Protein 6WVD (pdb70)

GO terms:
  GO:0006091 generation of precursor metabolites and energy (P, TAS)
  GO:0008218 bioluminescence (P, TAS)

Foldseek 3Di:
DAPLLVLQQAKFKEWEWEWEAAANDTWIKIKIWIAHLCQQKTWMKIFTPVFDDQWDPVVCVVVRACLSAHEDPVFPLARQQSNLPQLGKKKWKWKDWPPAKIKTKIWTWHDDDRYTYIYMYIYIPGGDCCDCISVVQFDQWQWQDVVVVLLVVLVVLLVVLLVLLVVLLVVVVVLLVVLVCLQVCDVVPVDPQQARPHDDPLSVLLNQLNQLSVLSVVCNPPVNLVSLVVSLVVLVVRQQVSLVVVVVSLVVQVVCCVPVVDADGAHRNHGPSVVVVVVSVVSNVSSVVSNVSSVVSSVSSVVNVVSSLVRQKWKWKWAFDVVQLWIKTWGWRWTAGNVGGTIIMTMTMIMHRDDDDHGRGRHIWIKTKGKGWDDDPVDPGDMIIIMMGIYIDGDPD

Nearest PDB structures (foldseek):
  6wvd-assembly1_A  TM=1.003E+00  e=1.390E-81  Aequorea victoria
  3gj1-assembly3_C  TM=9.977E-01  e=1.123E-40  Aequorea victoria
  4kag-assembly1_A  TM=9.921E-01  e=2.553E-40  Aequorea victoria
  4w6f-assembly1_B  TM=9.939E-01  e=3.715E-38  synthetic construct
  6wvb-assembly1_A  TM=5.870E-01  e=6.676E-48  Pseudotevenvirus RB43

InterPro domains:
  IPR000786 Green fluorescent protein, GFP [PR01229] (3-27)
  IPR000786 Green fluorescent protein, GFP [PR01229] (28-48)
  IPR000786 Green fluorescent protein, GFP [PR01229] (49-69)
  IPR000786 Green fluorescent protein, GFP [PR01229] (70-85)
  IPR000786 Green fluorescent protein, GFP [PR01229] (86-108)
  IPR000786 Green fluorescent protein, GFP [PR01229] (109-129)
  IPR000786 Green fluorescent protein, GFP [PR01229] (130-149)
  IPR000786 Green fluorescent protein, GFP [PR01229] (150-171)
  IPR000786 Green fluorescent protein, GFP [PR01229] (173-192)
  IPR000786 Green fluorescent protein, GFP [PR01229] (193-211)
  IPR000786 Green fluorescent protein, GFP [PR01229] (214-237)
  IPR009017 Green fluorescent protein [G3DSA:2.40.155.10] (1-145)
  IPR009017 Green fluorescent protein [G3DSA:2.40.155.10] (146-238)
  IPR009017 Green fluorescent protein [SSF54511] (2-228)
  IPR011584 Green fluorescent protein-related [PF01353] (14-227)

Secondary structure (DSSP, 8-state):
--TTGGGGSSEEEEEEEEEEEETTEEEEEEEEEEEETTTTEEEEEEEETTSS-SS-GGGGTTT--GGG-B--GGGGGG-HHHHTTTT-EEEEEEEEETTS-EEEEEEEEEEETTEEEEEEEEEEES--TTSTTTTT-B-SS-----HHHHHHHHHHHHHHHHHHHHHHHHHHHHHHHHHHHHHHHHHTTSS-TTTBPPPPTTHHHHGGGHHHHHHHHHHTTTT-HHHHHHHHHHIIIIIIHHHHHHHHHTHHHHHHHHHH---S-EETTEEHHHHHHHHHHHHHHHHHHHHHHHHHHHHHHHHHHHHHHHHTEEEEEEEEEGGGTEEEEEEEEEEEETTTEEEEEEEEEEEEESSSS----PPSEEEEEEEEEE--TT--SSEEEEEEEEEE-----

Solvent-accessible surface area: 19796 Å² total

Organism: Aequorea victoria (NCBI:txid6100)

B-factor: mean 44.63, std 13.83, range [20.13, 96.44]

Structure (mmCIF, N/CA/C/O backbone):
data_6WVD
#
_entry.id   6WVD
#
_cell.length_a   90.774
_cell.length_b   42.718
_cell.length_c   111.782
_cell.angle_alpha   90.000
_cell.angle_beta   103.790
_cell.angle_gamma   90.000
#
_symmetry.space_group_name_H-M   'C 1 2 1'
#
loop_
_entity.id
_entity.type
_entity.pdbx_description
1 polymer 'Green fluorescent protein, Protein jagunal homolog 1 chimera'
2 non-polymer '(2R)-2,3-dihydroxypropyl (9Z)-octadec-9-enoate'
3 water water
#
loop_
_atom_site.group_PDB
_atom_site.id
_atom_site.type_symbol
_atom_site.label_atom_id
_atom_site.label_alt_id
_atom_site.label_comp_id
_atom_site.label_asym_id
_atom_site.label_entity_id
_atom_site.label_seq_id
_atom_site.pdbx_PDB_ins_code
_atom_site.Cartn_x
_atom_site.Cartn_y
_atom_site.Cartn_z
_atom_site.occupancy
_atom_site.B_iso_or_equiv
_atom_site.auth_seq_id
_atom_site.auth_comp_id
_atom_site.auth_asym_id
_atom_site.auth_atom_id
_atom_site.pdbx_PDB_model_num
ATOM 1 N N . MET A 1 1 ? -13.043 -19.452 20.706 1.00 74.39 1 MET A N 1
ATOM 2 C CA . MET A 1 1 ? -12.990 -19.530 22.162 1.00 66.32 1 MET A CA 1
ATOM 3 C C . MET A 1 1 ? -14.285 -19.015 22.786 1.00 62.91 1 MET A C 1
ATOM 4 O O . MET A 1 1 ? -15.308 -18.907 22.111 1.00 62.72 1 MET A O 1
ATOM 6 N N . SER A 1 2 ? -14.231 -18.696 24.077 1.00 65.65 2 SER A N 1
ATOM 7 C CA . SER A 1 2 ? -15.430 -18.299 24.801 1.00 63.13 2 SER A CA 1
ATOM 8 C C . SER A 1 2 ? -15.973 -16.975 24.278 1.00 63.07 2 SER A C 1
ATOM 9 O O . SER A 1 2 ? -15.244 -16.151 23.718 1.00 58.15 2 SER A O 1
ATOM 12 N N . LYS A 1 3 ? -17.273 -16.777 24.461 1.00 54.01 3 LYS A N 1
ATOM 13 C CA . LYS A 1 3 ? -17.843 -15.452 24.295 1.00 59.51 3 LYS A CA 1
ATOM 14 C C . LYS A 1 3 ? -17.603 -14.671 25.578 1.00 62.62 3 LYS A C 1
ATOM 15 O O . LYS A 1 3 ? -17.840 -15.177 26.680 1.00 68.48 3 LYS A O 1
ATOM 21 N N . GLY A 1 4 ? -17.131 -13.443 25.431 1.00 55.14 4 GLY A N 1
ATOM 22 C CA . GLY A 1 4 ? -16.543 -12.722 26.537 1.00 49.36 4 GLY A CA 1
ATOM 23 C C . GLY A 1 4 ? -15.114 -12.395 26.177 1.00 45.02 4 GLY A C 1
ATOM 24 O O . GLY A 1 4 ? -14.617 -11.305 26.472 1.00 52.00 4 GLY A O 1
ATOM 25 N N . GLU A 1 5 ? -14.449 -13.350 25.523 1.00 44.62 5 GLU A N 1
ATOM 26 C CA . GLU A 1 5 ? -13.138 -13.083 24.941 1.00 54.31 5 GLU A CA 1
ATOM 27 C C . GLU A 1 5 ? -13.233 -12.080 23.794 1.00 43.42 5 GLU A C 1
ATOM 28 O O . GLU A 1 5 ? -12.251 -11.409 23.473 1.00 42.16 5 GLU A O 1
ATOM 34 N N . GLU A 1 6 ? -14.410 -11.963 23.176 1.00 48.72 6 GLU A N 1
ATOM 35 C CA . GLU A 1 6 ? -14.604 -11.023 22.073 1.00 53.50 6 GLU A CA 1
ATOM 36 C C . GLU A 1 6 ? -14.568 -9.580 22.559 1.00 49.19 6 GLU A C 1
ATOM 37 O O . GLU A 1 6 ? -14.334 -8.649 21.771 1.00 49.42 6 GLU A O 1
ATOM 43 N N . LEU A 1 7 ? -14.844 -9.372 23.852 1.00 47.19 7 LEU A N 1
ATOM 44 C CA . LEU A 1 7 ? -14.712 -8.069 24.483 1.00 48.89 7 LEU A CA 1
ATOM 45 C C . LEU A 1 7 ? -13.263 -7.630 24.621 1.00 46.94 7 LEU A C 1
ATOM 46 O O . LEU A 1 7 ? -13.028 -6.489 25.018 1.00 51.16 7 LEU A O 1
ATOM 51 N N . PHE A 1 8 ? -12.289 -8.484 24.300 1.00 49.32 8 PHE A N 1
ATOM 52 C CA . PHE A 1 8 ? -10.888 -8.148 24.524 1.00 44.61 8 PHE A CA 1
ATOM 53 C C . PHE A 1 8 ? -10.059 -8.153 23.244 1.00 48.58 8 PHE A C 1
ATOM 54 O O . PHE A 1 8 ? -8.825 -8.138 23.319 1.00 49.40 8 PHE A O 1
ATOM 62 N N . THR A 1 9 ? -10.698 -8.161 22.072 1.00 49.01 9 THR A N 1
ATOM 63 C CA . THR A 1 9 ? -9.946 -8.176 20.823 1.00 52.98 9 THR A CA 1
ATOM 64 C C . THR A 1 9 ? -9.300 -6.832 20.507 1.00 55.10 9 THR A C 1
ATOM 65 O O . THR A 1 9 ? -8.398 -6.777 19.664 1.00 47.87 9 THR A O 1
ATOM 69 N N . GLY A 1 10 ? -9.741 -5.752 21.152 1.00 46.95 10 GLY A N 1
ATOM 70 C CA . GLY A 1 10 ? -9.169 -4.441 20.957 1.00 48.74 10 GLY A CA 1
ATOM 71 C C . GLY A 1 10 ? -8.627 -3.863 22.254 1.00 51.40 10 GLY A C 1
ATOM 72 O O . GLY A 1 10 ? -8.593 -4.521 23.298 1.00 46.37 10 GLY A O 1
ATOM 73 N N . VAL A 1 11 ? -8.197 -2.608 22.164 1.00 53.56 11 VAL A N 1
ATOM 74 C CA . VAL A 1 11 ? -7.708 -1.887 23.334 1.00 51.95 11 VAL A CA 1
ATOM 75 C C . VAL A 1 11 ? -8.909 -1.451 24.163 1.00 48.88 11 VAL A C 1
ATOM 76 O O . VAL A 1 11 ? -9.809 -0.770 23.660 1.00 58.10 11 VAL A O 1
ATOM 80 N N . VAL A 1 12 ? -8.927 -1.846 25.427 1.00 45.91 12 VAL A N 1
ATOM 81 C CA . VAL A 1 12 ? -10.063 -1.632 26.323 1.00 45.32 12 VAL A CA 1
ATOM 82 C C . VAL A 1 12 ? -9.636 -0.664 27.416 1.00 48.85 12 VAL A C 1
ATOM 83 O O . VAL A 1 12 ? -8.591 -0.877 28.043 1.00 40.47 12 VAL A O 1
ATOM 87 N N . PRO A 1 13 ? -10.397 0.397 27.680 1.00 44.65 13 PRO A N 1
ATOM 88 C CA . PRO A 1 13 ? -10.071 1.277 28.807 1.00 46.76 13 PRO A CA 1
ATOM 89 C C . PRO A 1 13 ? -10.259 0.563 30.136 1.00 41.19 13 PRO A C 1
ATOM 90 O O . PRO A 1 13 ? -11.063 -0.364 30.264 1.00 41.60 13 PRO A O 1
ATOM 94 N N . ILE A 1 14 ? -9.500 1.010 31.136 1.00 39.85 14 ILE A N 1
ATOM 95 C CA . ILE A 1 14 ? -9.481 0.388 32.454 1.00 40.30 14 ILE A CA 1
ATOM 96 C C . ILE A 1 14 ? -9.682 1.461 33.514 1.00 40.26 14 ILE A C 1
ATOM 97 O O . ILE A 1 14 ? -9.153 2.571 33.395 1.00 39.26 14 ILE A O 1
ATOM 102 N N . LEU A 1 15 ? -10.449 1.127 34.550 1.00 37.54 15 LEU A N 1
ATOM 103 C CA . LEU A 1 15 ? -10.585 1.957 35.738 1.00 41.69 15 LEU A CA 1
ATOM 104 C C . LEU A 1 15 ? -10.329 1.088 36.959 1.00 43.59 15 LEU A C 1
ATOM 105 O O . LEU A 1 15 ? -10.899 -0.000 37.079 1.00 40.82 15 LEU A O 1
ATOM 110 N N . VAL A 1 16 ? -9.462 1.555 37.854 1.00 38.34 16 VAL A N 1
ATOM 111 C CA . VAL A 1 16 ? -9.138 0.844 39.085 1.00 32.27 16 VAL A CA 1
ATOM 112 C C . VAL A 1 16 ? -9.416 1.770 40.260 1.00 38.11 16 VAL A C 1
ATOM 113 O O . VAL A 1 16 ? -8.993 2.933 40.255 1.00 38.94 16 VAL A O 1
ATOM 117 N N . GLU A 1 17 ? -10.134 1.259 41.260 1.00 32.97 17 GLU A N 1
ATOM 118 C CA . GLU A 1 17 ? -10.462 2.015 42.463 1.00 37.63 17 GLU A CA 1
ATOM 119 C C . GLU A 1 17 ? -10.210 1.151 43.690 1.00 38.88 17 GLU A C 1
ATOM 120 O O . GLU A 1 17 ? -10.748 0.044 43.794 1.00 36.00 17 GLU A O 1
ATOM 126 N N . LEU A 1 18 ? -9.400 1.661 44.617 1.00 39.38 18 LEU A N 1
ATOM 127 C CA . LEU A 1 18 ? -9.040 0.946 45.835 1.00 36.00 18 LEU A CA 1
ATOM 128 C C . LEU A 1 18 ? -9.349 1.808 47.049 1.00 43.31 18 LEU A C 1
ATOM 129 O O . LEU A 1 18 ? -8.998 2.992 47.081 1.00 41.52 18 LEU A O 1
ATOM 134 N N . ASP A 1 19 ? -9.985 1.207 48.052 1.00 38.78 19 ASP A N 1
ATOM 135 C CA . ASP A 1 19 ? -10.089 1.785 49.385 1.00 43.25 19 ASP A CA 1
ATOM 136 C C . ASP A 1 19 ? -9.374 0.861 50.361 1.00 46.46 19 ASP A C 1
ATOM 137 O O . ASP A 1 19 ? -9.633 -0.348 50.375 1.00 45.23 19 ASP A O 1
ATOM 142 N N . GLY A 1 20 ? -8.476 1.421 51.164 1.00 41.47 20 GLY A N 1
ATOM 143 C CA . GLY A 1 20 ? -7.590 0.618 51.983 1.00 40.74 20 GLY A CA 1
ATOM 144 C C . GLY A 1 20 ? -7.521 1.082 53.423 1.00 42.61 20 GLY A C 1
ATOM 145 O O . GLY A 1 20 ? -7.709 2.258 53.735 1.00 36.62 20 GLY A O 1
ATOM 146 N N . ASP A 1 21 ? -7.226 0.124 54.303 1.00 40.42 21 ASP A N 1
ATOM 147 C CA . ASP A 1 21 ? -7.071 0.363 55.736 1.00 43.83 21 ASP A CA 1
ATOM 148 C C . ASP A 1 21 ? -5.963 -0.557 56.228 1.00 40.78 21 ASP A C 1
ATOM 149 O O . ASP A 1 21 ? -6.168 -1.769 56.351 1.00 47.03 21 ASP A O 1
ATOM 154 N N . VAL A 1 22 ? -4.797 0.010 56.515 1.00 38.55 22 VAL A N 1
ATOM 155 C CA . VAL A 1 22 ? -3.643 -0.750 56.979 1.00 35.82 22 VAL A CA 1
ATOM 156 C C . VAL A 1 22 ? -3.270 -0.218 58.355 1.00 40.91 22 VAL A C 1
ATOM 157 O O . VAL A 1 22 ? -2.805 0.922 58.481 1.00 46.40 22 VAL A O 1
ATOM 161 N N . ASN A 1 23 ? -3.488 -1.037 59.388 1.00 35.71 23 ASN A N 1
ATOM 162 C CA . ASN A 1 23 ? -3.181 -0.681 60.775 1.00 38.60 23 ASN A CA 1
ATOM 163 C C . ASN A 1 23 ? -3.859 0.618 61.198 1.00 44.20 23 ASN A C 1
ATOM 164 O O . ASN A 1 23 ? -3.342 1.354 62.042 1.00 49.75 23 ASN A O 1
ATOM 169 N N . GLY A 1 24 ? -5.022 0.913 60.622 1.00 46.91 24 GLY A N 1
ATOM 170 C CA . GLY A 1 24 ? -5.740 2.134 60.897 1.00 47.22 24 GLY A CA 1
ATOM 171 C C . GLY A 1 24 ? -5.478 3.256 59.913 1.00 45.89 24 GLY A C 1
ATOM 172 O O . GLY A 1 24 ? -6.271 4.202 59.850 1.00 49.43 24 GLY A O 1
ATOM 173 N N . HIS A 1 25 ? -4.389 3.183 59.154 1.00 40.10 25 HIS A N 1
ATOM 174 C CA . HIS A 1 25 ? -4.100 4.198 58.146 1.00 43.43 25 HIS A CA 1
ATOM 175 C C . HIS A 1 25 ? -5.030 3.994 56.957 1.00 39.14 25 HIS A C 1
ATOM 176 O O . HIS A 1 25 ? -4.954 2.973 56.266 1.00 40.23 25 HIS A O 1
ATOM 183 N N . LYS A 1 26 ? -5.910 4.961 56.715 1.00 39.72 26 LYS A N 1
ATOM 184 C CA . LYS A 1 26 ? -6.867 4.895 55.619 1.00 44.52 26 LYS A CA 1
ATOM 185 C C . LYS A 1 26 ? -6.333 5.645 54.408 1.00 44.38 26 LYS A C 1
ATOM 186 O O . LYS A 1 26 ? -5.685 6.686 54.543 1.00 47.17 26 LYS A O 1
ATOM 192 N N . PHE A 1 27 ? -6.621 5.114 53.223 1.00 43.43 27 PHE A N 1
ATOM 193 C CA . PHE A 1 27 ? -6.097 5.680 51.989 1.00 42.08 27 PHE A CA 1
ATOM 194 C C . PHE A 1 27 ? -6.949 5.200 50.826 1.00 35.87 27 PHE A C 1
ATOM 195 O O . PHE A 1 27 ? -7.670 4.205 50.931 1.00 33.37 27 PHE A O 1
ATOM 203 N N . SER A 1 28 ? -6.843 5.920 49.710 1.00 34.94 28 SER A N 1
ATOM 204 C CA . SER A 1 28 ? -7.552 5.588 48.485 1.00 35.95 28 SER A CA 1
ATOM 205 C C . SER A 1 28 ? -6.608 5.732 47.298 1.00 35.98 28 SER A C 1
ATOM 206 O O . SER A 1 28 ? -5.782 6.649 47.260 1.00 34.06 28 SER A O 1
ATOM 209 N N . VAL A 1 29 ? -6.742 4.826 46.329 1.00 32.37 29 VAL A N 1
ATOM 210 C CA . VAL A 1 29 ? -5.942 4.828 45.108 1.00 33.72 29 VAL A CA 1
ATOM 211 C C . VAL A 1 29 ? -6.878 4.682 43.915 1.00 44.34 29 VAL A C 1
ATOM 212 O O . VAL A 1 29 ? -7.698 3.758 43.870 1.00 54.22 29 VAL A O 1
ATOM 216 N N . ARG A 1 30 ? -6.769 5.604 42.955 1.00 36.90 30 ARG A N 1
ATOM 217 C CA . ARG A 1 30 ? -7.538 5.560 41.715 1.00 47.12 30 ARG A CA 1
ATOM 218 C C . ARG A 1 30 ? -6.572 5.385 40.548 1.00 39.61 30 ARG A C 1
ATOM 219 O O . ARG A 1 30 ? -5.545 6.066 40.484 1.00 35.42 30 ARG A O 1
ATOM 227 N N . GLY A 1 31 ? -6.891 4.472 39.637 1.00 40.37 31 GLY A N 1
ATOM 228 C CA . GLY A 1 31 ? -6.055 4.237 38.476 1.00 39.54 31 GLY A CA 1
ATOM 229 C C . GLY A 1 31 ? -6.857 4.240 37.192 1.00 35.97 31 GLY A C 1
ATOM 230 O O . GLY A 1 31 ? -8.036 3.893 37.169 1.00 36.92 31 GLY A O 1
ATOM 231 N N . GLU A 1 32 ? -6.192 4.638 36.109 1.00 37.15 32 GLU A N 1
ATOM 232 C CA . GLU A 1 32 ? -6.792 4.621 34.783 1.00 46.08 32 GLU A CA 1
ATOM 233 C C . GLU A 1 32 ? -5.731 4.242 33.760 1.00 45.60 32 GLU A C 1
ATOM 234 O O . GLU A 1 32 ? -4.550 4.551 33.930 1.00 44.87 32 GLU A O 1
ATOM 240 N N . GLY A 1 33 ? -6.158 3.569 32.700 1.00 48.04 33 GLY A N 1
ATOM 241 C CA . GLY A 1 33 ? -5.222 3.170 31.669 1.00 49.94 33 GLY A CA 1
ATOM 242 C C . GLY A 1 33 ? -5.907 2.406 30.564 1.00 52.99 33 GLY A C 1
ATOM 243 O O . GLY A 1 33 ? -7.119 2.518 30.371 1.00 48.04 33 GLY A O 1
ATOM 244 N N . GLU A 1 34 ? -5.116 1.611 29.845 1.00 52.43 34 GLU A N 1
ATOM 245 C CA . GLU A 1 34 ? -5.607 0.890 28.683 1.00 48.79 34 GLU A CA 1
ATOM 246 C C . GLU A 1 34 ? -5.178 -0.566 28.775 1.00 43.13 34 GLU A C 1
ATOM 247 O O . GLU A 1 34 ? -4.178 -0.896 29.418 1.00 35.84 34 GLU A O 1
ATOM 253 N N . GLY A 1 35 ? -5.944 -1.429 28.125 1.00 46.76 35 GLY A N 1
ATOM 254 C CA . GLY A 1 35 ? -5.714 -2.866 28.173 1.00 45.26 35 GLY A CA 1
ATOM 255 C C . GLY A 1 35 ? -5.721 -3.469 26.782 1.00 46.19 35 GLY A C 1
ATOM 256 O O . GLY A 1 35 ? -6.607 -3.178 25.977 1.00 47.91 35 GLY A O 1
ATOM 257 N N . ASP A 1 36 ? -4.724 -4.311 26.508 1.00 41.90 36 ASP A N 1
ATOM 258 C CA . ASP A 1 36 ? -4.520 -4.894 25.178 1.00 44.07 36 ASP A CA 1
ATOM 259 C C . ASP A 1 36 ? -4.250 -6.389 25.349 1.00 41.01 36 ASP A C 1
ATOM 260 O O . ASP A 1 36 ? -3.094 -6.817 25.421 1.00 39.80 36 ASP A O 1
ATOM 265 N N . ALA A 1 37 ? -5.327 -7.178 25.396 1.00 40.19 37 ALA A N 1
ATOM 266 C CA . ALA A 1 37 ? -5.199 -8.612 25.650 1.00 47.19 37 ALA A CA 1
ATOM 267 C C . ALA A 1 37 ? -4.515 -9.344 24.500 1.00 42.20 37 ALA A C 1
ATOM 268 O O . ALA A 1 37 ? -3.907 -10.399 24.717 1.00 45.27 37 ALA A O 1
ATOM 270 N N . THR A 1 38 ? -4.612 -8.813 23.278 1.00 41.77 38 THR A N 1
ATOM 271 C CA . THR A 1 38 ? -3.969 -9.456 22.135 1.00 43.14 38 THR A CA 1
ATOM 272 C C . THR A 1 38 ? -2.458 -9.526 22.322 1.00 42.54 38 THR A C 1
ATOM 273 O O . THR A 1 38 ? -1.824 -10.525 21.961 1.00 42.69 38 THR A O 1
ATOM 277 N N . ASN A 1 39 ? -1.866 -8.477 22.887 1.00 38.98 39 ASN A N 1
ATOM 278 C CA . ASN A 1 39 ? -0.451 -8.459 23.221 1.00 39.50 39 ASN A CA 1
ATOM 279 C C . ASN A 1 39 ? -0.193 -8.759 24.692 1.00 44.01 39 ASN A C 1
ATOM 280 O O . ASN A 1 39 ? 0.970 -8.822 25.102 1.00 51.13 39 ASN A O 1
ATOM 285 N N . GLY A 1 40 ? -1.242 -8.947 25.488 1.00 33.73 40 GLY A N 1
ATOM 286 C CA . GLY A 1 40 ? -1.072 -9.186 26.913 1.00 38.69 40 GLY A CA 1
ATOM 287 C C . GLY A 1 40 ? -0.382 -8.051 27.638 1.00 43.89 40 GLY A C 1
ATOM 288 O O . GLY A 1 40 ? 0.365 -8.291 28.595 1.00 40.92 40 GLY A O 1
ATOM 289 N N . LYS A 1 41 ? -0.618 -6.815 27.206 1.00 37.99 41 LYS A N 1
ATOM 290 C CA . LYS A 1 41 ? 0.091 -5.652 27.717 1.00 42.30 41 LYS A CA 1
ATOM 291 C C . LYS A 1 41 ? -0.878 -4.705 28.412 1.00 42.65 41 LYS A C 1
ATOM 292 O O . LYS A 1 41 ? -2.003 -4.498 27.946 1.00 43.03 41 LYS A O 1
ATOM 298 N N . LEU A 1 42 ? -0.427 -4.130 29.527 1.00 37.88 42 LEU A N 1
ATOM 299 C CA . LEU A 1 42 ? -1.209 -3.190 30.317 1.00 40.06 42 LEU A CA 1
ATOM 300 C C . LEU A 1 42 ? -0.385 -1.943 30.594 1.00 40.59 42 LEU A C 1
ATOM 301 O O . LEU A 1 42 ? 0.806 -2.037 30.905 1.00 44.80 42 LEU A O 1
ATOM 306 N N . THR A 1 43 ? -1.020 -0.777 30.485 1.00 40.98 43 THR A N 1
ATOM 307 C CA . THR A 1 43 ? -0.411 0.486 30.888 1.00 44.90 43 THR A CA 1
ATOM 308 C C . THR A 1 43 ? -1.408 1.240 31.752 1.00 46.75 43 THR A C 1
ATOM 309 O O . THR A 1 43 ? -2.522 1.530 31.304 1.00 44.60 43 THR A O 1
ATOM 313 N N . LEU A 1 44 ? -1.008 1.558 32.983 1.00 46.41 44 LEU A N 1
ATOM 314 C CA . LEU A 1 44 ? -1.877 2.244 33.927 1.00 45.35 44 LEU A CA 1
ATOM 315 C C . LEU A 1 44 ? -1.076 3.261 34.727 1.00 44.88 44 LEU A C 1
ATOM 316 O O . LEU A 1 44 ? 0.135 3.118 34.913 1.00 37.99 44 LEU A O 1
ATOM 321 N N . LYS A 1 45 ? -1.771 4.295 35.193 1.00 37.98 45 LYS A N 1
ATOM 322 C CA . LYS A 1 45 ? -1.223 5.272 36.120 1.00 36.89 45 LYS A CA 1
ATOM 323 C C . LYS A 1 45 ? -2.116 5.314 37.350 1.00 34.91 45 LYS A C 1
ATOM 324 O O . LYS A 1 45 ? -3.335 5.473 37.230 1.00 40.84 45 LYS A O 1
ATOM 330 N N . PHE A 1 46 ? -1.516 5.162 38.526 1.00 35.06 46 PHE A N 1
ATOM 331 C CA . PHE A 1 46 ? -2.249 5.131 39.782 1.00 36.35 46 PHE A CA 1
ATOM 332 C C . PHE A 1 46 ? -1.921 6.369 40.606 1.00 42.10 46 PHE A C 1
ATOM 333 O O . PHE A 1 46 ? -0.786 6.853 40.589 1.00 37.15 46 PHE A O 1
ATOM 341 N N . ILE A 1 47 ? -2.922 6.879 41.321 1.00 38.50 47 ILE A N 1
ATOM 342 C CA . ILE A 1 47 ? -2.791 8.082 42.134 1.00 42.62 47 ILE A CA 1
ATOM 343 C C . ILE A 1 47 ? -3.367 7.798 43.512 1.00 37.60 47 ILE A C 1
ATOM 344 O O . ILE A 1 47 ? -4.485 7.283 43.625 1.00 42.35 47 ILE A O 1
ATOM 349 N N . CYS A 1 48 ? -2.615 8.138 44.555 1.00 38.21 48 CYS A N 1
ATOM 350 C CA . CYS A 1 48 ? -3.165 8.143 45.906 1.00 42.19 48 CYS A CA 1
ATOM 351 C C . CYS A 1 48 ? -3.935 9.443 46.095 1.00 44.35 48 CYS A C 1
ATOM 352 O O . CYS A 1 48 ? -3.336 10.515 46.229 1.00 49.36 48 CYS A O 1
ATOM 355 N N . THR A 1 49 ? -5.264 9.348 46.098 1.00 42.86 49 THR A N 1
ATOM 356 C CA . THR A 1 49 ? -6.129 10.518 46.134 1.00 47.51 49 THR A CA 1
ATOM 357 C C . THR A 1 49 ? -6.331 11.078 47.535 1.00 52.02 49 THR A C 1
ATOM 358 O O . THR A 1 49 ? -6.916 12.159 47.672 1.00 53.45 49 THR A O 1
ATOM 362 N N . THR A 1 50 ? -5.872 10.379 48.572 1.00 45.01 50 THR A N 1
ATOM 363 C CA . THR A 1 50 ? -6.000 10.844 49.945 1.00 50.49 50 THR A CA 1
ATOM 364 C C . THR A 1 50 ? -4.718 11.481 50.466 1.00 52.54 50 THR A C 1
ATOM 365 O O . THR A 1 50 ? -4.624 11.776 51.662 1.00 53.70 50 THR A O 1
ATOM 369 N N . GLY A 1 51 ? -3.733 11.699 49.599 1.00 49.07 51 GLY A N 1
ATOM 370 C CA . GLY A 1 51 ? -2.459 12.243 50.019 1.00 41.20 51 GLY A CA 1
ATOM 371 C C . GLY A 1 51 ? -1.322 11.251 49.874 1.00 43.10 51 GLY A C 1
ATOM 372 O O . GLY A 1 51 ? -1.018 10.794 48.766 1.00 43.80 51 GLY A O 1
ATOM 373 N N . LYS A 1 52 ? -0.693 10.901 50.991 1.00 47.49 52 LYS A N 1
ATOM 374 C CA . LYS A 1 52 ? 0.469 10.023 50.996 1.00 44.05 52 LYS A CA 1
ATOM 375 C C . LYS A 1 52 ? 0.050 8.570 51.182 1.00 39.44 52 LYS A C 1
ATOM 376 O O . LYS A 1 52 ? -0.771 8.254 52.049 1.00 42.25 52 LYS A O 1
ATOM 382 N N . LEU A 1 53 ? 0.618 7.692 50.364 1.00 35.20 53 LEU A N 1
ATOM 383 C CA . LEU A 1 53 ? 0.368 6.263 50.513 1.00 36.57 53 LEU A CA 1
ATOM 384 C C . LEU A 1 53 ? 1.100 5.756 51.749 1.00 38.27 53 LEU A C 1
ATOM 385 O O . LEU A 1 53 ? 2.317 5.953 51.858 1.00 36.68 53 LEU A O 1
ATOM 390 N N . PRO A 1 54 ? 0.416 5.118 52.701 1.00 37.62 54 PRO A N 1
ATOM 391 C CA . PRO A 1 54 ? 1.090 4.654 53.922 1.00 34.79 54 PRO A CA 1
ATOM 392 C C . PRO A 1 54 ? 1.833 3.336 53.769 1.00 35.34 54 PRO A C 1
ATOM 393 O O . PRO A 1 54 ? 2.413 2.858 54.750 1.00 34.92 54 PRO A O 1
ATOM 397 N N . VAL A 1 55 ? 1.823 2.735 52.583 1.00 31.60 55 VAL A N 1
ATOM 398 C CA . VAL A 1 55 ? 2.583 1.517 52.310 1.00 30.07 55 VAL A CA 1
ATOM 399 C C . VAL A 1 55 ? 3.340 1.720 51.005 1.00 33.59 55 VAL A C 1
ATOM 400 O O . VAL A 1 55 ? 3.015 2.625 50.220 1.00 37.22 55 VAL A O 1
ATOM 404 N N . PRO A 1 56 ? 4.367 0.907 50.745 1.00 32.54 56 PRO A N 1
ATOM 405 C CA . PRO A 1 56 ? 5.080 1.021 49.466 1.00 24.12 56 PRO A CA 1
ATOM 406 C C . PRO A 1 56 ? 4.202 0.600 48.298 1.00 31.89 56 PRO A C 1
ATOM 407 O O . PRO A 1 56 ? 3.437 -0.364 48.387 1.00 30.03 56 PRO A O 1
ATOM 411 N N . TRP A 1 57 ? 4.329 1.335 47.195 1.00 28.36 57 TRP A N 1
ATOM 412 C CA . TRP A 1 57 ? 3.622 0.983 45.965 1.00 32.41 57 TRP A CA 1
ATOM 413 C C . TRP A 1 57 ? 3.826 -0.463 45.519 1.00 35.82 57 TRP A C 1
ATOM 414 O O . TRP A 1 57 ? 2.837 -1.088 45.100 1.00 29.32 57 TRP A O 1
ATOM 425 N N . PRO A 1 58 ? 5.033 -1.050 45.564 1.00 33.12 58 PRO A N 1
ATOM 426 C CA . PRO A 1 58 ? 5.171 -2.447 45.113 1.00 28.17 58 PRO A CA 1
ATOM 427 C C . PRO A 1 58 ? 4.277 -3.432 45.849 1.00 23.46 58 PRO A C 1
ATOM 428 O O . PRO A 1 58 ? 3.895 -4.452 45.263 1.00 27.21 58 PRO A O 1
ATOM 432 N N . THR A 1 59 ? 3.925 -3.167 47.111 1.00 26.93 59 THR A N 1
ATOM 433 C CA . THR A 1 59 ? 3.056 -4.086 47.843 1.00 27.94 59 THR A CA 1
ATOM 434 C C . THR A 1 59 ? 1.629 -4.102 47.304 1.00 24.01 59 THR A C 1
ATOM 435 O O . THR A 1 59 ? 0.884 -5.041 47.603 1.00 23.08 59 THR A O 1
ATOM 439 N N . LEU A 1 60 ? 1.236 -3.096 46.524 1.00 20.73 60 LEU A N 1
ATOM 440 C CA . LEU A 1 60 ? -0.121 -2.968 46.006 1.00 23.20 60 LEU A CA 1
ATOM 441 C C . LEU A 1 60 ? -0.255 -3.392 44.548 1.00 27.21 60 LEU A C 1
ATOM 442 O O . LEU A 1 60 ? -1.374 -3.401 44.024 1.00 23.97 60 LEU A O 1
ATOM 447 N N . VAL A 1 61 ? 0.852 -3.738 43.883 1.00 22.76 61 VAL A N 1
ATOM 448 C CA . VAL A 1 61 ? 0.812 -4.035 42.451 1.00 21.92 61 VAL A CA 1
ATOM 449 C C . VAL A 1 61 ? -0.128 -5.204 42.162 1.00 23.63 61 VAL A C 1
ATOM 450 O O . VAL A 1 61 ? -0.991 -5.123 41.280 1.00 29.61 61 VAL A O 1
ATOM 454 N N . THR A 1 62 ? 0.029 -6.313 42.894 1.00 22.75 62 THR A N 1
ATOM 455 C CA . THR A 1 62 ? -0.784 -7.493 42.603 1.00 23.97 62 THR A CA 1
ATOM 456 C C . THR A 1 62 ? -2.261 -7.248 42.882 1.00 30.31 62 THR A C 1
ATOM 457 O O . THR A 1 62 ? -3.120 -7.865 42.244 1.00 34.58 62 THR A O 1
ATOM 461 N N . THR A 1 63 ? -2.575 -6.361 43.827 1.00 25.22 63 THR A N 1
ATOM 462 C CA . THR A 1 63 ? -3.968 -6.082 44.159 1.00 28.17 63 THR A CA 1
ATOM 463 C C . THR A 1 63 ? -4.623 -5.180 43.117 1.00 28.33 63 THR A C 1
ATOM 464 O O . THR A 1 63 ? -5.751 -5.445 42.681 1.00 25.08 63 THR A O 1
ATOM 468 N N . LEU A 1 64 ? -3.930 -4.123 42.706 1.00 21.87 64 LEU A N 1
ATOM 469 C CA . LEU A 1 64 ? -4.440 -3.192 41.708 1.00 28.37 64 LEU A CA 1
ATOM 470 C C . LEU A 1 64 ? -4.579 -3.863 40.345 1.00 34.01 64 LEU A C 1
ATOM 471 O O . LEU A 1 64 ? -4.958 -3.224 39.362 1.00 30.21 64 LEU A O 1
ATOM 498 N N . VAL A 1 66 ? -6.330 -7.402 37.282 1.00 28.64 68 VAL A N 1
ATOM 499 C CA . VAL A 1 66 ? -7.120 -7.482 36.059 1.00 34.78 68 VAL A CA 1
ATOM 500 C C . VAL A 1 66 ? -6.522 -8.526 35.116 1.00 33.66 68 VAL A C 1
ATOM 501 O O . VAL A 1 66 ? -6.121 -8.220 33.991 1.00 33.46 68 VAL A O 1
ATOM 505 N N . GLN A 1 67 ? -6.478 -9.772 35.583 1.00 29.91 69 GLN A N 1
ATOM 506 C CA . GLN A 1 67 ? -5.844 -10.847 34.831 1.00 31.27 69 GLN A CA 1
ATOM 507 C C . GLN A 1 67 ? -6.637 -11.261 33.599 1.00 33.81 69 GLN A C 1
ATOM 508 O O . GLN A 1 67 ? -6.182 -12.146 32.864 1.00 25.79 69 GLN A O 1
ATOM 514 N N . CYS A 1 68 ? -7.790 -10.636 33.346 1.00 28.07 70 CYS A N 1
ATOM 515 C CA . CYS A 1 68 ? -8.501 -10.828 32.089 1.00 32.78 70 CYS A CA 1
ATOM 516 C C . CYS A 1 68 ? -7.732 -10.286 30.892 1.00 39.61 70 CYS A C 1
ATOM 517 O O . CYS A 1 68 ? -8.103 -10.588 29.754 1.00 45.85 70 CYS A O 1
ATOM 520 N N . PHE A 1 69 ? -6.678 -9.502 31.114 1.00 39.26 71 PHE A N 1
ATOM 521 C CA . PHE A 1 69 ? -5.869 -8.959 30.033 1.00 28.36 71 PHE A CA 1
ATOM 522 C C . PHE A 1 69 ? -4.625 -9.795 29.758 1.00 31.91 71 PHE A C 1
ATOM 523 O O . PHE A 1 69 ? -3.773 -9.380 28.968 1.00 35.69 71 PHE A O 1
ATOM 531 N N . SER A 1 70 ? -4.506 -10.961 30.387 1.00 28.52 72 SER A N 1
ATOM 532 C CA . SER A 1 70 ? -3.440 -11.889 30.042 1.00 30.28 72 SER A CA 1
ATOM 533 C C . SER A 1 70 ? -3.617 -12.377 28.611 1.00 27.96 72 SER A C 1
ATOM 534 O O . SER A 1 70 ? -4.738 -12.590 28.146 1.00 33.66 72 SER A O 1
ATOM 537 N N . ARG A 1 71 ? -2.503 -12.550 27.905 1.00 28.67 73 ARG A N 1
ATOM 538 C CA . ARG A 1 71 ? -2.546 -13.168 26.586 1.00 30.28 73 ARG A CA 1
ATOM 539 C C . ARG A 1 71 ? -2.537 -14.680 26.765 1.00 33.25 73 ARG A C 1
ATOM 540 O O . ARG A 1 71 ? -1.560 -15.249 27.263 1.00 33.74 73 ARG A O 1
ATOM 548 N N . TYR A 1 72 ? -3.618 -15.325 26.379 1.00 35.77 74 TYR A N 1
ATOM 549 C CA . TYR A 1 72 ? -3.616 -16.778 26.428 1.00 34.32 74 TYR A CA 1
ATOM 550 C C . TYR A 1 72 ? -3.229 -17.331 25.072 1.00 32.58 74 TYR A C 1
ATOM 551 O O . TYR A 1 72 ? -3.792 -16.902 24.054 1.00 35.22 74 TYR A O 1
ATOM 560 N N . PRO A 1 73 ? -2.270 -18.252 25.017 1.00 32.87 75 PRO A N 1
ATOM 561 C CA . PRO A 1 73 ? -1.910 -18.872 23.740 1.00 36.20 75 PRO A CA 1
ATOM 562 C C . PRO A 1 73 ? -3.116 -19.510 23.068 1.00 35.94 75 PRO A C 1
ATOM 563 O O . PRO A 1 73 ? -4.097 -19.889 23.712 1.00 51.48 75 PRO A O 1
ATOM 567 N N . ASP A 1 74 ? -3.023 -19.621 21.741 1.00 37.96 76 ASP A N 1
ATOM 568 C CA . ASP A 1 74 ? -4.140 -20.112 20.939 1.00 43.42 76 ASP A CA 1
ATOM 569 C C . ASP A 1 74 ? -4.651 -21.458 21.440 1.00 39.23 76 ASP A C 1
ATOM 570 O O . ASP A 1 74 ? -5.864 -21.674 21.528 1.00 41.78 76 ASP A O 1
ATOM 575 N N . HIS A 1 75 ? -3.746 -22.372 21.788 1.00 41.21 77 HIS A N 1
ATOM 576 C CA . HIS A 1 75 ? -4.166 -23.685 22.264 1.00 39.56 77 HIS A CA 1
ATOM 577 C C . HIS A 1 75 ? -4.582 -23.687 23.730 1.00 37.75 77 HIS A C 1
ATOM 578 O O . HIS A 1 75 ? -5.045 -24.721 24.221 1.00 38.20 77 HIS A O 1
ATOM 585 N N . MET A 1 76 ? -4.430 -22.569 24.438 1.00 35.99 78 MET A N 1
ATOM 586 C CA . MET A 1 76 ? -4.798 -22.474 25.845 1.00 34.42 78 MET A CA 1
ATOM 587 C C . MET A 1 76 ? -6.039 -21.621 26.075 1.00 33.84 78 MET A C 1
ATOM 588 O O . MET A 1 76 ? -6.406 -21.379 27.229 1.00 36.51 78 MET A O 1
ATOM 593 N N . LYS A 1 77 ? -6.688 -21.149 25.007 1.00 35.58 79 LYS A N 1
ATOM 594 C CA . LYS A 1 77 ? -7.853 -20.283 25.172 1.00 35.44 79 LYS A CA 1
ATOM 595 C C . LYS A 1 77 ? -8.982 -20.988 25.914 1.00 35.72 79 LYS A C 1
ATOM 596 O O . LYS A 1 77 ? -9.799 -20.329 26.566 1.00 36.62 79 LYS A O 1
ATOM 602 N N . ARG A 1 78 ? -9.038 -22.319 25.839 1.00 36.05 80 ARG A N 1
ATOM 603 C CA . ARG A 1 78 ? -10.022 -23.090 26.590 1.00 36.71 80 ARG A CA 1
ATOM 604 C C . ARG A 1 78 ? -9.800 -23.029 28.096 1.00 38.51 80 ARG A C 1
ATOM 605 O O . ARG A 1 78 ? -10.643 -23.533 28.847 1.00 37.22 80 ARG A O 1
ATOM 613 N N . HIS A 1 79 ? -8.696 -22.439 28.553 1.00 35.52 81 HIS A N 1
ATOM 614 C CA . HIS A 1 79 ? -8.376 -22.354 29.971 1.00 35.80 81 HIS A CA 1
ATOM 615 C C . HIS A 1 79 ? -8.478 -20.934 30.513 1.00 35.08 81 HIS A C 1
ATOM 616 O O . HIS A 1 79 ? -8.048 -20.682 31.643 1.00 35.53 81 HIS A O 1
ATOM 623 N N . ASP A 1 80 ? -9.040 -20.003 29.742 1.00 35.16 82 ASP A N 1
ATOM 624 C CA . ASP A 1 80 ? -9.085 -18.590 30.122 1.00 31.48 82 ASP A CA 1
ATOM 625 C C . ASP A 1 80 ? -10.361 -18.338 30.916 1.00 37.21 82 ASP A C 1
ATOM 626 O O . ASP A 1 80 ? -11.391 -17.934 30.373 1.00 31.85 82 ASP A O 1
ATOM 631 N N . PHE A 1 81 ? -10.287 -18.566 32.230 1.00 30.79 83 PHE A N 1
ATOM 632 C CA . PHE A 1 81 ? -11.442 -18.317 33.087 1.00 30.73 83 PHE A CA 1
ATOM 633 C C . PHE A 1 81 ? -11.808 -16.837 33.116 1.00 32.69 83 PHE A C 1
ATOM 634 O O . PHE A 1 81 ? -12.994 -16.488 33.093 1.00 33.42 83 PHE A O 1
ATOM 642 N N . PHE A 1 82 ? -10.802 -15.955 33.155 1.00 32.22 84 PHE A N 1
ATOM 643 C CA . PHE A 1 82 ? -11.041 -14.539 33.433 1.00 28.72 84 PHE A CA 1
ATOM 644 C C . PHE A 1 82 ? -11.899 -13.890 32.356 1.00 34.25 84 PHE A C 1
ATOM 645 O O . PHE A 1 82 ? -12.884 -13.208 32.659 1.00 33.42 84 PHE A O 1
ATOM 653 N N . LYS A 1 83 ? -11.521 -14.062 31.088 1.00 35.23 85 LYS A N 1
ATOM 654 C CA . LYS A 1 83 ? -12.339 -13.508 30.015 1.00 39.11 85 LYS A CA 1
ATOM 655 C C . LYS A 1 83 ? -13.696 -14.192 29.939 1.00 40.12 85 LYS A C 1
ATOM 656 O O . LYS A 1 83 ? -14.694 -13.544 29.606 1.00 43.73 85 LYS A O 1
ATOM 662 N N . SER A 1 84 ? -13.757 -15.489 30.260 1.00 39.59 86 SER A N 1
ATOM 663 C CA . SER A 1 84 ? -15.004 -16.236 30.115 1.00 36.03 86 SER A CA 1
ATOM 664 C C . SER A 1 84 ? -16.096 -15.708 31.038 1.00 37.05 86 SER A C 1
ATOM 665 O O . SER A 1 84 ? -17.283 -15.793 30.703 1.00 44.65 86 SER A O 1
ATOM 668 N N . ALA A 1 85 ? -15.721 -15.154 32.192 1.00 35.75 87 ALA A N 1
ATOM 669 C CA . ALA A 1 85 ? -16.696 -14.617 33.133 1.00 38.83 87 ALA A CA 1
ATOM 670 C C . ALA A 1 85 ? -17.246 -13.260 32.715 1.00 44.74 87 ALA A C 1
ATOM 671 O O . ALA A 1 85 ? -18.211 -12.786 33.325 1.00 39.52 87 ALA A O 1
ATOM 673 N N . MET A 1 86 ? -16.663 -12.624 31.704 1.00 39.78 88 MET A N 1
ATOM 674 C CA . MET A 1 86 ? -17.140 -11.327 31.256 1.00 39.77 88 MET A CA 1
ATOM 675 C C . MET A 1 86 ? -18.387 -11.491 30.386 1.00 44.07 88 MET A C 1
ATOM 676 O O . MET A 1 86 ? -18.575 -12.533 29.752 1.00 48.04 88 MET A O 1
ATOM 681 N N . PRO A 1 87 ? -19.258 -10.467 30.325 1.00 48.48 89 PRO A N 1
ATOM 682 C CA . PRO A 1 87 ? -19.123 -9.126 30.915 1.00 47.81 89 PRO A CA 1
ATOM 683 C C . PRO A 1 87 ? -19.507 -8.977 32.398 1.00 49.71 89 PRO A C 1
ATOM 684 O O . PRO A 1 87 ? -19.094 -7.986 33.008 1.00 49.93 89 PRO A O 1
ATOM 688 N N . GLU A 1 88 ? -20.275 -9.922 32.963 1.00 50.43 90 GLU A N 1
ATOM 689 C CA . GLU A 1 88 ? -20.713 -9.790 34.354 1.00 55.98 90 GLU A CA 1
ATOM 690 C C . GLU A 1 88 ? -19.543 -9.798 35.327 1.00 52.61 90 GLU A C 1
ATOM 691 O O . GLU A 1 88 ? -19.638 -9.217 36.416 1.00 53.56 90 GLU A O 1
ATOM 697 N N . GLY A 1 89 ? -18.454 -10.466 34.972 1.00 43.05 91 GLY A N 1
ATOM 698 C CA . GLY A 1 89 ? -17.232 -10.362 35.734 1.00 40.94 91 GLY A CA 1
ATOM 699 C C . GLY A 1 89 ? -17.061 -11.427 36.796 1.00 40.01 91 GLY A C 1
ATOM 700 O O . GLY A 1 89 ? -17.740 -12.457 36.831 1.00 41.59 91 GLY A O 1
ATOM 701 N N . TYR A 1 90 ? -16.108 -11.159 37.686 1.00 34.58 92 TYR A N 1
ATOM 702 C CA . TYR A 1 90 ? -15.785 -12.089 38.756 1.00 39.03 92 TYR A CA 1
ATOM 703 C C . TYR A 1 90 ? -15.377 -11.322 40.004 1.00 42.74 92 TYR A C 1
ATOM 704 O O . TYR A 1 90 ? -15.024 -10.140 39.951 1.00 32.69 92 TYR A O 1
ATOM 713 N N . VAL A 1 91 ? -15.434 -12.020 41.135 1.00 33.62 93 VAL A N 1
ATOM 714 C CA . VAL A 1 91 ? -14.929 -11.520 42.406 1.00 35.68 93 VAL A CA 1
ATOM 715 C C . VAL A 1 91 ? -13.563 -12.143 42.650 1.00 35.04 93 VAL A C 1
ATOM 716 O O . VAL A 1 91 ? -13.403 -13.365 42.549 1.00 35.25 93 VAL A O 1
ATOM 720 N N . GLN A 1 92 ? -12.578 -11.310 42.968 1.00 31.61 94 GLN A N 1
ATOM 721 C CA . GLN A 1 92 ? -11.228 -11.771 43.268 1.00 32.10 94 GLN A CA 1
ATOM 722 C C . GLN A 1 92 ? -10.914 -11.451 44.723 1.00 35.99 94 GLN A C 1
ATOM 723 O O . GLN A 1 92 ? -10.942 -10.282 45.124 1.00 42.40 94 GLN A O 1
ATOM 729 N N . GLU A 1 93 ? -10.626 -12.485 45.508 1.00 29.12 95 GLU A N 1
ATOM 730 C CA . GLU A 1 93 ? -10.281 -12.337 46.914 1.00 28.46 95 GLU A CA 1
ATOM 731 C C . GLU A 1 93 ? -8.885 -12.893 47.150 1.00 28.35 95 GLU A C 1
ATOM 732 O O . GLU A 1 93 ? -8.494 -13.894 46.540 1.00 33.72 95 GLU A O 1
ATOM 738 N N . ARG A 1 94 ? -8.138 -12.247 48.044 1.00 26.60 96 ARG A N 1
ATOM 739 C CA . ARG A 1 94 ? -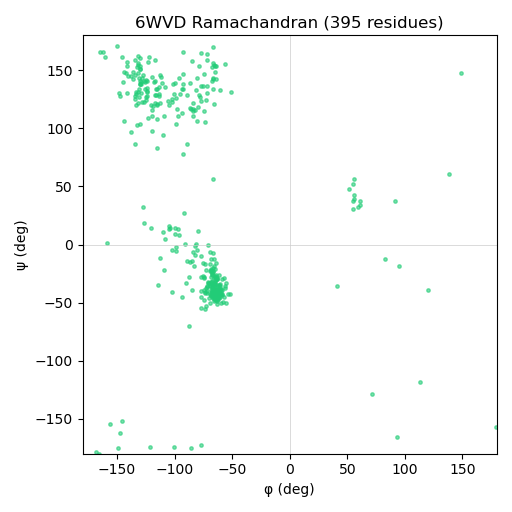6.756 -12.624 48.291 1.00 31.58 96 ARG A CA 1
ATOM 740 C C . ARG A 1 94 ? -6.424 -12.500 49.769 1.00 32.42 96 ARG A C 1
ATOM 741 O O . ARG A 1 94 ? -6.963 -11.647 50.478 1.00 34.27 96 ARG A O 1
ATOM 749 N N . THR A 1 95 ? -5.531 -13.375 50.222 1.00 40.08 97 THR A N 1
ATOM 750 C CA . THR A 1 95 ? -4.801 -13.203 51.471 1.00 37.06 97 THR A CA 1
ATOM 751 C C . THR A 1 95 ? -3.325 -13.099 51.114 1.00 39.11 97 THR A C 1
ATOM 752 O O . THR A 1 95 ? -2.774 -14.010 50.487 1.00 40.74 97 THR A O 1
ATOM 756 N N . ILE A 1 96 ? -2.696 -11.989 51.490 1.00 37.48 98 ILE A N 1
ATOM 757 C CA . ILE A 1 96 ? -1.292 -11.732 51.185 1.00 33.29 98 ILE A CA 1
ATOM 758 C C . ILE A 1 96 ? -0.531 -11.680 52.503 1.00 35.19 98 ILE A C 1
ATOM 759 O O . ILE A 1 96 ? -0.652 -10.712 53.263 1.00 32.38 98 ILE A O 1
ATOM 764 N N . SER A 1 97 ? 0.269 -12.712 52.767 1.00 32.55 99 SER A N 1
ATOM 765 C CA . SER A 1 97 ? 1.017 -12.834 54.014 1.00 33.79 99 SER A CA 1
ATOM 766 C C . SER A 1 97 ? 2.438 -12.320 53.800 1.00 34.11 99 SER A C 1
ATOM 767 O O . SER A 1 97 ? 3.232 -12.946 53.089 1.00 31.61 99 SER A O 1
ATOM 770 N N . PHE A 1 98 ? 2.758 -11.185 54.416 1.00 32.73 100 PHE A N 1
ATOM 771 C CA . PHE A 1 98 ? 4.115 -10.654 54.410 1.00 31.81 100 PHE A CA 1
ATOM 772 C C . PHE A 1 98 ? 4.889 -11.300 55.553 1.00 34.22 100 PHE A C 1
ATOM 773 O O . PHE A 1 98 ? 4.537 -11.122 56.724 1.00 41.05 100 PHE A O 1
ATOM 781 N N . LYS A 1 99 ? 5.931 -12.055 55.210 1.00 37.74 101 LYS A N 1
ATOM 782 C CA . LYS A 1 99 ? 6.647 -12.843 56.206 1.00 35.38 101 LYS A CA 1
ATOM 783 C C . LYS A 1 99 ? 7.248 -11.947 57.282 1.00 40.94 101 LYS A C 1
ATOM 784 O O . LYS A 1 99 ? 7.864 -10.918 56.981 1.00 35.12 101 LYS A O 1
ATOM 790 N N . ASP A 1 100 ? 7.049 -12.345 58.543 1.00 40.27 102 ASP A N 1
ATOM 791 C CA . ASP A 1 100 ? 7.504 -11.591 59.714 1.00 46.03 102 ASP A CA 1
ATOM 792 C C . ASP A 1 100 ? 6.904 -10.188 59.753 1.00 48.00 102 ASP A C 1
ATOM 793 O O . ASP A 1 100 ? 7.534 -9.246 60.241 1.00 52.75 102 ASP A O 1
ATOM 798 N N . ASP A 1 101 ? 5.681 -10.046 59.247 1.00 39.21 103 ASP A N 1
ATOM 799 C CA . ASP A 1 101 ? 5.009 -8.749 59.239 1.00 37.03 103 ASP A CA 1
ATOM 800 C C . ASP A 1 101 ? 3.499 -8.992 59.176 1.00 40.79 103 ASP A C 1
ATOM 801 O O . ASP A 1 101 ? 3.022 -10.049 59.601 1.00 43.04 103 ASP A O 1
ATOM 806 N N . GLY A 1 102 ? 2.757 -8.022 58.641 1.00 33.52 104 GLY A N 1
ATOM 807 C CA . GLY A 1 102 ? 1.312 -8.094 58.591 1.00 33.73 104 GLY A CA 1
ATOM 808 C C . GLY A 1 102 ? 0.800 -8.839 57.372 1.00 35.40 104 GLY A C 1
ATOM 809 O O . GLY A 1 102 ? 1.557 -9.401 56.578 1.00 31.98 104 GLY A O 1
ATOM 810 N N . THR A 1 103 ? -0.527 -8.838 57.230 1.00 32.65 105 THR A N 1
ATOM 811 C CA . THR A 1 103 ? -1.197 -9.497 56.117 1.00 33.33 105 THR A CA 1
ATOM 812 C C . THR A 1 103 ? -2.208 -8.557 55.472 1.00 33.39 105 THR A C 1
ATOM 813 O O . THR A 1 103 ? -2.878 -7.780 56.162 1.00 31.69 105 THR A O 1
ATOM 817 N N . TYR A 1 104 ? -2.317 -8.638 54.147 1.00 30.27 106 TYR A N 1
ATOM 818 C CA . TYR A 1 104 ? -3.377 -7.962 53.409 1.00 28.67 106 TYR A CA 1
ATOM 819 C C . TYR A 1 104 ? -4.557 -8.904 53.219 1.00 36.83 106 TYR A C 1
ATOM 820 O O . TYR A 1 104 ? -4.379 -10.085 52.907 1.00 27.35 106 TYR A O 1
ATOM 829 N N . LYS A 1 105 ? -5.763 -8.368 53.394 1.00 31.55 107 LYS A N 1
ATOM 830 C CA . LYS A 1 105 ? -6.998 -9.053 53.037 1.00 36.50 107 LYS A CA 1
ATOM 831 C C . LYS A 1 105 ? -7.719 -8.188 52.015 1.00 34.52 107 LYS A C 1
ATOM 832 O O . LYS A 1 105 ? -8.039 -7.029 52.301 1.00 28.62 107 LYS A O 1
ATOM 838 N N . THR A 1 106 ? -7.952 -8.735 50.823 1.00 33.57 108 THR A N 1
ATOM 839 C CA . THR A 1 106 ? -8.528 -7.968 49.728 1.00 31.57 108 THR A CA 1
ATOM 840 C C . THR A 1 106 ? -9.731 -8.687 49.137 1.00 36.69 108 THR A C 1
ATOM 841 O O . THR A 1 106 ? -9.751 -9.918 49.038 1.00 35.60 108 THR A O 1
ATOM 845 N N . ARG A 1 107 ? -10.736 -7.905 48.750 1.00 31.31 109 ARG A N 1
ATOM 846 C CA . ARG A 1 107 ? -11.855 -8.388 47.955 1.00 30.59 109 ARG A CA 1
ATOM 847 C C . ARG A 1 107 ? -12.092 -7.395 46.830 1.00 31.46 109 ARG A C 1
ATOM 848 O O . ARG A 1 107 ? -12.183 -6.188 47.075 1.00 36.66 109 ARG A O 1
ATOM 856 N N . ALA A 1 108 ? -12.185 -7.900 45.602 1.00 34.34 110 ALA A N 1
ATOM 857 C CA . ALA A 1 108 ? -12.302 -7.041 44.435 1.00 29.53 110 ALA A CA 1
ATOM 858 C C . ALA A 1 108 ? -13.359 -7.588 43.491 1.00 33.59 110 ALA A C 1
ATOM 859 O O . ALA A 1 108 ? -13.566 -8.800 43.395 1.00 34.54 110 ALA A O 1
ATOM 861 N N . GLU A 1 109 ? -14.023 -6.671 42.793 1.00 32.42 111 GLU A N 1
ATOM 862 C CA . GLU A 1 109 ? -14.971 -7.000 41.739 1.00 38.36 111 GLU A CA 1
ATOM 863 C C . GLU A 1 109 ? -14.418 -6.476 40.423 1.00 32.65 111 GLU A C 1
ATOM 864 O O . GLU A 1 109 ? -14.157 -5.275 40.288 1.00 36.68 111 GLU A O 1
ATOM 870 N N . VAL A 1 110 ? -14.225 -7.375 39.465 1.00 32.03 112 VAL A N 1
ATOM 871 C CA . VAL A 1 110 ? -13.736 -7.029 38.137 1.00 35.08 112 VAL A CA 1
ATOM 872 C C . VAL A 1 110 ? -14.874 -7.281 37.162 1.00 38.33 112 VAL A C 1
ATOM 873 O O . VAL A 1 110 ? -15.391 -8.400 37.083 1.00 36.56 112 VAL A O 1
ATOM 877 N N . LYS A 1 111 ? -15.273 -6.244 36.432 1.00 40.31 113 LYS A N 1
ATOM 878 C CA . LYS A 1 111 ? -16.438 -6.338 35.564 1.00 38.23 113 LYS A CA 1
ATOM 879 C C . LYS A 1 111 ? -16.400 -5.196 34.559 1.00 44.65 113 LYS A C 1
ATOM 880 O O . LYS A 1 111 ? -15.650 -4.228 34.711 1.00 44.52 113 LYS A O 1
ATOM 886 N N . PHE A 1 112 ? -17.233 -5.323 33.531 1.00 45.89 114 PHE A N 1
ATOM 887 C CA . PHE A 1 112 ? -17.407 -4.275 32.536 1.00 50.99 114 PHE A CA 1
ATOM 888 C C . PHE A 1 112 ? -18.506 -3.323 32.987 1.00 50.07 114 PHE A C 1
ATOM 889 O O . PHE A 1 112 ? -19.603 -3.758 33.351 1.00 51.67 114 PHE A O 1
ATOM 897 N N . GLU A 1 113 ? -18.203 -2.028 32.974 1.00 46.69 115 GLU A N 1
ATOM 898 C CA . GLU A 1 113 ? -19.182 -0.972 33.217 1.00 55.00 115 GLU A CA 1
ATOM 899 C C . GLU A 1 113 ? -19.210 -0.112 31.959 1.00 52.27 115 GLU A C 1
ATOM 900 O O . GLU A 1 113 ? -18.358 0.763 31.778 1.00 57.29 115 GLU A O 1
ATOM 906 N N . GLY A 1 114 ? -20.180 -0.368 31.091 1.00 57.80 116 GLY A N 1
ATOM 907 C CA . GLY A 1 114 ? -20.146 0.244 29.775 1.00 61.01 116 GLY A CA 1
ATOM 908 C C . GLY A 1 114 ? -19.042 -0.392 28.955 1.00 62.43 116 GLY A C 1
ATOM 909 O O . GLY A 1 114 ? -18.946 -1.620 28.850 1.00 56.79 116 GLY A O 1
ATOM 910 N N . ASP A 1 115 ? -18.183 0.444 28.377 1.00 64.75 117 ASP A N 1
ATOM 911 C CA . ASP A 1 115 ? -17.046 -0.021 27.596 1.00 63.95 117 ASP A CA 1
ATOM 912 C C . ASP A 1 115 ? -15.756 -0.066 28.405 1.00 61.64 117 ASP A C 1
ATOM 913 O O . ASP A 1 115 ? -14.677 -0.212 27.823 1.00 70.33 117 ASP A O 1
ATOM 918 N N . THR A 1 116 ? -15.839 0.047 29.728 1.00 53.99 118 THR A N 1
ATOM 919 C CA . THR A 1 116 ? -14.666 0.134 30.586 1.00 51.71 118 THR A CA 1
ATOM 920 C C . THR A 1 116 ? -14.609 -1.070 31.513 1.00 48.61 118 THR A C 1
ATOM 921 O O . THR A 1 116 ? -15.595 -1.391 32.186 1.00 46.29 118 THR A O 1
ATOM 925 N N . LEU A 1 117 ? -13.456 -1.734 31.539 1.00 43.60 119 LEU A N 1
ATOM 926 C CA . LEU A 1 117 ? -13.194 -2.791 32.506 1.00 41.56 119 LEU A CA 1
ATOM 927 C C . LEU A 1 117 ? -12.750 -2.148 33.813 1.00 44.62 119 LEU A C 1
ATOM 928 O O . LEU A 1 117 ? -11.698 -1.502 33.866 1.00 44.23 119 LEU A O 1
ATOM 933 N N . VAL A 1 118 ? -13.548 -2.310 34.864 1.00 43.92 120 VAL A N 1
ATOM 934 C CA . VAL A 1 118 ? -13.296 -1.654 36.140 1.00 44.77 120 VAL A CA 1
ATOM 935 C C . VAL A 1 118 ? -12.932 -2.699 37.186 1.00 43.55 120 VAL A C 1
ATOM 936 O O . VAL A 1 118 ? -13.430 -3.831 37.158 1.00 48.31 120 VAL A O 1
ATOM 940 N N . ASN A 1 119 ? -12.041 -2.316 38.099 1.00 45.90 121 ASN A N 1
ATOM 941 C CA . ASN A 1 119 ? -11.580 -3.170 39.193 1.00 40.80 121 ASN A CA 1
ATOM 942 C C . ASN A 1 119 ? -11.714 -2.358 40.478 1.00 37.40 121 ASN A C 1
ATOM 943 O O . ASN A 1 119 ? -10.906 -1.461 40.739 1.00 38.53 121 ASN A O 1
ATOM 948 N N . ARG A 1 120 ? -12.737 -2.661 41.271 1.00 32.54 122 ARG A N 1
ATOM 949 C CA . ARG A 1 120 ? -12.996 -1.974 42.530 1.00 39.22 122 ARG A CA 1
ATOM 950 C C . ARG A 1 120 ? -12.601 -2.896 43.677 1.00 36.47 122 ARG A C 1
ATOM 951 O O . ARG A 1 120 ? -13.109 -4.017 43.780 1.00 36.85 122 ARG A O 1
ATOM 959 N N . ILE A 1 121 ? -11.707 -2.418 44.538 1.00 36.06 123 ILE A N 1
ATOM 960 C CA . ILE A 1 121 ? -11.073 -3.233 45.565 1.00 42.04 123 ILE A CA 1
ATOM 961 C C . ILE A 1 121 ? -11.299 -2.599 46.927 1.00 40.74 123 ILE A C 1
ATOM 962 O O . ILE A 1 121 ? -11.236 -1.373 47.071 1.00 44.71 123 ILE A O 1
ATOM 967 N N . GLU A 1 122 ? -11.529 -3.435 47.931 1.00 39.52 124 GLU A N 1
ATOM 968 C CA . GLU A 1 122 ? -11.342 -3.051 49.322 1.00 43.67 124 GLU A CA 1
ATOM 969 C C . GLU A 1 122 ? -10.185 -3.856 49.885 1.00 35.07 124 GLU A C 1
ATOM 970 O O . GLU A 1 122 ? -10.109 -5.072 49.673 1.00 29.32 124 GLU A O 1
ATOM 976 N N . LEU A 1 123 ? -9.312 -3.187 50.620 1.00 37.66 125 LEU A N 1
ATOM 977 C CA . LEU A 1 123 ? -8.113 -3.796 51.164 1.00 37.15 125 LEU A CA 1
ATOM 978 C C . LEU A 1 123 ? -8.043 -3.486 52.646 1.00 37.46 125 LEU A C 1
ATOM 979 O O . LEU A 1 123 ? -8.353 -2.369 53.070 1.00 42.43 125 LEU A O 1
ATOM 984 N N . LYS A 1 124 ? -7.632 -4.474 53.427 1.00 35.02 126 LYS A N 1
ATOM 985 C CA . LYS A 1 124 ? -7.408 -4.283 54.849 1.00 35.90 126 LYS A CA 1
ATOM 986 C C . LYS A 1 124 ? -6.080 -4.912 55.231 1.00 36.19 126 LYS A C 1
ATOM 987 O O . LYS A 1 124 ? -5.827 -6.077 54.904 1.00 34.88 126 LYS A O 1
ATOM 993 N N . GLY A 1 125 ? -5.255 -4.157 55.950 1.00 39.25 127 GLY A N 1
ATOM 994 C CA . GLY A 1 125 ? -4.008 -4.682 56.470 1.00 34.27 127 GLY A CA 1
ATOM 995 C C . GLY A 1 125 ? -3.994 -4.705 57.985 1.00 36.82 127 GLY A C 1
ATOM 996 O O . GLY A 1 125 ? -4.376 -3.720 58.621 1.00 42.58 127 GLY A O 1
ATOM 997 N N . ILE A 1 126 ? -3.563 -5.820 58.577 1.00 35.74 128 ILE A N 1
ATOM 998 C CA . ILE A 1 126 ? -3.580 -5.996 60.024 1.00 38.10 128 ILE A CA 1
ATOM 999 C C . ILE A 1 126 ? -2.220 -6.477 60.504 1.00 33.56 128 ILE A C 1
ATOM 1000 O O . ILE A 1 126 ? -1.482 -7.150 59.777 1.00 38.78 128 ILE A O 1
ATOM 1005 N N . ASP A 1 127 ? -1.895 -6.122 61.748 1.00 34.86 129 ASP A N 1
ATOM 1006 C CA . ASP A 1 127 ? -0.749 -6.681 62.466 1.00 46.95 129 ASP A CA 1
ATOM 1007 C C . ASP A 1 127 ? 0.572 -6.384 61.758 1.00 46.28 129 ASP A C 1
ATOM 1008 O O . ASP A 1 127 ? 1.484 -7.212 61.737 1.00 49.42 129 ASP A O 1
ATOM 1013 N N . PHE A 1 128 ? 0.685 -5.191 61.182 1.00 45.23 130 PHE A N 1
ATOM 1014 C CA . PHE A 1 128 ? 1.927 -4.767 60.553 1.00 41.97 130 PHE A CA 1
ATOM 1015 C C . PHE A 1 128 ? 2.842 -4.122 61.585 1.00 46.04 130 PHE A C 1
ATOM 1016 O O . PHE A 1 128 ? 2.389 -3.369 62.452 1.00 47.22 130 PHE A O 1
ATOM 1024 N N . LYS A 1 129 ? 4.133 -4.434 61.496 1.00 45.98 131 LYS A N 1
ATOM 1025 C CA . LYS A 1 129 ? 5.114 -3.849 62.399 1.00 45.86 131 LYS A CA 1
ATOM 1026 C C . LYS A 1 129 ? 5.445 -2.434 61.944 1.00 45.12 131 LYS A C 1
ATOM 1027 O O . LYS A 1 129 ? 5.766 -2.209 60.773 1.00 47.25 131 LYS A O 1
ATOM 1033 N N . GLU A 1 130 ? 5.361 -1.478 62.875 1.00 51.86 132 GLU A N 1
ATOM 1034 C CA . GLU A 1 130 ? 5.513 -0.073 62.509 1.00 58.40 132 GLU A CA 1
ATOM 1035 C C . GLU A 1 130 ? 6.902 0.223 61.962 1.00 55.38 132 GLU A C 1
ATOM 1036 O O . GLU A 1 130 ? 7.062 1.126 61.133 1.00 54.37 132 GLU A O 1
ATOM 1042 N N . ASP A 1 131 ? 7.915 -0.523 62.407 1.00 53.62 133 ASP A N 1
ATOM 1043 C CA . ASP A 1 131 ? 9.281 -0.370 61.922 1.00 54.26 133 ASP A CA 1
ATOM 1044 C C . ASP A 1 131 ? 9.687 -1.497 60.979 1.00 48.83 133 ASP A C 1
ATOM 1045 O O . ASP A 1 131 ? 10.880 -1.690 60.726 1.00 44.55 133 ASP A O 1
ATOM 1050 N N . GLY A 1 132 ? 8.719 -2.251 60.465 1.00 47.81 134 GLY A N 1
ATOM 1051 C CA . GLY A 1 132 ? 8.988 -3.302 59.510 1.00 40.87 134 GLY A CA 1
ATOM 1052 C C . GLY A 1 132 ? 9.247 -2.752 58.121 1.00 42.87 134 GLY A C 1
ATOM 1053 O O . GLY A 1 132 ? 9.353 -1.545 57.899 1.00 52.44 134 GLY A O 1
ATOM 1054 N N . ASN A 1 133 ? 9.344 -3.674 57.160 1.00 38.81 135 ASN A N 1
ATOM 1055 C CA . ASN A 1 133 ? 9.701 -3.291 55.798 1.00 36.48 135 ASN A CA 1
ATOM 1056 C C . ASN A 1 133 ? 8.575 -2.567 55.075 1.00 34.72 135 ASN A C 1
ATOM 1057 O O . ASN A 1 133 ? 8.843 -1.848 54.106 1.00 28.39 135 ASN A O 1
ATOM 1062 N N . ILE A 1 134 ? 7.330 -2.737 55.519 1.00 29.40 136 ILE A N 1
ATOM 1063 C CA . ILE A 1 134 ? 6.174 -2.173 54.831 1.00 30.45 136 ILE A CA 1
ATOM 1064 C C . ILE A 1 134 ? 5.912 -0.760 55.331 1.00 36.28 136 ILE A C 1
ATOM 1065 O O . ILE A 1 134 ? 6.114 0.216 54.600 1.00 37.59 136 ILE A O 1
ATOM 1070 N N . LEU A 1 135 ? 5.448 -0.639 56.578 1.00 36.79 137 LEU A N 1
ATOM 1071 C CA . LEU A 1 135 ? 5.185 0.680 57.142 1.00 41.64 137 LEU A CA 1
ATOM 1072 C C . LEU A 1 135 ? 6.461 1.494 57.323 1.00 35.78 137 LEU A C 1
ATOM 1073 O O . LEU A 1 135 ? 6.386 2.721 57.443 1.00 37.46 137 LEU A O 1
ATOM 1078 N N . GLY A 1 136 ? 7.624 0.845 57.338 1.00 39.42 138 GLY A N 1
ATOM 1079 C CA . GLY A 1 136 ? 8.890 1.548 57.341 1.00 41.25 138 GLY A CA 1
ATOM 1080 C C . GLY A 1 136 ? 9.396 1.972 55.982 1.00 43.01 138 GLY A C 1
ATOM 1081 O O . GLY A 1 136 ? 10.403 2.682 55.902 1.00 43.45 138 GLY A O 1
ATOM 1082 N N . HIS A 1 137 ? 8.721 1.548 54.909 1.00 41.62 139 HIS A N 1
ATOM 1083 C CA . HIS A 1 137 ? 9.070 1.932 53.538 1.00 39.05 139 HIS A CA 1
ATOM 1084 C C . HIS A 1 137 ? 10.529 1.602 53.220 1.00 37.51 139 HIS A C 1
ATOM 1085 O O . HIS A 1 137 ? 11.301 2.450 52.768 1.00 35.54 139 HIS A O 1
ATOM 1092 N N . LYS A 1 138 ? 10.906 0.350 53.465 1.00 35.46 140 LYS A N 1
ATOM 1093 C CA . LYS A 1 138 ? 12.249 -0.128 53.170 1.00 37.96 140 LYS A CA 1
ATOM 1094 C C . LYS A 1 138 ? 12.317 -0.901 51.861 1.00 36.64 140 LYS A C 1
ATOM 1095 O O . LYS A 1 138 ? 13.318 -1.577 51.605 1.00 38.12 140 LYS A O 1
ATOM 1101 N N . LEU A 1 139 ? 11.284 -0.816 51.030 1.00 34.74 141 LEU A N 1
ATOM 1102 C CA . LEU A 1 139 ? 11.199 -1.612 49.815 1.00 35.59 141 LEU A CA 1
ATOM 1103 C C . LEU A 1 139 ? 11.619 -0.796 48.601 1.00 39.64 141 LEU A C 1
ATOM 1104 O O . LEU A 1 139 ? 11.280 0.386 48.484 1.00 38.95 141 LEU A O 1
ATOM 1109 N N . GLU A 1 140 ? 12.365 -1.439 47.703 1.00 36.27 142 GLU A N 1
ATOM 1110 C CA . GLU A 1 140 ? 12.746 -0.816 46.445 1.00 41.52 142 GLU A CA 1
ATOM 1111 C C . GLU A 1 140 ? 11.514 -0.558 45.584 1.00 41.62 142 GLU A C 1
ATOM 1112 O O . GLU A 1 140 ? 10.494 -1.248 45.683 1.00 31.52 142 GLU A O 1
ATOM 1118 N N . TYR A 1 141 ? 11.625 0.447 44.714 1.00 38.20 143 TYR A N 1
ATOM 1119 C CA . TYR A 1 141 ? 10.534 0.818 43.815 1.00 37.58 143 TYR A CA 1
ATOM 1120 C C . TYR A 1 141 ? 10.714 0.077 42.492 1.00 39.90 143 TYR A C 1
ATOM 1121 O O . TYR A 1 141 ? 11.166 0.627 41.486 1.00 45.23 143 TYR A O 1
ATOM 1130 N N . ASN A 1 142 ? 10.353 -1.202 42.506 1.00 31.23 144 ASN A N 1
ATOM 1131 C CA . ASN A 1 142 ? 10.378 -2.039 41.310 1.00 34.39 144 ASN A CA 1
ATOM 1132 C C . ASN A 1 142 ? 9.639 -3.334 41.628 1.00 38.67 144 ASN A C 1
ATOM 1133 O O . ASN A 1 142 ? 9.120 -3.522 42.734 1.00 34.29 144 ASN A O 1
ATOM 1138 N N . MET A 1 143 ? 9.591 -4.229 40.640 1.00 36.81 145 MET A N 1
ATOM 1139 C CA . MET A 1 143 ? 9.045 -5.569 40.818 1.00 40.57 145 MET A CA 1
ATOM 1140 C C . MET A 1 143 ? 10.044 -6.621 40.349 1.00 39.23 145 MET A C 1
ATOM 1141 O O . MET A 1 143 ? 9.652 -7.681 39.852 1.00 38.08 145 MET A O 1
ATOM 1146 N N . ALA A 1 144 ? 11.337 -6.339 40.498 1.00 42.31 146 ALA A N 1
ATOM 1147 C CA . ALA A 1 144 ? 12.368 -7.257 40.036 1.00 45.46 146 ALA A CA 1
ATOM 1148 C C . ALA A 1 144 ? 12.430 -8.485 40.934 1.00 57.88 146 ALA A C 1
ATOM 1149 O O . ALA A 1 144 ? 12.488 -8.370 42.162 1.00 61.83 146 ALA A O 1
ATOM 1151 N N . SER A 1 145 ? 12.416 -9.667 40.314 1.00 64.94 147 SER A N 1
ATOM 1152 C CA . SER A 1 145 ? 12.480 -10.937 41.028 1.00 67.96 147 SER A CA 1
ATOM 1153 C C . SER A 1 145 ? 13.908 -11.444 41.199 1.00 70.12 147 SER A C 1
ATOM 1154 O O . SER A 1 145 ? 14.121 -12.659 41.305 1.00 73.91 147 SER A O 1
ATOM 1157 N N . ARG A 1 146 ? 14.890 -10.547 41.231 1.00 69.56 148 ARG A N 1
ATOM 1158 C CA . ARG A 1 146 ? 16.286 -10.932 41.408 1.00 73.82 148 ARG A CA 1
ATOM 1159 C C . ARG A 1 146 ? 16.731 -10.722 42.855 1.00 76.16 148 ARG A C 1
ATOM 1160 O O . ARG A 1 146 ? 16.662 -9.609 43.381 1.00 74.54 148 ARG A O 1
ATOM 1162 N N . GLN A 1 160 ? 25.346 -12.800 41.285 1.00 71.19 162 GLN A N 1
ATOM 1163 C CA . GLN A 1 160 ? 25.775 -13.465 40.060 1.00 76.01 162 GLN A CA 1
ATOM 1164 C C . GLN A 1 160 ? 25.043 -12.905 38.846 1.00 76.90 162 GLN A C 1
ATOM 1165 O O . GLN A 1 160 ? 25.616 -12.789 37.763 1.00 83.46 162 GLN A O 1
ATOM 1167 N N . HIS A 1 161 ? 23.768 -12.559 39.032 1.00 71.21 163 HIS A N 1
ATOM 1168 C CA . HIS A 1 161 ? 22.992 -12.018 37.922 1.00 76.79 163 HIS A CA 1
ATOM 1169 C C . HIS A 1 161 ? 23.429 -10.599 37.577 1.00 76.94 163 HIS A C 1
ATOM 1170 O O . HIS A 1 161 ? 23.506 -10.240 36.396 1.00 74.62 163 HIS A O 1
ATOM 1177 N N . ARG A 1 162 ? 23.713 -9.777 38.593 1.00 72.80 164 ARG A N 1
ATOM 1178 C CA . ARG A 1 162 ? 24.167 -8.411 38.339 1.00 76.69 164 ARG A CA 1
ATOM 1179 C C . ARG A 1 162 ? 25.465 -8.401 37.544 1.00 71.50 164 ARG A C 1
ATOM 1180 O O . ARG A 1 162 ? 25.680 -7.527 36.695 1.00 65.84 164 ARG A O 1
ATOM 1188 N N . GLU A 1 163 ? 26.344 -9.368 37.809 1.00 66.54 165 GLU A N 1
ATOM 1189 C CA . GLU A 1 163 ? 27.579 -9.482 37.044 1.00 65.90 165 GLU A CA 1
ATOM 1190 C C . GLU A 1 163 ? 27.299 -9.868 35.598 1.00 63.92 165 GLU A C 1
ATOM 1191 O O . GLU A 1 163 ? 28.003 -9.428 34.682 1.00 61.40 165 GLU A O 1
ATOM 1197 N N . ARG A 1 164 ? 26.277 -10.697 35.375 1.00 61.08 166 ARG A N 1
ATOM 1198 C CA . ARG A 1 164 ? 25.938 -11.104 34.016 1.00 60.21 166 ARG A CA 1
ATOM 1199 C C . ARG A 1 164 ? 25.372 -9.939 33.216 1.00 52.45 166 ARG A C 1
ATOM 1200 O O . ARG A 1 164 ? 25.634 -9.826 32.014 1.00 50.68 166 ARG A O 1
ATOM 1208 N N . VAL A 1 165 ? 24.602 -9.061 33.862 1.00 49.81 167 VAL A N 1
ATOM 1209 C CA . VAL A 1 165 ? 24.069 -7.890 33.167 1.00 51.37 167 VAL A CA 1
ATOM 1210 C C . VAL A 1 165 ? 25.205 -6.985 32.706 1.00 48.75 167 VAL A C 1
ATOM 1211 O O . VAL A 1 165 ? 25.228 -6.520 31.559 1.00 47.32 167 VAL A O 1
ATOM 1215 N N . ALA A 1 166 ? 26.167 -6.723 33.595 1.00 45.10 168 ALA A N 1
ATOM 1216 C CA . ALA A 1 166 ? 27.335 -5.939 33.208 1.00 43.76 168 ALA A CA 1
ATOM 1217 C C . ALA A 1 166 ? 28.158 -6.665 32.152 1.00 39.21 168 ALA A C 1
ATOM 1218 O O . ALA A 1 166 ? 28.682 -6.040 31.224 1.00 35.86 168 ALA A O 1
ATOM 1220 N N . MET A 1 167 ? 28.286 -7.987 32.280 1.00 37.36 169 MET A N 1
ATOM 1221 C CA . MET A 1 167 ? 28.990 -8.754 31.258 1.00 39.53 169 MET A CA 1
ATOM 1222 C C . MET A 1 167 ? 28.314 -8.609 29.901 1.00 40.01 169 MET A C 1
ATOM 1223 O O . MET A 1 167 ? 28.991 -8.434 28.879 1.00 36.42 169 MET A O 1
ATOM 1228 N N . HIS A 1 168 ? 26.978 -8.657 29.872 1.00 32.07 170 HIS A N 1
ATOM 1229 C CA . HIS A 1 168 ? 26.257 -8.591 28.603 1.00 32.53 170 HIS A CA 1
ATOM 1230 C C . HIS A 1 168 ? 26.404 -7.226 27.943 1.00 29.74 170 HIS A C 1
ATOM 1231 O O . HIS A 1 168 ? 26.577 -7.138 26.722 1.00 28.29 170 HIS A O 1
ATOM 1238 N N . TYR A 1 169 ? 26.312 -6.151 28.730 1.00 30.80 171 TYR A N 1
ATOM 1239 C CA . TYR A 1 169 ? 26.419 -4.808 28.169 1.00 37.36 171 TYR A CA 1
ATOM 1240 C C . TYR A 1 169 ? 27.805 -4.563 27.589 1.00 36.57 171 TYR A C 1
ATOM 1241 O O . TYR A 1 169 ? 27.941 -4.003 26.495 1.00 35.18 171 TYR A O 1
ATOM 1250 N N . GLN A 1 170 ? 28.846 -4.971 28.315 1.00 37.91 172 GLN A N 1
ATOM 1251 C CA . GLN A 1 170 ? 30.206 -4.811 27.818 1.00 33.08 172 GLN A CA 1
ATOM 1252 C C . GLN A 1 170 ? 30.423 -5.624 26.546 1.00 33.05 172 GLN A C 1
ATOM 1253 O O . GLN A 1 170 ? 31.080 -5.159 25.607 1.00 27.37 172 GLN A O 1
ATOM 1259 N N . MET A 1 171 ? 29.860 -6.834 26.490 1.00 28.89 173 MET A N 1
ATOM 1260 C CA . MET A 1 171 ? 29.968 -7.647 25.282 1.00 29.01 173 MET A CA 1
ATOM 1261 C C . MET A 1 171 ? 29.268 -6.981 24.104 1.00 31.80 173 MET A C 1
ATOM 1262 O O . MET A 1 171 ? 29.800 -6.962 22.987 1.00 33.65 173 MET A O 1
ATOM 1267 N N . SER A 1 172 ? 28.074 -6.429 24.336 1.00 31.11 174 SER A N 1
ATOM 1268 C CA . SER A 1 172 ? 27.349 -5.728 23.280 1.00 30.48 174 SER A CA 1
ATOM 1269 C C . SER A 1 172 ? 28.121 -4.502 22.806 1.00 36.98 174 SER A C 1
ATOM 1270 O O . SER A 1 172 ? 28.256 -4.265 21.600 1.00 38.09 174 SER A O 1
ATOM 1273 N N . VAL A 1 173 ? 28.639 -3.710 23.749 1.00 33.47 175 VAL A N 1
ATOM 1274 C CA . VAL A 1 173 ? 29.432 -2.534 23.397 1.00 33.69 175 VAL A CA 1
ATOM 1275 C C . VAL A 1 173 ? 30.673 -2.940 22.611 1.00 35.38 175 VAL A C 1
ATOM 1276 O O . VAL A 1 173 ? 31.035 -2.298 21.618 1.00 27.18 175 VAL A O 1
ATOM 1280 N N . THR A 1 174 ? 31.338 -4.017 23.035 1.00 36.47 176 THR A N 1
ATOM 1281 C CA . THR A 1 174 ? 32.547 -4.462 22.349 1.00 38.34 176 THR A CA 1
ATOM 1282 C C . THR A 1 174 ? 32.245 -4.876 20.915 1.00 36.05 176 THR A C 1
ATOM 1283 O O . THR A 1 174 ? 32.941 -4.468 19.977 1.00 33.28 176 THR A O 1
ATOM 1287 N N . LEU A 1 175 ? 31.205 -5.691 20.724 1.00 34.58 177 LEU A N 1
ATOM 1288 C CA . LEU A 1 175 ? 30.922 -6.215 19.392 1.00 26.45 177 LEU A CA 1
ATOM 1289 C C . LEU A 1 175 ? 30.412 -5.130 18.453 1.00 31.31 177 LEU A C 1
ATOM 1290 O O . LEU A 1 175 ? 30.703 -5.170 17.252 1.00 37.21 177 LEU A O 1
ATOM 1295 N N . LYS A 1 176 ? 29.673 -4.149 18.975 1.00 37.03 178 LYS A N 1
ATOM 1296 C CA . LYS A 1 176 ? 29.216 -3.045 18.136 1.00 34.81 178 LYS A CA 1
ATOM 1297 C C . LYS A 1 176 ? 30.391 -2.250 17.581 1.00 36.23 178 LYS A C 1
ATOM 1298 O O . LYS A 1 176 ? 30.396 -1.877 16.402 1.00 31.86 178 LYS A O 1
ATOM 1304 N N . TYR A 1 177 ? 31.396 -1.978 18.417 1.00 37.24 179 TYR A N 1
ATOM 1305 C CA . TYR A 1 177 ? 32.542 -1.192 17.969 1.00 40.64 179 TYR A CA 1
ATOM 1306 C C . TYR A 1 177 ? 33.327 -1.931 16.893 1.00 29.96 179 TYR A C 1
ATOM 1307 O O . TYR A 1 177 ? 33.698 -1.346 15.869 1.00 36.31 179 TYR A O 1
ATOM 1316 N N . GLU A 1 178 ? 33.587 -3.223 17.109 1.00 25.85 180 GLU A N 1
ATOM 1317 C CA . GLU A 1 178 ? 34.316 -4.013 16.122 1.00 27.15 180 GLU A CA 1
ATOM 1318 C C . GLU A 1 178 ? 33.561 -4.086 14.800 1.00 32.68 180 GLU A C 1
ATOM 1319 O O . GLU A 1 178 ? 34.164 -3.963 13.727 1.00 32.58 180 GLU A O 1
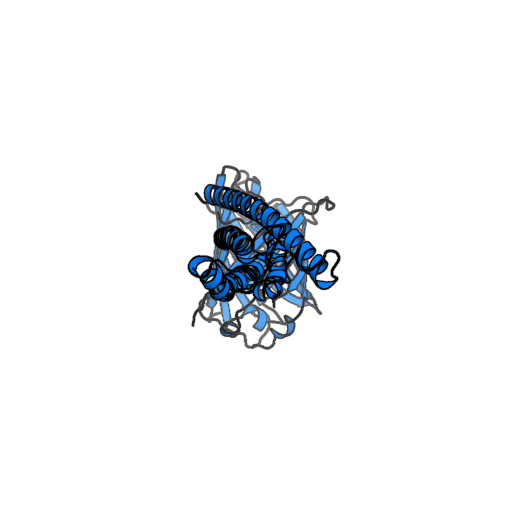ATOM 1325 N N . ILE A 1 179 ? 32.242 -4.294 14.856 1.00 32.99 181 ILE A N 1
ATOM 1326 C CA . ILE A 1 179 ? 31.446 -4.346 13.633 1.00 30.52 181 ILE A CA 1
ATOM 1327 C C . ILE A 1 179 ? 31.442 -2.988 12.943 1.00 33.06 181 ILE A C 1
ATOM 1328 O O . ILE A 1 179 ? 31.526 -2.903 11.711 1.00 31.87 181 ILE A O 1
ATOM 1333 N N . LYS A 1 180 ? 31.352 -1.907 13.724 1.00 33.96 182 LYS A N 1
ATOM 1334 C CA . LYS A 1 180 ? 31.378 -0.565 13.148 1.00 37.44 182 LYS A CA 1
ATOM 1335 C C . LYS A 1 180 ? 32.666 -0.321 12.371 1.00 37.39 182 LYS A C 1
ATOM 1336 O O . LYS A 1 180 ? 32.639 0.255 11.277 1.00 34.58 182 LYS A O 1
ATOM 1342 N N . LYS A 1 181 ? 33.805 -0.751 12.921 1.00 37.05 183 LYS A N 1
ATOM 1343 C CA . LYS A 1 181 ? 35.077 -0.551 12.234 1.00 32.93 183 LYS A CA 1
ATOM 1344 C C . LYS A 1 181 ? 35.136 -1.351 10.939 1.00 29.52 183 LYS A C 1
ATOM 1345 O O . LYS A 1 181 ? 35.645 -0.863 9.924 1.00 30.63 183 LYS A O 1
ATOM 1351 N N . LEU A 1 182 ? 34.615 -2.580 10.954 1.00 25.18 184 LEU A N 1
ATOM 1352 C CA . LEU A 1 182 ? 34.580 -3.380 9.735 1.00 29.22 184 LEU A CA 1
ATOM 1353 C C . LEU A 1 182 ? 33.629 -2.776 8.709 1.00 35.78 184 LEU A C 1
ATOM 1354 O O . LEU A 1 182 ? 33.918 -2.782 7.505 1.00 32.14 184 LEU A O 1
ATOM 1359 N N . ILE A 1 183 ? 32.490 -2.252 9.167 1.00 32.38 185 ILE A N 1
ATOM 1360 C CA . ILE A 1 183 ? 31.543 -1.615 8.256 1.00 36.19 185 ILE A CA 1
ATOM 1361 C C . ILE A 1 183 ? 32.187 -0.411 7.580 1.00 30.94 185 ILE A C 1
ATOM 1362 O O . ILE A 1 183 ? 31.998 -0.180 6.380 1.00 33.79 185 ILE A O 1
ATOM 1367 N N . TYR A 1 184 ? 32.975 0.363 8.332 1.00 32.23 186 TYR A N 1
ATOM 1368 C CA . TYR A 1 184 ? 33.652 1.519 7.750 1.00 34.69 186 TYR A CA 1
ATOM 1369 C C . TYR A 1 184 ? 34.621 1.099 6.653 1.00 35.52 186 TYR A C 1
ATOM 1370 O O . TYR A 1 184 ? 34.698 1.744 5.601 1.00 39.29 186 TYR A O 1
ATOM 1379 N N . VAL A 1 185 ? 35.373 0.021 6.882 1.00 34.21 187 VAL A N 1
ATOM 1380 C CA . VAL A 1 185 ? 36.230 -0.523 5.833 1.00 38.96 187 VAL A CA 1
ATOM 1381 C C . VAL A 1 185 ? 35.392 -0.959 4.638 1.00 37.52 187 VAL A C 1
ATOM 1382 O O . VAL A 1 185 ? 35.747 -0.697 3.481 1.00 32.44 187 VAL A O 1
ATOM 1386 N N . HIS A 1 186 ? 34.263 -1.621 4.899 1.00 34.57 188 HIS A N 1
ATOM 1387 C CA . HIS A 1 186 ? 33.425 -2.115 3.812 1.00 33.93 188 HIS A CA 1
ATOM 1388 C C . HIS A 1 186 ? 32.876 -0.972 2.967 1.00 32.53 188 HIS A C 1
ATOM 1389 O O . HIS A 1 186 ? 32.824 -1.071 1.735 1.00 31.46 188 HIS A O 1
ATOM 1396 N N . LEU A 1 187 ? 32.467 0.124 3.610 1.00 30.63 189 LEU A N 1
ATOM 1397 C CA . LEU A 1 187 ? 31.893 1.242 2.867 1.00 35.33 189 LEU A CA 1
ATOM 1398 C C . LEU A 1 187 ? 32.936 1.942 2.004 1.00 38.49 189 LEU A C 1
ATOM 1399 O O . LEU A 1 187 ? 32.617 2.460 0.929 1.00 42.41 189 LEU A O 1
ATOM 1404 N N . VAL A 1 188 ? 34.189 1.970 2.458 1.00 41.77 190 VAL A N 1
ATOM 1405 C CA . VAL A 1 188 ? 35.268 2.504 1.631 1.00 40.18 190 VAL A CA 1
ATOM 1406 C C . VAL A 1 188 ? 35.472 1.621 0.406 1.00 33.47 190 VAL A C 1
ATOM 1407 O O . VAL A 1 188 ? 35.631 2.110 -0.717 1.00 31.42 190 VAL A O 1
ATOM 1411 N N . ILE A 1 189 ? 35.469 0.302 0.610 1.00 34.28 191 ILE A N 1
ATOM 1412 C CA . ILE A 1 189 ? 35.569 -0.628 -0.511 1.00 36.59 191 ILE A CA 1
ATOM 1413 C C . ILE A 1 189 ? 34.386 -0.450 -1.453 1.00 39.80 191 ILE A C 1
ATOM 1414 O O . ILE A 1 189 ? 34.547 -0.409 -2.680 1.00 32.50 191 ILE A O 1
ATOM 1419 N N . TRP A 1 190 ? 33.181 -0.332 -0.891 1.00 36.89 192 TRP A N 1
ATOM 1420 C CA . TRP A 1 190 ? 31.982 -0.170 -1.706 1.00 33.42 192 TRP A CA 1
ATOM 1421 C C . TRP A 1 190 ? 32.043 1.107 -2.533 1.00 39.08 192 TRP A C 1
ATOM 1422 O O . TRP A 1 190 ? 31.690 1.104 -3.719 1.00 32.89 192 TRP A O 1
ATOM 1433 N N . LEU A 1 191 ? 32.499 2.208 -1.928 1.00 39.78 193 LEU A N 1
ATOM 1434 C CA . LEU A 1 191 ? 32.598 3.467 -2.661 1.00 39.42 193 LEU A CA 1
ATOM 1435 C C . LEU A 1 191 ? 33.619 3.374 -3.787 1.00 35.15 193 LEU A C 1
ATOM 1436 O O . LEU A 1 191 ? 33.402 3.923 -4.874 1.00 38.93 193 LEU A O 1
ATOM 1441 N N . LEU A 1 192 ? 34.736 2.686 -3.544 1.00 34.09 194 LEU A N 1
ATOM 1442 C CA . LEU A 1 192 ? 35.751 2.532 -4.581 1.00 34.47 194 LEU A CA 1
ATOM 1443 C C . LEU A 1 192 ? 35.229 1.692 -5.738 1.00 34.71 194 LEU A C 1
ATOM 1444 O O . LEU A 1 192 ? 35.477 2.012 -6.906 1.00 37.26 194 LEU A O 1
ATOM 1449 N N . LEU A 1 193 ? 34.500 0.617 -5.432 1.00 32.47 195 LEU A N 1
ATOM 1450 C CA . LEU A 1 193 ? 33.941 -0.212 -6.492 1.00 34.80 195 LEU A CA 1
ATOM 1451 C C . LEU A 1 193 ? 32.807 0.498 -7.219 1.00 35.20 195 LEU A C 1
ATOM 1452 O O . LEU A 1 193 ? 32.632 0.304 -8.427 1.00 39.96 195 LEU A O 1
ATOM 1457 N N . VAL A 1 194 ? 32.037 1.327 -6.513 1.00 33.52 196 VAL A N 1
ATOM 1458 C CA . VAL A 1 194 ? 31.031 2.147 -7.181 1.00 39.46 196 VAL A CA 1
ATOM 1459 C C . VAL A 1 194 ? 31.703 3.112 -8.150 1.00 36.45 196 VAL A C 1
ATOM 1460 O O . VAL A 1 194 ? 31.310 3.223 -9.316 1.00 37.49 196 VAL A O 1
ATOM 1464 N N . ALA A 1 195 ? 32.734 3.818 -7.680 1.00 40.73 197 ALA A N 1
ATOM 1465 C CA . ALA A 1 195 ? 33.448 4.748 -8.549 1.00 46.74 197 ALA A CA 1
ATOM 1466 C C . ALA A 1 195 ? 34.091 4.019 -9.721 1.00 44.78 197 ALA A C 1
ATOM 1467 O O . ALA A 1 195 ? 34.047 4.499 -10.859 1.00 46.24 197 ALA A O 1
ATOM 1469 N N . LYS A 1 196 ? 34.679 2.849 -9.464 1.00 46.31 198 LYS A N 1
ATOM 1470 C CA . LYS A 1 196 ? 35.305 2.078 -10.534 1.00 45.01 198 LYS A CA 1
ATOM 1471 C C . LYS A 1 196 ? 34.279 1.623 -11.564 1.00 39.79 198 LYS A C 1
ATOM 1472 O O . LYS A 1 196 ? 34.537 1.669 -12.773 1.00 48.25 198 LYS A O 1
ATOM 1478 N N . MET A 1 197 ? 33.105 1.190 -11.106 1.00 39.83 199 MET A N 1
ATOM 1479 C CA . MET A 1 197 ? 32.086 0.699 -12.027 1.00 42.55 199 MET A CA 1
ATOM 1480 C C . MET A 1 197 ? 31.521 1.824 -12.884 1.00 47.05 199 MET A C 1
ATOM 1481 O O . MET A 1 197 ? 31.343 1.658 -14.097 1.00 48.54 199 MET A O 1
ATOM 1486 N N . SER A 1 198 ? 31.233 2.976 -12.276 1.00 38.73 200 SER A N 1
ATOM 1487 C CA . SER A 1 198 ? 30.651 4.081 -13.031 1.00 50.92 200 SER A CA 1
ATOM 1488 C C . SER A 1 198 ? 31.677 4.773 -13.921 1.00 51.09 200 SER A C 1
ATOM 1489 O O . SER A 1 198 ? 31.310 5.317 -14.968 1.00 51.77 200 SER A O 1
ATOM 1492 N N . VAL A 1 199 ? 32.955 4.764 -13.531 1.00 55.08 201 VAL A N 1
ATOM 1493 C CA . VAL A 1 199 ? 33.996 5.316 -14.395 1.00 51.52 201 VAL A CA 1
ATOM 1494 C C . VAL A 1 199 ? 34.064 4.534 -15.700 1.00 53.05 201 VAL A C 1
ATOM 1495 O O . VAL A 1 199 ? 34.100 5.113 -16.792 1.00 54.94 201 VAL A O 1
ATOM 1499 N N . GLY A 1 200 ? 34.061 3.204 -15.606 1.00 53.48 202 GLY A N 1
ATOM 1500 C CA . GLY A 1 200 ? 34.155 2.390 -16.806 1.00 51.55 202 GLY A CA 1
ATOM 1501 C C . GLY A 1 200 ? 32.873 2.380 -17.617 1.00 51.63 202 GLY A C 1
ATOM 1502 O O . GLY A 1 200 ? 32.909 2.449 -18.848 1.00 56.80 202 GLY A O 1
ATOM 1503 N N . HIS A 1 201 ? 31.723 2.302 -16.941 1.00 46.04 203 HIS A N 1
ATOM 1504 C CA . HIS A 1 201 ? 30.451 2.211 -17.654 1.00 49.29 203 HIS A CA 1
ATOM 1505 C C . HIS A 1 201 ? 30.185 3.456 -18.490 1.00 50.48 203 HIS A C 1
ATOM 1506 O O . HIS A 1 201 ? 29.702 3.358 -19.625 1.00 53.04 203 HIS A O 1
ATOM 1513 N N . LEU A 1 202 ? 30.476 4.634 -17.946 1.00 50.92 204 LEU A N 1
ATOM 1514 C CA . LEU A 1 202 ? 30.339 5.877 -18.692 1.00 54.50 204 LEU A CA 1
ATOM 1515 C C . LEU A 1 202 ? 31.624 6.256 -19.413 1.00 55.25 204 LEU A C 1
ATOM 1516 O O . LEU A 1 202 ? 31.661 7.293 -20.085 1.00 58.42 204 LEU A O 1
ATOM 1521 N N . ARG A 1 203 ? 32.671 5.440 -19.282 1.00 52.72 205 ARG A N 1
ATOM 1522 C CA . ARG A 1 203 ? 33.969 5.698 -19.902 1.00 53.41 205 ARG A CA 1
ATOM 1523 C C . ARG A 1 203 ? 34.523 7.067 -19.507 1.00 54.83 205 ARG A C 1
ATOM 1524 O O . ARG A 1 203 ? 35.048 7.802 -20.345 1.00 57.52 205 ARG A O 1
ATOM 1532 N N . LEU A 1 204 ? 34.406 7.417 -18.219 1.00 53.31 206 LEU A N 1
ATOM 1533 C CA . LEU A 1 204 ? 35.085 8.614 -17.721 1.00 60.82 206 LEU A CA 1
ATOM 1534 C C . LEU A 1 204 ? 36.577 8.532 -18.002 1.00 56.07 206 LEU A C 1
ATOM 1535 O O . LEU A 1 204 ? 37.223 9.539 -18.313 1.00 57.00 206 LEU A O 1
ATOM 1540 N N . LEU A 1 205 ? 37.136 7.336 -17.880 1.00 60.43 207 LEU A N 1
ATOM 1541 C CA . LEU A 1 205 ? 38.442 6.997 -18.409 1.00 61.91 207 LEU A CA 1
ATOM 1542 C C . LEU A 1 205 ? 38.277 5.812 -19.352 1.00 58.28 207 LEU A C 1
ATOM 1543 O O . LEU A 1 205 ? 37.266 5.103 -19.317 1.00 55.20 207 LEU A O 1
ATOM 1548 N N . SER A 1 206 ? 39.271 5.607 -20.212 1.00 57.80 208 SER A N 1
ATOM 1549 C CA . SER A 1 206 ? 39.169 4.555 -21.211 1.00 61.72 208 SER A CA 1
ATOM 1550 C C . SER A 1 206 ? 39.175 3.177 -20.546 1.00 61.78 208 SER A C 1
ATOM 1551 O O . SER A 1 206 ? 39.442 3.028 -19.350 1.00 55.56 208 SER A O 1
ATOM 1554 N N . HIS A 1 207 ? 38.872 2.155 -21.349 1.00 63.68 209 HIS A N 1
ATOM 1555 C CA . HIS A 1 207 ? 38.746 0.799 -20.825 1.00 58.67 209 HIS A CA 1
ATOM 1556 C C . HIS A 1 207 ? 40.098 0.152 -20.554 1.00 58.04 209 HIS A C 1
ATOM 1557 O O . HIS A 1 207 ? 40.199 -0.712 -19.676 1.00 57.98 209 HIS A O 1
ATOM 1564 N N . ASP A 1 208 ? 41.141 0.545 -21.289 1.00 58.34 210 ASP A N 1
ATOM 1565 C CA . ASP A 1 208 ? 42.478 0.041 -20.990 1.00 60.79 210 ASP A CA 1
ATOM 1566 C C . ASP A 1 208 ? 42.952 0.497 -19.618 1.00 54.55 210 ASP A C 1
ATOM 1567 O O . ASP A 1 208 ? 43.764 -0.186 -18.983 1.00 62.34 210 ASP A O 1
ATOM 1572 N N . GLN A 1 209 ? 42.464 1.648 -19.149 1.00 48.83 211 GLN A N 1
ATOM 1573 C CA . GLN A 1 209 ? 42.809 2.122 -17.814 1.00 52.57 211 GLN A CA 1
ATOM 1574 C C . GLN A 1 209 ? 42.024 1.370 -16.747 1.00 54.00 211 GLN A C 1
ATOM 1575 O O . GLN A 1 209 ? 42.607 0.806 -15.813 1.00 55.44 211 GLN A O 1
ATOM 1581 N N . VAL A 1 210 ? 40.700 1.363 -16.870 1.00 59.22 212 VAL A N 1
ATOM 1582 C CA . VAL A 1 210 ? 39.800 0.734 -15.910 1.00 55.74 212 VAL A CA 1
ATOM 1583 C C . VAL A 1 210 ? 38.956 -0.276 -16.674 1.00 47.56 212 VAL A C 1
ATOM 1584 O O . VAL A 1 210 ? 38.083 0.105 -17.465 1.00 47.73 212 VAL A O 1
ATOM 1588 N N . ALA A 1 211 ? 39.218 -1.559 -16.449 1.00 46.30 213 ALA A N 1
ATOM 1589 C CA . ALA A 1 211 ? 38.467 -2.601 -17.126 1.00 47.15 213 ALA A CA 1
ATOM 1590 C C . ALA A 1 211 ? 37.012 -2.593 -16.670 1.00 49.59 213 ALA A C 1
ATOM 1591 O O . ALA A 1 211 ? 36.672 -2.119 -15.581 1.00 49.32 213 ALA A O 1
ATOM 1593 N N . MET A 1 212 ? 36.144 -3.117 -17.530 1.00 48.47 214 MET A N 1
ATOM 1594 C CA . MET A 1 212 ? 34.763 -3.313 -17.136 1.00 49.43 214 MET A CA 1
ATOM 1595 C C . MET A 1 212 ? 34.698 -4.340 -16.006 1.00 44.60 214 MET A C 1
ATOM 1596 O O . MET A 1 212 ? 35.534 -5.245 -15.931 1.00 46.31 214 MET A O 1
ATOM 1601 N N . PRO A 1 213 ? 33.728 -4.208 -15.103 1.00 43.71 215 PRO A N 1
ATOM 1602 C CA . PRO A 1 213 ? 33.701 -5.082 -13.927 1.00 43.06 215 PRO A CA 1
ATOM 1603 C C . PRO A 1 213 ? 33.484 -6.538 -14.306 1.00 42.91 215 PRO A C 1
ATOM 1604 O O . PRO A 1 213 ? 32.912 -6.855 -15.352 1.00 38.02 215 PRO A O 1
ATOM 1608 N N . TYR A 1 214 ? 33.974 -7.428 -13.446 1.00 35.38 216 TYR A N 1
ATOM 1609 C CA . TYR A 1 214 ? 33.555 -8.816 -13.513 1.00 36.22 216 TYR A CA 1
ATOM 1610 C C . TYR A 1 214 ? 32.116 -8.932 -13.020 1.00 35.95 216 TYR A C 1
ATOM 1611 O O . TYR A 1 214 ? 31.606 -8.064 -12.306 1.00 37.01 216 TYR A O 1
ATOM 1620 N N . GLN A 1 215 ? 31.453 -10.019 -13.419 1.00 35.59 217 GLN A N 1
ATOM 1621 C CA . GLN A 1 215 ? 30.021 -10.129 -13.168 1.00 40.35 217 GLN A CA 1
ATOM 1622 C C . GLN A 1 215 ? 29.701 -10.204 -11.679 1.00 38.88 217 GLN A C 1
ATOM 1623 O O . GLN A 1 215 ? 28.616 -9.784 -11.264 1.00 36.19 217 GLN A O 1
ATOM 1629 N N . TRP A 1 216 ? 30.625 -10.709 -10.858 1.00 38.38 218 TRP A N 1
ATOM 1630 C CA . TRP A 1 216 ? 30.354 -10.796 -9.428 1.00 31.08 218 TRP A CA 1
ATOM 1631 C C . TRP A 1 216 ? 30.248 -9.425 -8.773 1.00 29.47 218 TRP A C 1
ATOM 1632 O O . TRP A 1 216 ? 29.617 -9.305 -7.718 1.00 29.50 218 TRP A O 1
ATOM 1643 N N . GLU A 1 217 ? 30.834 -8.390 -9.376 1.00 31.98 219 GLU A N 1
ATOM 1644 C CA . GLU A 1 217 ? 30.818 -7.068 -8.764 1.00 30.22 219 GLU A CA 1
ATOM 1645 C C . GLU A 1 217 ? 29.425 -6.445 -8.744 1.00 36.49 219 GLU A C 1
ATOM 1646 O O . GLU A 1 217 ? 29.164 -5.580 -7.902 1.00 36.96 219 GLU A O 1
ATOM 1652 N N . TYR A 1 218 ? 28.521 -6.874 -9.636 1.00 39.35 220 TYR A N 1
ATOM 1653 C CA . TYR A 1 218 ? 27.194 -6.258 -9.680 1.00 40.20 220 TYR A CA 1
ATOM 1654 C C . TYR A 1 218 ? 26.327 -6.653 -8.490 1.00 36.83 220 TYR A C 1
ATOM 1655 O O . TYR A 1 218 ? 25.791 -5.751 -7.823 1.00 36.92 220 TYR A O 1
ATOM 1664 N N . PRO A 1 219 ? 26.129 -7.940 -8.167 1.00 35.75 221 PRO A N 1
ATOM 1665 C CA . PRO A 1 219 ? 25.365 -8.259 -6.950 1.00 31.56 221 PRO A CA 1
ATOM 1666 C C . PRO A 1 219 ? 26.089 -7.888 -5.669 1.00 34.96 221 PRO A C 1
ATOM 1667 O O . PRO A 1 219 ? 25.434 -7.730 -4.632 1.00 33.87 221 PRO A O 1
ATOM 1671 N N . TYR A 1 220 ? 27.415 -7.742 -5.702 1.00 36.48 222 TYR A N 1
ATOM 1672 C CA . TYR A 1 220 ? 28.129 -7.295 -4.513 1.00 33.95 222 TYR A CA 1
ATOM 1673 C C . TYR A 1 220 ? 27.787 -5.855 -4.147 1.00 36.53 222 TYR A C 1
ATOM 1674 O O . TYR A 1 220 ? 27.997 -5.456 -2.997 1.00 35.71 222 TYR A O 1
ATOM 1683 N N . LEU A 1 221 ? 27.265 -5.069 -5.094 1.00 30.49 223 LEU A N 1
ATOM 1684 C CA . LEU A 1 221 ? 26.761 -3.741 -4.757 1.00 42.54 223 LEU A CA 1
ATOM 1685 C C . LEU A 1 221 ? 25.661 -3.810 -3.705 1.00 38.79 223 LEU A C 1
ATOM 1686 O O . LEU A 1 221 ? 25.490 -2.869 -2.921 1.00 35.54 223 LEU A O 1
ATOM 1691 N N . LEU A 1 222 ? 24.904 -4.909 -3.679 1.00 37.90 224 LEU A N 1
ATOM 1692 C CA . LEU A 1 222 ? 23.842 -5.096 -2.696 1.00 39.53 224 LEU A CA 1
ATOM 1693 C C . LEU A 1 222 ? 24.381 -5.285 -1.285 1.00 31.98 224 LEU A C 1
ATOM 1694 O O . LEU A 1 222 ? 23.599 -5.229 -0.330 1.00 33.40 224 LEU A O 1
ATOM 1699 N N . SER A 1 223 ? 25.689 -5.509 -1.139 1.00 25.63 225 SER A N 1
ATOM 1700 C CA . SER A 1 223 ? 26.289 -5.723 0.173 1.00 30.76 225 SER A CA 1
ATOM 1701 C C . SER A 1 223 ? 26.176 -4.504 1.077 1.00 35.70 225 SER A C 1
ATOM 1702 O O . SER A 1 223 ? 26.382 -4.627 2.289 1.00 39.89 225 SER A O 1
ATOM 1705 N N . ILE A 1 224 ? 25.875 -3.327 0.522 1.00 31.24 226 ILE A N 1
ATOM 1706 C CA . ILE A 1 224 ? 25.688 -2.160 1.371 1.00 33.97 226 ILE A CA 1
ATOM 1707 C C . ILE A 1 224 ? 24.425 -2.291 2.212 1.00 35.16 226 ILE A C 1
ATOM 1708 O O . ILE A 1 224 ? 24.321 -1.661 3.270 1.00 35.33 226 ILE A O 1
ATOM 1713 N N . LEU A 1 225 ? 23.469 -3.126 1.783 1.00 41.68 227 LEU A N 1
ATOM 1714 C CA . LEU A 1 225 ? 22.226 -3.267 2.539 1.00 43.05 227 LEU A CA 1
ATOM 1715 C C . LEU A 1 225 ? 22.435 -3.976 3.873 1.00 38.55 227 LEU A C 1
ATOM 1716 O O . LEU A 1 225 ? 21.966 -3.457 4.900 1.00 34.00 227 LEU A O 1
ATOM 1721 N N . PRO A 1 226 ? 23.102 -5.137 3.947 1.00 35.05 228 PRO A N 1
ATOM 1722 C CA . PRO A 1 226 ? 23.363 -5.718 5.276 1.00 38.54 228 PRO A CA 1
ATOM 1723 C C . PRO A 1 226 ? 24.202 -4.821 6.171 1.00 36.72 228 PRO A C 1
ATOM 1724 O O . PRO A 1 226 ? 23.990 -4.812 7.390 1.00 41.48 228 PRO A O 1
ATOM 1728 N N . SER A 1 227 ? 25.142 -4.059 5.607 1.00 30.54 229 SER A N 1
ATOM 1729 C CA . SER A 1 227 ? 25.978 -3.187 6.429 1.00 31.53 229 SER A CA 1
ATOM 1730 C C . SER A 1 227 ? 25.156 -2.071 7.062 1.00 30.50 229 SER A C 1
ATOM 1731 O O . SER A 1 227 ? 25.293 -1.788 8.257 1.00 38.93 229 SER A O 1
ATOM 1734 N N . LEU A 1 228 ? 24.294 -1.424 6.274 1.00 37.29 230 LEU A N 1
ATOM 1735 C CA . LEU A 1 228 ? 23.462 -0.352 6.813 1.00 39.70 230 LEU A CA 1
ATOM 1736 C C . LEU A 1 228 ? 22.450 -0.889 7.816 1.00 40.43 230 LEU A C 1
ATOM 1737 O O . LEU A 1 228 ? 22.224 -0.276 8.866 1.00 39.49 230 LEU A O 1
ATOM 1742 N N . LEU A 1 229 ? 21.832 -2.034 7.512 1.00 42.56 231 LEU A N 1
ATOM 1743 C CA . LEU A 1 229 ? 20.906 -2.650 8.457 1.00 39.18 231 LEU A CA 1
ATOM 1744 C C . LEU A 1 229 ? 21.614 -3.067 9.738 1.00 43.66 231 LEU A C 1
ATOM 1745 O O . LEU A 1 229 ? 20.999 -3.087 10.811 1.00 45.05 231 LEU A O 1
ATOM 1750 N N . GLY A 1 230 ? 22.900 -3.412 9.648 1.00 44.54 232 GLY A N 1
ATOM 1751 C CA . GLY A 1 230 ? 23.675 -3.650 10.855 1.00 40.41 232 GLY A CA 1
ATOM 1752 C C . GLY A 1 230 ? 23.826 -2.394 11.691 1.00 39.89 232 GLY A C 1
ATOM 1753 O O . GLY A 1 230 ? 23.627 -2.416 12.910 1.00 36.95 232 GLY A O 1
ATOM 1754 N N . LEU A 1 231 ? 24.176 -1.277 11.045 1.00 41.77 233 LEU A N 1
ATOM 1755 C CA . LEU A 1 231 ? 24.291 -0.010 11.760 1.00 39.29 233 LEU A CA 1
ATOM 1756 C C . LEU A 1 231 ? 22.963 0.403 12.378 1.00 40.77 233 LEU A C 1
ATOM 1757 O O . LEU A 1 231 ? 22.942 0.988 13.467 1.00 41.31 233 LEU A O 1
ATOM 1762 N N . LEU A 1 232 ? 21.849 0.101 11.705 1.00 41.22 234 LEU A N 1
ATOM 1763 C CA . LEU A 1 232 ? 20.536 0.494 12.206 1.00 37.47 234 LEU A CA 1
ATOM 1764 C C . LEU A 1 232 ? 20.154 -0.265 13.472 1.00 40.42 234 LEU A C 1
ATOM 1765 O O . LEU A 1 232 ? 19.386 0.251 14.293 1.00 47.67 234 LEU A O 1
ATOM 1770 N N . SER A 1 233 ? 20.667 -1.485 13.645 1.00 42.59 235 SER A N 1
ATOM 1771 C CA . SER A 1 233 ? 20.309 -2.283 14.811 1.00 40.78 235 SER A CA 1
ATOM 1772 C C . SER A 1 233 ? 20.997 -1.805 16.082 1.00 39.14 235 SER A C 1
ATOM 1773 O O . SER A 1 233 ? 20.569 -2.179 17.175 1.00 43.75 235 SER A O 1
ATOM 1776 N N . PHE A 1 234 ? 22.047 -0.984 15.967 1.00 44.84 236 PHE A N 1
ATOM 1777 C CA . PHE A 1 234 ? 22.853 -0.666 17.147 1.00 46.01 236 PHE A CA 1
ATOM 1778 C C . PHE A 1 234 ? 22.168 0.309 18.099 1.00 52.58 236 PHE A C 1
ATOM 1779 O O . PHE A 1 234 ? 22.169 0.045 19.314 1.00 49.26 236 PHE A O 1
ATOM 1787 N N . PRO A 1 235 ? 21.595 1.437 17.650 1.00 55.95 237 PRO A N 1
ATOM 1788 C CA . PRO A 1 235 ? 21.084 2.425 18.620 1.00 56.30 237 PRO A CA 1
ATOM 1789 C C . PRO A 1 235 ? 20.084 1.873 19.621 1.00 55.85 237 PRO A C 1
ATOM 1790 O O . PRO A 1 235 ? 20.061 2.336 20.768 1.00 64.66 237 PRO A O 1
ATOM 1794 N N . ARG A 1 236 ? 19.258 0.899 19.236 1.00 52.86 238 ARG A N 1
ATOM 1795 C CA . ARG A 1 236 ? 18.257 0.353 20.146 1.00 47.77 238 ARG A CA 1
ATOM 1796 C C . ARG A 1 236 ? 18.350 -1.164 20.261 1.00 44.59 238 ARG A C 1
ATOM 1797 O O . ARG A 1 236 ? 17.391 -1.802 20.707 1.00 40.59 238 ARG A O 1
ATOM 1805 N N . ASN A 1 237 ? 19.485 -1.750 19.876 1.00 41.91 239 ASN A N 1
ATOM 1806 C CA . ASN A 1 237 ? 19.710 -3.192 19.981 1.00 44.85 239 ASN A CA 1
ATOM 1807 C C . ASN A 1 237 ? 18.567 -3.976 19.337 1.00 38.45 239 ASN A C 1
ATOM 1808 O O . ASN A 1 237 ? 18.025 -4.924 19.910 1.00 33.17 239 ASN A O 1
ATOM 1813 N N . ASN A 1 238 ? 18.200 -3.563 18.125 1.00 36.39 240 ASN A N 1
ATOM 1814 C CA . ASN A 1 238 ? 17.082 -4.169 17.409 1.00 35.11 240 ASN A CA 1
ATOM 1815 C C . ASN A 1 238 ? 17.490 -5.543 16.892 1.00 37.92 240 ASN A C 1
ATOM 1816 O O . ASN A 1 238 ? 18.226 -5.653 15.906 1.00 33.54 240 ASN A O 1
ATOM 1821 N N . ILE A 1 239 ? 16.997 -6.594 17.550 1.00 32.61 241 ILE A N 1
ATOM 1822 C CA . ILE A 1 239 ? 17.345 -7.953 17.151 1.00 41.88 241 ILE A CA 1
ATOM 1823 C C . ILE A 1 239 ? 16.814 -8.265 15.757 1.00 44.76 241 ILE A C 1
ATOM 1824 O O . ILE A 1 239 ? 17.443 -9.015 14.999 1.00 46.39 241 ILE A O 1
ATOM 1829 N N . SER A 1 240 ? 15.674 -7.680 15.380 1.00 46.97 242 SER A N 1
ATOM 1830 C CA . SER A 1 240 ? 15.109 -7.941 14.060 1.00 39.53 242 SER A CA 1
ATOM 1831 C C . SER A 1 240 ? 15.986 -7.365 12.955 1.00 36.35 242 SER A C 1
ATOM 1832 O O . SER A 1 240 ? 16.181 -8.004 11.914 1.00 38.40 242 SER A O 1
ATOM 1835 N N . TYR A 1 241 ? 16.518 -6.157 13.160 1.00 30.61 243 TYR A N 1
ATOM 1836 C CA . TYR A 1 241 ? 17.410 -5.566 12.170 1.00 31.44 243 TYR A CA 1
ATOM 1837 C C . TYR A 1 241 ? 18.669 -6.405 11.988 1.00 38.15 243 TYR A C 1
ATOM 1838 O O . TYR A 1 241 ? 19.161 -6.565 10.865 1.00 35.56 243 TYR A O 1
ATOM 1847 N N . LEU A 1 242 ? 19.210 -6.946 13.086 1.00 34.70 244 LEU A N 1
ATOM 1848 C CA . LEU A 1 242 ?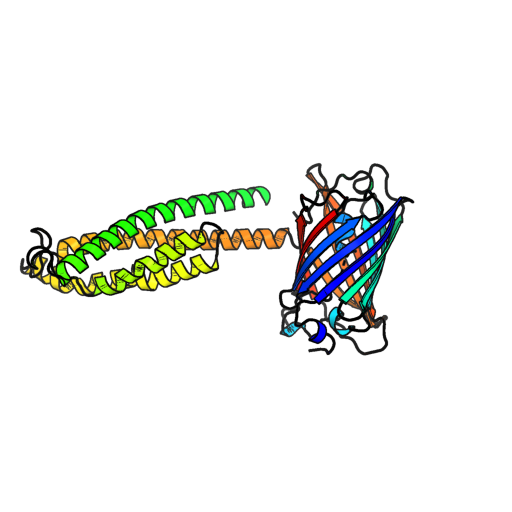 20.508 -7.612 13.015 1.00 39.58 244 LEU A CA 1
ATOM 1849 C C . LEU A 1 242 ? 20.402 -8.972 12.338 1.00 38.72 244 LEU A C 1
ATOM 1850 O O . LEU A 1 242 ? 21.288 -9.353 11.564 1.00 41.20 244 LEU A O 1
ATOM 1855 N N . VAL A 1 243 ? 19.330 -9.720 12.614 1.00 32.68 245 VAL A N 1
ATOM 1856 C CA . VAL A 1 243 ? 19.154 -11.003 11.941 1.00 32.99 245 VAL A CA 1
ATOM 1857 C C . VAL A 1 243 ? 18.906 -10.791 10.451 1.00 31.90 245 VAL A C 1
ATOM 1858 O O . VAL A 1 243 ? 19.355 -11.592 9.621 1.00 35.56 245 VAL A O 1
ATOM 1862 N N . LEU A 1 244 ? 18.213 -9.707 10.083 1.00 35.99 246 LEU A N 1
ATOM 1863 C CA . LEU A 1 244 ? 18.085 -9.350 8.674 1.00 35.36 246 LEU A CA 1
ATOM 1864 C C . LEU A 1 244 ? 19.439 -8.992 8.078 1.00 35.84 246 LEU A C 1
ATOM 1865 O O . LEU A 1 244 ? 19.715 -9.303 6.912 1.00 30.61 246 LEU A O 1
ATOM 1870 N N . SER A 1 245 ? 20.291 -8.331 8.865 1.00 39.13 247 SER A N 1
ATOM 1871 C CA . SER A 1 245 ? 21.636 -8.005 8.407 1.00 35.63 247 SER A CA 1
ATOM 1872 C C . SER A 1 245 ? 22.446 -9.266 8.134 1.00 36.60 247 SER A C 1
ATOM 1873 O O . SER A 1 245 ? 23.161 -9.348 7.130 1.00 35.54 247 SER A O 1
ATOM 1876 N N . MET A 1 246 ? 22.330 -10.268 9.008 1.00 40.05 248 MET A N 1
ATOM 1877 C CA . MET A 1 246 ? 23.136 -11.476 8.863 1.00 39.13 248 MET A CA 1
ATOM 1878 C C . MET A 1 246 ? 22.717 -12.291 7.645 1.00 38.56 248 MET A C 1
ATOM 1879 O O . MET A 1 246 ? 23.570 -12.805 6.913 1.00 34.26 248 MET A O 1
ATOM 1884 N N . ILE A 1 247 ? 21.411 -12.431 7.417 1.00 39.26 249 ILE A N 1
ATOM 1885 C CA . ILE A 1 247 ? 20.940 -13.230 6.290 1.00 32.40 249 ILE A CA 1
ATOM 1886 C C . ILE A 1 247 ? 21.336 -12.577 4.970 1.00 33.59 249 ILE A C 1
ATOM 1887 O O . ILE A 1 247 ? 21.871 -13.235 4.069 1.00 30.42 249 ILE A O 1
ATOM 1892 N N . SER A 1 248 ? 21.081 -11.273 4.837 1.00 32.67 250 SER A N 1
ATOM 1893 C CA . SER A 1 248 ? 21.472 -10.562 3.623 1.00 35.97 250 SER A CA 1
ATOM 1894 C C . SER A 1 248 ? 22.984 -10.530 3.456 1.00 35.94 250 SER A C 1
ATOM 1895 O O . SER A 1 248 ? 23.483 -10.467 2.327 1.00 37.93 250 SER A O 1
ATOM 1898 N N . MET A 1 249 ? 23.727 -10.574 4.563 1.00 32.93 251 MET A N 1
ATOM 1899 C CA . MET A 1 249 ? 25.184 -10.605 4.476 1.00 36.93 251 MET A CA 1
ATOM 1900 C C . MET A 1 249 ? 25.666 -11.869 3.777 1.00 40.33 251 MET A C 1
ATOM 1901 O O . MET A 1 249 ? 26.548 -11.813 2.911 1.00 36.47 251 MET A O 1
ATOM 1906 N N . GLY A 1 250 ? 25.103 -13.022 4.142 1.00 37.84 252 GLY A N 1
ATOM 1907 C CA . GLY A 1 250 ? 25.461 -14.253 3.462 1.00 37.11 252 GLY A CA 1
ATOM 1908 C C . GLY A 1 250 ? 25.053 -14.262 2.004 1.00 34.38 252 GLY A C 1
ATOM 1909 O O . GLY A 1 250 ? 25.749 -14.842 1.165 1.00 36.53 252 GLY A O 1
ATOM 1910 N N . LEU A 1 251 ? 23.937 -13.612 1.676 1.00 34.87 253 LEU A N 1
ATOM 1911 C CA . LEU A 1 251 ? 23.434 -13.604 0.309 1.00 38.58 253 LEU A CA 1
ATOM 1912 C C . LEU A 1 251 ? 24.081 -12.527 -0.556 1.00 35.12 253 LEU A C 1
ATOM 1913 O O . LEU A 1 251 ? 24.362 -12.773 -1.734 1.00 32.50 253 LEU A O 1
ATOM 1918 N N . PHE A 1 252 ? 24.321 -11.333 -0.004 1.00 31.30 254 PHE A N 1
ATOM 1919 C CA . PHE A 1 252 ? 24.747 -10.193 -0.806 1.00 35.95 254 PHE A CA 1
ATOM 1920 C C . PHE A 1 252 ? 26.197 -9.779 -0.596 1.00 39.27 254 PHE A C 1
ATOM 1921 O O . PHE A 1 252 ? 26.764 -9.123 -1.475 1.00 39.17 254 PHE A O 1
ATOM 1929 N N . SER A 1 253 ? 26.805 -10.125 0.536 1.00 41.91 255 SER A N 1
ATOM 1930 C CA . SER A 1 253 ? 28.200 -9.793 0.800 1.00 37.14 255 SER A CA 1
ATOM 1931 C C . SER A 1 253 ? 29.138 -10.974 0.609 1.00 38.07 255 SER A C 1
ATOM 1932 O O . SER A 1 253 ? 30.231 -10.807 0.059 1.00 45.64 255 SER A O 1
ATOM 1935 N N . ILE A 1 254 ? 28.740 -12.164 1.047 1.00 34.96 256 ILE A N 1
ATOM 1936 C CA . ILE A 1 254 ? 29.621 -13.323 0.973 1.00 38.48 256 ILE A CA 1
ATOM 1937 C C . ILE A 1 254 ? 29.394 -14.119 -0.306 1.00 37.41 256 ILE A C 1
ATOM 1938 O O . ILE A 1 254 ? 30.354 -14.504 -0.978 1.00 38.08 256 ILE A O 1
ATOM 1943 N N . ALA A 1 255 ? 28.135 -14.366 -0.671 1.00 34.72 257 ALA A N 1
ATOM 1944 C CA . ALA A 1 255 ? 27.858 -15.163 -1.864 1.00 38.39 257 ALA A CA 1
ATOM 1945 C C . ALA A 1 255 ? 28.441 -14.573 -3.146 1.00 40.76 257 ALA A C 1
ATOM 1946 O O . ALA A 1 255 ? 29.002 -15.348 -3.942 1.00 44.97 257 ALA A O 1
ATOM 1948 N N . PRO A 1 256 ? 28.351 -13.264 -3.424 1.00 37.24 258 PRO A N 1
ATOM 1949 C CA . PRO A 1 256 ? 29.016 -12.746 -4.632 1.00 38.98 258 PRO A CA 1
ATOM 1950 C C . PRO A 1 256 ? 30.520 -12.947 -4.627 1.00 35.06 258 PRO A C 1
ATOM 1951 O O . PRO A 1 256 ? 31.108 -13.182 -5.689 1.00 34.00 258 PRO A O 1
ATOM 1955 N N . LEU A 1 257 ? 31.160 -12.868 -3.459 1.00 34.31 259 LEU A N 1
ATOM 1956 C CA . LEU A 1 257 ? 32.607 -13.043 -3.398 1.00 32.47 259 LEU A CA 1
ATOM 1957 C C . LEU A 1 257 ? 32.997 -14.498 -3.621 1.00 38.53 259 LEU A C 1
ATOM 1958 O O . LEU A 1 257 ? 34.037 -14.781 -4.228 1.00 36.40 259 LEU A O 1
ATOM 1963 N N . ILE A 1 258 ? 32.179 -15.433 -3.135 1.00 36.11 260 ILE A N 1
ATOM 1964 C CA . ILE A 1 258 ? 32.433 -16.849 -3.388 1.00 31.74 260 ILE A CA 1
ATOM 1965 C C . ILE A 1 258 ? 32.305 -17.145 -4.876 1.00 35.33 260 ILE A C 1
ATOM 1966 O O . ILE A 1 258 ? 33.144 -17.837 -5.467 1.00 36.08 260 ILE A O 1
ATOM 1971 N N . TYR A 1 259 ? 31.254 -16.616 -5.505 1.00 36.47 261 TYR A N 1
ATOM 1972 C CA . TYR A 1 259 ? 31.060 -16.835 -6.935 1.00 35.71 261 TYR A CA 1
ATOM 1973 C C . TYR A 1 259 ? 32.144 -16.140 -7.748 1.00 37.35 261 TYR A C 1
ATOM 1974 O O . TYR A 1 259 ? 32.588 -16.659 -8.779 1.00 39.01 261 TYR A O 1
ATOM 1983 N N . GLY A 1 260 ? 32.578 -14.959 -7.303 1.00 33.86 262 GLY A N 1
ATOM 1984 C CA . GLY A 1 260 ? 33.662 -14.275 -7.981 1.00 34.49 262 GLY A CA 1
ATOM 1985 C C . GLY A 1 260 ? 34.987 -14.993 -7.859 1.00 40.74 262 GLY A C 1
ATOM 1986 O O . GLY A 1 260 ? 35.815 -14.924 -8.774 1.00 47.09 262 GLY A O 1
ATOM 1987 N N . SER A 1 261 ? 35.208 -15.693 -6.740 1.00 40.50 263 SER A N 1
ATOM 1988 C CA . SER A 1 261 ? 36.404 -16.520 -6.630 1.00 37.82 263 SER A CA 1
ATOM 1989 C C . SER A 1 261 ? 36.473 -17.527 -7.769 1.00 40.07 263 SER A C 1
ATOM 1990 O O . SER A 1 261 ? 37.559 -17.816 -8.279 1.00 36.68 263 SER A O 1
ATOM 1993 N N . MET A 1 262 ? 35.328 -18.046 -8.199 1.00 38.35 264 MET A N 1
ATOM 1994 C CA . MET A 1 262 ? 35.297 -19.031 -9.272 1.00 39.52 264 MET A CA 1
ATOM 1995 C C . MET A 1 262 ? 35.173 -18.389 -10.649 1.00 34.80 264 MET A C 1
ATOM 1996 O O . MET A 1 262 ? 35.716 -18.917 -11.626 1.00 36.23 264 MET A O 1
ATOM 2001 N N . GLU A 1 263 ? 34.467 -17.259 -10.750 1.00 31.11 265 GLU A N 1
ATOM 2002 C CA . GLU A 1 263 ? 34.297 -16.604 -12.044 1.00 38.58 265 GLU A CA 1
ATOM 2003 C C . GLU A 1 263 ? 35.624 -16.092 -12.589 1.00 34.54 265 GLU A C 1
ATOM 2004 O O . GLU A 1 263 ? 35.886 -16.188 -13.794 1.00 42.62 265 GLU A O 1
ATOM 2010 N N . MET A 1 264 ? 36.468 -15.536 -11.723 1.00 38.80 266 MET A N 1
ATOM 2011 C CA . MET A 1 264 ? 37.743 -14.970 -12.140 1.00 39.52 266 MET A CA 1
ATOM 2012 C C . MET A 1 264 ? 38.841 -16.013 -12.296 1.00 41.73 266 MET A C 1
ATOM 2013 O O . MET A 1 264 ? 39.962 -15.655 -12.675 1.00 42.42 266 MET A O 1
ATOM 2018 N N . PHE A 1 265 ? 38.554 -17.280 -12.015 1.00 40.36 267 PHE A N 1
ATOM 2019 C CA . PHE A 1 265 ? 39.569 -18.326 -12.037 1.00 38.43 267 PHE A CA 1
ATOM 2020 C C . PHE A 1 265 ? 40.114 -18.597 -13.440 1.00 46.35 267 PHE A C 1
ATOM 2021 O O . PHE A 1 265 ? 41.334 -18.740 -13.593 1.00 44.54 267 PHE A O 1
ATOM 2029 N N . PRO A 1 266 ? 39.276 -18.690 -14.485 1.00 44.85 268 PRO A N 1
ATOM 2030 C CA . PRO A 1 266 ? 39.847 -18.890 -15.829 1.00 41.92 268 PRO A CA 1
ATOM 2031 C C . PRO A 1 266 ? 40.776 -17.769 -16.261 1.00 41.72 268 PRO A C 1
ATOM 2032 O O . PRO A 1 266 ? 41.796 -18.036 -16.908 1.00 41.27 268 PRO A O 1
ATOM 2036 N N . ALA A 1 267 ? 40.453 -16.517 -15.922 1.00 38.53 269 ALA A N 1
ATOM 2037 C CA . ALA A 1 267 ? 41.357 -15.416 -16.239 1.00 39.20 269 ALA A CA 1
ATOM 2038 C C . ALA A 1 267 ? 42.647 -15.506 -15.433 1.00 35.70 269 ALA A C 1
ATOM 2039 O O . ALA A 1 267 ? 43.711 -15.107 -15.921 1.00 35.17 269 ALA A O 1
ATOM 2041 N N . ALA A 1 268 ? 42.573 -16.022 -14.205 1.00 33.93 270 ALA A N 1
ATOM 2042 C CA . ALA A 1 268 ? 43.787 -16.266 -13.433 1.00 35.34 270 ALA A CA 1
ATOM 2043 C C . ALA A 1 268 ? 44.615 -17.384 -14.054 1.00 43.01 270 ALA A C 1
ATOM 2044 O O . ALA A 1 268 ? 45.847 -17.296 -14.105 1.00 45.42 270 ALA A O 1
ATOM 2046 N N . GLN A 1 269 ? 43.951 -18.445 -14.524 1.00 44.20 271 GLN A N 1
ATOM 2047 C CA . GLN A 1 269 ? 44.641 -19.510 -15.248 1.00 43.55 271 GLN A CA 1
ATOM 2048 C C . GLN A 1 269 ? 45.406 -18.953 -16.439 1.00 45.26 271 GLN A C 1
ATOM 2049 O O . GLN A 1 269 ? 46.594 -19.245 -16.626 1.00 44.85 271 GLN A O 1
ATOM 2055 N N . GLN A 1 270 ? 44.729 -18.152 -17.267 1.00 37.38 272 GLN A N 1
ATOM 2056 C CA . GLN A 1 270 ? 45.364 -17.602 -18.458 1.00 43.30 272 GLN A CA 1
ATOM 2057 C C . GLN A 1 270 ? 46.511 -16.665 -18.104 1.00 47.04 272 GLN A C 1
ATOM 2058 O O . GLN A 1 270 ? 47.472 -16.543 -18.872 1.00 49.82 272 GLN A O 1
ATOM 2064 N N . LEU A 1 271 ? 46.435 -15.996 -16.952 1.00 44.09 273 LEU A N 1
ATOM 2065 C CA . LEU A 1 271 ? 47.505 -15.084 -16.567 1.00 41.74 273 LEU A CA 1
ATOM 2066 C C . 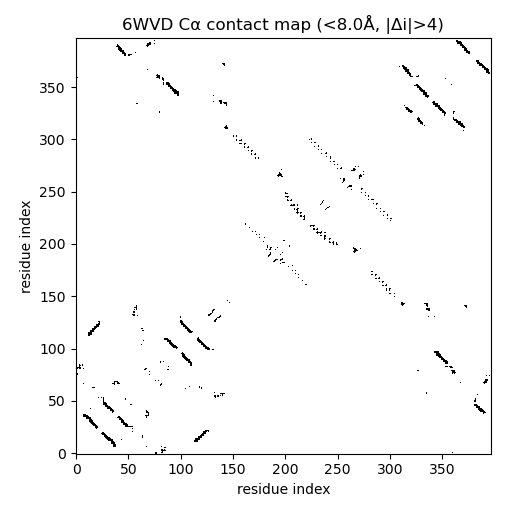LEU A 1 271 ? 48.722 -15.833 -16.037 1.00 40.87 273 LEU A C 1
ATOM 2067 O O . LEU A 1 271 ? 49.859 -15.464 -16.344 1.00 43.38 273 LEU A O 1
ATOM 2072 N N . TYR A 1 272 ? 48.512 -16.889 -15.253 1.00 41.11 274 TYR A N 1
ATOM 2073 C CA . TYR A 1 272 ? 49.622 -17.555 -14.584 1.00 41.55 274 TYR A CA 1
ATOM 2074 C C . TYR A 1 272 ? 50.249 -18.674 -15.404 1.00 44.33 274 TYR A C 1
ATOM 2075 O O . TYR A 1 272 ? 51.349 -19.122 -15.062 1.00 53.04 274 TYR A O 1
ATOM 2084 N N . ARG A 1 273 ? 49.603 -19.132 -16.472 1.00 41.89 275 ARG A N 1
ATOM 2085 C CA . ARG A 1 273 ? 50.208 -20.131 -17.345 1.00 47.73 275 ARG A CA 1
ATOM 2086 C C . ARG A 1 273 ? 50.491 -19.619 -18.747 1.00 47.83 275 ARG A C 1
ATOM 2087 O O . ARG A 1 273 ? 51.493 -20.013 -19.347 1.00 59.18 275 ARG A O 1
ATOM 2095 N N . HIS A 1 274 ? 49.650 -18.740 -19.285 1.00 53.30 276 HIS A N 1
ATOM 2096 C CA . HIS A 1 274 ? 49.908 -18.134 -20.582 1.00 47.92 276 HIS A CA 1
ATOM 2097 C C . HIS A 1 274 ? 50.523 -16.744 -20.476 1.00 48.96 276 HIS A C 1
ATOM 2098 O O . HIS A 1 274 ? 50.897 -16.173 -21.507 1.00 52.41 276 HIS A O 1
ATOM 2105 N N . GLY A 1 275 ? 50.644 -16.195 -19.269 1.00 52.02 277 GLY A N 1
ATOM 2106 C CA . GLY A 1 275 ? 51.193 -14.855 -19.096 1.00 51.57 277 GLY A CA 1
ATOM 2107 C C . GLY A 1 275 ? 50.450 -13.805 -19.888 1.00 51.22 277 GLY A C 1
ATOM 2108 O O . GLY A 1 275 ? 51.069 -12.887 -20.442 1.00 57.81 277 GLY A O 1
ATOM 2109 N N . LYS A 1 276 ? 49.129 -13.918 -19.948 1.00 48.81 278 LYS A N 1
ATOM 2110 C CA . LYS A 1 276 ? 48.319 -13.162 -20.888 1.00 50.83 278 LYS A CA 1
ATOM 2111 C C . LYS A 1 276 ? 47.116 -12.588 -20.159 1.00 49.63 278 LYS A C 1
ATOM 2112 O O . LYS A 1 276 ? 46.398 -13.317 -19.467 1.00 55.55 278 LYS A O 1
ATOM 2118 N N . ALA A 1 277 ? 46.913 -11.280 -20.298 1.00 52.55 279 ALA A N 1
ATOM 2119 C CA . ALA A 1 277 ? 45.849 -10.570 -19.604 1.00 49.36 279 ALA A CA 1
ATOM 2120 C C . ALA A 1 277 ? 45.013 -9.791 -20.607 1.00 43.50 279 ALA A C 1
ATOM 2121 O O . ALA A 1 277 ? 45.547 -9.203 -21.552 1.00 44.68 279 ALA A O 1
ATOM 2123 N N . TYR A 1 278 ? 43.698 -9.788 -20.389 1.00 43.25 280 TYR A N 1
ATOM 2124 C CA . TYR A 1 278 ? 42.760 -9.086 -21.252 1.00 51.52 280 TYR A CA 1
ATOM 2125 C C . TYR A 1 278 ? 42.090 -7.900 -20.576 1.00 53.29 280 TYR A C 1
ATOM 2126 O O . TYR A 1 278 ? 41.434 -7.108 -21.261 1.00 60.22 280 TYR A O 1
ATOM 2135 N N . ARG A 1 279 ? 42.226 -7.764 -19.262 1.00 47.60 281 ARG A N 1
ATOM 2136 C CA . ARG A 1 279 ? 41.635 -6.668 -18.511 1.00 47.17 281 ARG A CA 1
ATOM 2137 C C . ARG A 1 279 ? 42.706 -6.024 -17.649 1.00 36.99 281 ARG A C 1
ATOM 2138 O O . ARG A 1 279 ? 43.520 -6.719 -17.033 1.00 37.97 281 ARG A O 1
ATOM 2146 N N . PHE A 1 280 ? 42.702 -4.699 -17.598 1.00 42.55 282 PHE A N 1
ATOM 2147 C CA . PHE A 1 280 ? 43.769 -3.969 -16.937 1.00 37.83 282 PHE A CA 1
ATOM 2148 C C . PHE A 1 280 ? 43.193 -2.916 -16.005 1.00 35.97 282 PHE A C 1
ATOM 2149 O O . PHE A 1 280 ? 42.132 -2.337 -16.262 1.00 31.95 282 PHE A O 1
ATOM 2157 N N . LEU A 1 281 ? 43.919 -2.678 -14.914 1.00 34.41 283 LEU A N 1
ATOM 2158 C CA . LEU A 1 281 ? 43.492 -1.769 -13.853 1.00 39.77 283 LEU A CA 1
ATOM 2159 C C . LEU A 1 281 ? 44.704 -0.945 -13.432 1.00 42.47 283 LEU A C 1
ATOM 2160 O O . LEU A 1 281 ? 45.521 -1.408 -12.630 1.00 40.65 283 LEU A O 1
ATOM 2165 N N . PHE A 1 282 ? 44.816 0.265 -13.984 1.00 42.25 284 PHE A N 1
ATOM 2166 C CA . PHE A 1 282 ? 45.875 1.216 -13.645 1.00 46.74 284 PHE A CA 1
ATOM 2167 C C . PHE A 1 282 ? 47.263 0.600 -13.846 1.00 48.70 284 PHE A C 1
ATOM 2168 O O . PHE A 1 282 ? 48.097 0.552 -12.939 1.00 49.43 284 PHE A O 1
ATOM 2176 N N . GLY A 1 283 ? 47.498 0.129 -15.071 1.00 41.13 285 GLY A N 1
ATOM 2177 C CA . GLY A 1 283 ? 48.774 -0.443 -15.444 1.00 35.50 285 GLY A CA 1
ATOM 2178 C C . GLY A 1 283 ? 48.972 -1.896 -15.072 1.00 41.78 285 GLY A C 1
ATOM 2179 O O . GLY A 1 283 ? 49.925 -2.518 -15.560 1.00 50.05 285 GLY A O 1
ATOM 2180 N N . PHE A 1 284 ? 48.114 -2.463 -14.231 1.00 35.20 286 PHE A N 1
ATOM 2181 C CA . PHE A 1 284 ? 48.239 -3.848 -13.807 1.00 28.61 286 PHE A CA 1
ATOM 2182 C C . PHE A 1 284 ? 47.023 -4.642 -14.267 1.00 35.29 286 PHE A C 1
ATOM 2183 O O . PHE A 1 284 ? 45.961 -4.084 -14.557 1.00 36.70 286 PHE A O 1
ATOM 2191 N N . SER A 1 285 ? 47.191 -5.959 -14.338 1.00 33.51 287 SER A N 1
ATOM 2192 C CA . SER A 1 285 ? 46.108 -6.824 -14.783 1.00 37.39 287 SER A CA 1
ATOM 2193 C C . SER A 1 285 ? 44.963 -6.820 -13.773 1.00 31.75 287 SER A C 1
ATOM 2194 O O . SER A 1 285 ? 45.176 -6.939 -12.562 1.00 25.12 287 SER A O 1
ATOM 2197 N N . ALA A 1 286 ? 43.738 -6.684 -14.288 1.00 29.21 288 ALA A N 1
ATOM 2198 C CA . ALA A 1 286 ? 42.575 -6.511 -13.421 1.00 29.75 288 ALA A CA 1
ATOM 2199 C C . ALA A 1 286 ? 42.335 -7.736 -12.546 1.00 32.65 288 ALA A C 1
ATOM 2200 O O . ALA A 1 286 ? 41.941 -7.601 -11.381 1.00 35.83 288 ALA A O 1
ATOM 2202 N N . VAL A 1 287 ? 42.574 -8.937 -13.079 1.00 33.40 289 VAL A N 1
ATOM 2203 C CA . VAL A 1 287 ? 42.293 -10.146 -12.311 1.00 35.45 289 VAL A CA 1
ATOM 2204 C C . VAL A 1 287 ? 43.198 -10.241 -11.085 1.00 39.27 289 VAL A C 1
ATOM 2205 O O . VAL A 1 287 ? 42.773 -10.731 -10.031 1.00 34.62 289 VAL A O 1
ATOM 2209 N N . SER A 1 288 ? 44.441 -9.764 -11.181 1.00 40.32 290 SER A N 1
ATOM 2210 C CA . SER A 1 288 ? 45.317 -9.805 -10.014 1.00 39.98 290 SER A CA 1
ATOM 2211 C C . SER A 1 288 ? 44.883 -8.783 -8.969 1.00 32.88 290 SER A C 1
ATOM 2212 O O . SER A 1 288 ? 44.958 -9.049 -7.765 1.00 47.17 290 SER A O 1
ATOM 2215 N N . ILE A 1 289 ? 44.410 -7.618 -9.411 1.00 31.93 291 ILE A N 1
ATOM 2216 C CA . ILE A 1 289 ? 43.930 -6.603 -8.478 1.00 34.67 291 ILE A CA 1
ATOM 2217 C C . ILE A 1 289 ? 42.648 -7.066 -7.795 1.00 38.04 291 ILE A C 1
ATOM 2218 O O . ILE A 1 289 ? 42.483 -6.922 -6.577 1.00 34.43 291 ILE A O 1
ATOM 2223 N N . MET A 1 290 ? 41.719 -7.625 -8.570 1.00 35.64 292 MET A N 1
ATOM 2224 C CA . MET A 1 290 ? 40.396 -7.918 -8.031 1.00 35.84 292 MET A CA 1
ATOM 2225 C C . MET A 1 290 ? 40.409 -9.134 -7.115 1.00 32.75 292 MET A C 1
ATOM 2226 O O . MET A 1 290 ? 39.584 -9.218 -6.199 1.00 39.30 292 MET A O 1
ATOM 2231 N N . TYR A 1 291 ? 41.333 -10.074 -7.330 1.00 33.18 293 TYR A N 1
ATOM 2232 C CA . TYR A 1 291 ? 41.483 -11.173 -6.380 1.00 37.79 293 TYR A CA 1
ATOM 2233 C C . TYR A 1 291 ? 41.971 -10.665 -5.029 1.00 37.65 293 TYR A C 1
ATOM 2234 O O . TYR A 1 291 ? 41.539 -11.160 -3.983 1.00 35.40 293 TYR A O 1
ATOM 2243 N N . LEU A 1 292 ? 42.872 -9.678 -5.031 1.00 35.52 294 LEU A N 1
ATOM 2244 C CA . LEU A 1 292 ? 43.297 -9.064 -3.776 1.00 38.47 294 LEU A CA 1
ATOM 2245 C C . LEU A 1 292 ? 42.144 -8.321 -3.114 1.00 34.46 294 LEU A C 1
ATOM 2246 O O . LEU A 1 292 ? 42.010 -8.336 -1.884 1.00 28.93 294 LEU A O 1
ATOM 2251 N N . VAL A 1 293 ? 41.312 -7.654 -3.916 1.00 27.90 295 VAL A N 1
ATOM 2252 C CA . VAL A 1 293 ? 40.121 -7.003 -3.382 1.00 34.74 295 VAL A CA 1
ATOM 2253 C C . VAL A 1 293 ? 39.169 -8.044 -2.809 1.00 38.31 295 VAL A C 1
ATOM 2254 O O . VAL A 1 293 ? 38.655 -7.898 -1.693 1.00 30.33 295 VAL A O 1
ATOM 2258 N N . LEU A 1 294 ? 38.933 -9.120 -3.567 1.00 32.45 296 LEU A N 1
ATOM 2259 C CA . LEU A 1 294 ? 38.048 -10.185 -3.107 1.00 35.80 296 LEU A CA 1
ATOM 2260 C C . LEU A 1 294 ? 38.555 -10.810 -1.814 1.00 37.81 296 LEU A C 1
ATOM 2261 O O . LEU A 1 294 ? 37.765 -11.117 -0.913 1.00 47.37 296 LEU A O 1
ATOM 2266 N N . VAL A 1 295 ? 39.871 -11.006 -1.702 1.00 32.40 297 VAL A N 1
ATOM 2267 C CA . VAL A 1 295 ? 40.437 -11.606 -0.496 1.00 30.29 297 VAL A CA 1
ATOM 2268 C C . VAL A 1 295 ? 40.245 -10.685 0.704 1.00 32.31 297 VAL A C 1
ATOM 2269 O O . VAL A 1 295 ? 39.899 -11.138 1.802 1.00 31.34 297 VAL A O 1
ATOM 2273 N N . LEU A 1 296 ? 40.472 -9.381 0.517 1.00 28.01 298 LEU A N 1
ATOM 2274 C CA . LEU A 1 296 ? 40.265 -8.430 1.605 1.00 30.87 298 LEU A CA 1
ATOM 2275 C C . LEU A 1 296 ? 38.796 -8.355 1.997 1.00 34.26 298 LEU A C 1
ATOM 2276 O O . LEU A 1 296 ? 38.462 -8.338 3.189 1.00 34.10 298 LEU A O 1
ATOM 2281 N N . ALA A 1 297 ? 37.903 -8.315 1.006 1.00 28.72 299 ALA A N 1
ATOM 2282 C CA . ALA A 1 297 ? 36.477 -8.198 1.292 1.00 31.68 299 ALA A CA 1
ATOM 2283 C C . ALA A 1 297 ? 35.941 -9.454 1.968 1.00 30.21 299 ALA A C 1
ATOM 2284 O O . ALA A 1 297 ? 35.128 -9.364 2.896 1.00 29.25 299 ALA A O 1
ATOM 2286 N N . VAL A 1 298 ? 36.384 -10.632 1.518 1.00 22.37 300 VAL A N 1
ATOM 2287 C CA . VAL A 1 298 ? 35.979 -11.879 2.162 1.00 29.57 300 VAL A CA 1
ATOM 2288 C C . VAL A 1 298 ? 36.352 -11.858 3.638 1.00 35.27 300 VAL A C 1
ATOM 2289 O O . VAL A 1 298 ? 35.547 -12.223 4.504 1.00 36.80 300 VAL A O 1
ATOM 2293 N N . GLN A 1 299 ? 37.571 -11.420 3.949 1.00 31.91 301 GLN A N 1
ATOM 2294 C CA . GLN A 1 299 ? 38.003 -11.357 5.341 1.00 30.61 301 GLN A CA 1
ATOM 2295 C C . GLN A 1 299 ? 37.167 -10.360 6.134 1.00 27.41 301 GLN A C 1
ATOM 2296 O O . GLN A 1 299 ? 36.759 -10.641 7.267 1.00 27.97 301 GLN A O 1
ATOM 2302 N N . VAL A 1 300 ? 36.891 -9.192 5.551 1.00 27.47 302 VAL A N 1
ATOM 2303 C CA . VAL A 1 300 ? 36.108 -8.176 6.251 1.00 30.32 302 VAL A CA 1
ATOM 2304 C C . VAL A 1 300 ? 34.706 -8.697 6.550 1.00 32.21 302 VAL A C 1
ATOM 2305 O O . VAL A 1 300 ? 34.190 -8.548 7.665 1.00 29.31 302 VAL A O 1
ATOM 2309 N N . HIS A 1 301 ? 34.074 -9.330 5.561 1.00 25.51 303 HIS A N 1
ATOM 2310 C CA . HIS A 1 301 ? 32.712 -9.813 5.745 1.00 26.51 303 HIS A CA 1
ATOM 2311 C C . HIS A 1 301 ? 32.655 -11.072 6.604 1.00 30.16 303 HIS A C 1
ATOM 2312 O O . HIS A 1 301 ? 31.638 -11.319 7.261 1.00 28.41 303 HIS A O 1
ATOM 2319 N N . ALA A 1 302 ? 33.726 -11.870 6.623 1.00 32.57 304 ALA A N 1
ATOM 2320 C CA . ALA A 1 302 ? 33.751 -13.053 7.479 1.00 35.64 304 ALA A CA 1
ATOM 2321 C C . ALA A 1 302 ? 33.751 -12.663 8.952 1.00 32.92 304 ALA A C 1
ATOM 2322 O O . ALA A 1 302 ? 33.000 -13.229 9.756 1.00 26.43 304 ALA A O 1
ATOM 2324 N N . TRP A 1 303 ? 34.596 -11.701 9.326 1.00 32.63 305 TRP A N 1
ATOM 2325 C CA . TRP A 1 303 ? 34.592 -11.218 10.702 1.00 29.80 305 TRP A CA 1
ATOM 2326 C C . TRP A 1 303 ? 33.286 -10.502 11.029 1.00 29.49 305 TRP A C 1
ATOM 2327 O O . TRP A 1 303 ? 32.76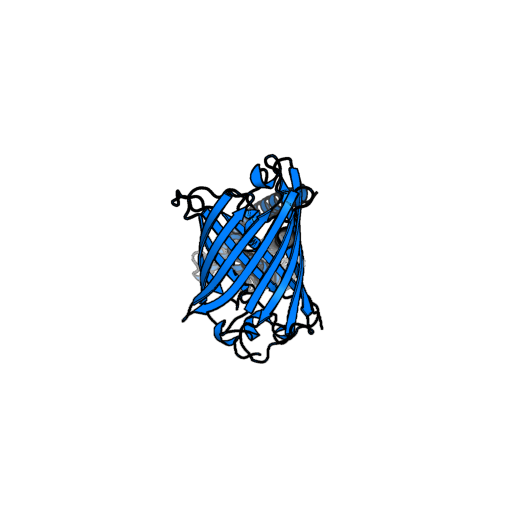1 -10.633 12.142 1.00 30.88 305 TRP A O 1
ATOM 2338 N N . GLN A 1 304 ? 32.747 -9.745 10.069 1.00 24.46 306 GLN A N 1
ATOM 2339 C CA . GLN A 1 304 ? 31.507 -9.013 10.308 1.00 28.28 306 GLN A CA 1
ATOM 2340 C C . GLN A 1 304 ? 30.363 -9.962 10.648 1.00 29.23 306 GLN A C 1
ATOM 2341 O O . GLN A 1 304 ? 29.602 -9.712 11.590 1.00 30.23 306 GLN A O 1
ATOM 2347 N N . LEU A 1 305 ? 30.234 -11.060 9.895 1.00 26.89 307 LEU A N 1
ATOM 2348 C CA . LEU A 1 305 ? 29.209 -12.058 10.196 1.00 33.35 307 LEU A CA 1
ATOM 2349 C C . LEU A 1 305 ? 29.467 -12.721 11.542 1.00 33.66 307 LEU A C 1
ATOM 2350 O O . LEU A 1 305 ? 28.544 -12.872 12.352 1.00 32.38 307 LEU A O 1
ATOM 2355 N N . TYR A 1 306 ? 30.713 -13.131 11.792 1.00 33.19 308 TYR A N 1
ATOM 2356 C CA . TYR A 1 306 ? 31.037 -13.806 13.045 1.00 33.95 308 TYR A CA 1
ATOM 2357 C C . TYR A 1 306 ? 30.689 -12.932 14.245 1.00 30.21 308 TYR A C 1
ATOM 2358 O O . TYR A 1 306 ? 30.033 -13.388 15.188 1.00 29.98 308 TYR A O 1
ATOM 2367 N N . TYR A 1 307 ? 31.121 -11.668 14.223 1.00 30.04 309 TYR A N 1
ATOM 2368 C CA . TYR A 1 307 ? 30.795 -10.756 15.316 1.00 26.88 309 TYR A CA 1
ATOM 2369 C C . TYR A 1 307 ? 29.293 -10.527 15.413 1.00 29.97 309 TYR A C 1
ATOM 2370 O O . TYR A 1 307 ? 28.748 -10.382 16.514 1.00 35.84 309 TYR A O 1
ATOM 2379 N N . SER A 1 308 ? 28.606 -10.493 14.268 1.00 26.34 310 SER A N 1
ATOM 2380 C CA . SER A 1 308 ? 27.167 -10.250 14.273 1.00 28.12 310 SER A CA 1
ATOM 2381 C C . SER A 1 308 ? 26.416 -11.399 14.938 1.00 27.85 310 SER A C 1
ATOM 2382 O O . SER A 1 308 ? 25.495 -11.172 15.729 1.00 30.22 310 SER A O 1
ATOM 2385 N N . LYS A 1 309 ? 26.807 -12.642 14.641 1.00 30.68 311 LYS A N 1
ATOM 2386 C CA . LYS A 1 309 ? 26.183 -13.787 15.295 1.00 38.58 311 LYS A CA 1
ATOM 2387 C C . LYS A 1 309 ? 26.438 -13.770 16.798 1.00 39.28 311 LYS A C 1
ATOM 2388 O O . LYS A 1 309 ? 25.550 -14.104 17.590 1.00 41.18 311 LYS A O 1
ATOM 2394 N N . LYS A 1 310 ? 27.647 -13.384 17.211 1.00 33.52 312 LYS A N 1
ATOM 2395 C CA . LYS A 1 310 ? 27.923 -13.254 18.637 1.00 27.33 312 LYS A CA 1
ATOM 2396 C C . LYS A 1 310 ? 27.141 -12.097 19.244 1.00 30.02 312 LYS A C 1
ATOM 2397 O O . LYS A 1 310 ? 26.643 -12.205 20.370 1.00 31.95 312 LYS A O 1
ATOM 2403 N N . LEU A 1 311 ? 27.018 -10.984 18.513 1.00 27.57 313 LEU A N 1
ATOM 2404 C CA . LEU A 1 311 ? 26.172 -9.889 18.974 1.00 27.82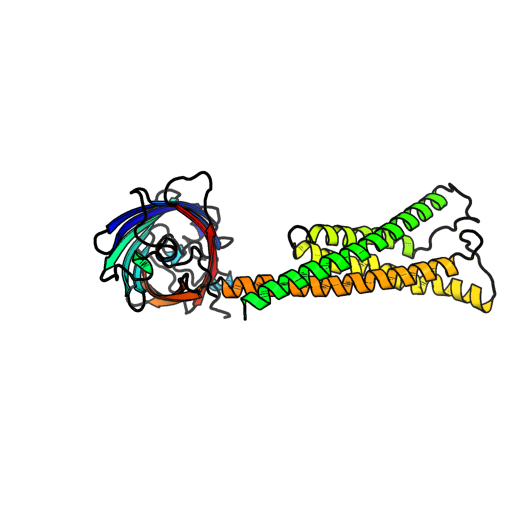 313 LEU A CA 1
ATOM 2405 C C . LEU A 1 311 ? 24.717 -10.330 19.076 1.00 30.31 313 LEU A C 1
ATOM 2406 O O . LEU A 1 311 ? 24.008 -9.952 20.016 1.00 29.52 313 LEU A O 1
ATOM 2411 N N . LEU A 1 312 ? 24.258 -11.133 18.115 1.00 37.91 314 LEU A N 1
ATOM 2412 C CA . LEU A 1 312 ? 22.895 -11.650 18.159 1.00 31.25 314 LEU A CA 1
ATOM 2413 C C . LEU A 1 312 ? 22.701 -12.593 19.340 1.00 34.46 314 LEU A C 1
ATOM 2414 O O . LEU A 1 312 ? 21.685 -12.518 20.040 1.00 33.31 314 LEU A O 1
ATOM 2419 N N . ASP A 1 313 ? 23.665 -13.489 19.573 1.00 31.92 315 ASP A N 1
ATOM 2420 C CA . ASP A 1 313 ? 23.597 -14.367 20.737 1.00 34.57 315 ASP A CA 1
ATOM 2421 C C . ASP A 1 313 ? 23.532 -13.563 22.028 1.00 36.97 315 ASP A C 1
ATOM 2422 O O . ASP A 1 313 ? 22.793 -13.918 22.953 1.00 37.63 315 ASP A O 1
ATOM 2427 N N . SER A 1 314 ? 24.287 -12.462 22.097 1.00 38.83 316 SER A N 1
ATOM 2428 C CA . SER A 1 314 ? 24.377 -11.687 23.330 1.00 39.08 316 SER A CA 1
ATOM 2429 C C . SER A 1 314 ? 23.066 -10.961 23.620 1.00 32.33 316 SER A C 1
ATOM 2430 O O . SER A 1 314 ? 22.567 -10.988 24.751 1.00 29.92 316 SER A O 1
ATOM 2433 N N . TRP A 1 315 ? 22.492 -10.308 22.605 1.00 36.32 317 TRP A N 1
ATOM 2434 C CA . TRP A 1 315 ? 21.214 -9.622 22.778 1.00 37.41 317 TRP A CA 1
ATOM 2435 C C . TRP A 1 315 ? 20.108 -10.594 23.175 1.00 42.61 317 TRP A C 1
ATOM 2436 O O . TRP A 1 315 ? 19.279 -10.285 24.041 1.00 33.80 317 TRP A O 1
ATOM 2447 N N . PHE A 1 316 ? 20.071 -11.770 22.545 1.00 39.14 318 PHE A N 1
ATOM 2448 C CA . PHE A 1 316 ? 19.044 -12.751 22.872 1.00 35.96 318 PHE A CA 1
ATOM 2449 C C . PHE A 1 316 ? 19.200 -13.252 24.302 1.00 34.64 318 PHE A C 1
ATOM 2450 O O . PHE A 1 316 ? 18.227 -13.298 25.064 1.00 32.11 318 PHE A O 1
ATOM 2458 N N . THR A 1 317 ? 20.421 -13.630 24.685 1.00 30.27 319 THR A N 1
ATOM 2459 C CA . THR A 1 317 ? 20.639 -14.155 26.029 1.00 36.80 319 THR A CA 1
ATOM 2460 C C . THR A 1 317 ? 20.330 -13.105 27.091 1.00 39.59 319 THR A C 1
ATOM 2461 O O . THR A 1 317 ? 19.674 -13.404 28.096 1.00 39.07 319 THR A O 1
ATOM 2465 N N . SER A 1 318 ? 20.766 -11.863 26.874 1.00 38.54 320 SER A N 1
ATOM 2466 C CA . SER A 1 318 ? 20.600 -10.840 27.901 1.00 37.35 320 SER A CA 1
ATOM 2467 C C . SER A 1 318 ? 19.141 -10.417 28.043 1.00 36.35 320 SER A C 1
ATOM 2468 O O . SER A 1 318 ? 18.651 -10.237 29.164 1.00 37.87 320 SER A O 1
ATOM 2471 N N . THR A 1 319 ? 18.426 -10.258 26.927 1.00 37.83 321 THR A N 1
ATOM 2472 C CA . THR A 1 319 ? 17.021 -9.874 27.023 1.00 33.23 321 THR A CA 1
ATOM 2473 C C . THR A 1 319 ? 16.163 -11.011 27.567 1.00 43.32 321 THR A C 1
ATOM 2474 O O . THR A 1 319 ? 15.169 -10.758 28.257 1.00 48.73 321 THR A O 1
ATOM 2478 N N . GLN A 1 320 ? 16.528 -12.262 27.276 1.00 39.13 322 GLN A N 1
ATOM 2479 C CA . GLN A 1 320 ? 15.805 -13.388 27.860 1.00 39.20 322 GLN A CA 1
ATOM 2480 C C . GLN A 1 320 ? 16.143 -13.555 29.336 1.00 46.58 322 GLN A C 1
ATOM 2481 O O . GLN A 1 320 ? 15.255 -13.829 30.154 1.00 47.33 322 GLN A O 1
ATOM 2487 N N . GLU A 1 321 ? 17.420 -13.401 29.695 1.00 43.51 323 GLU A N 1
ATOM 2488 C CA . GLU A 1 321 ? 17.808 -13.466 31.101 1.00 43.22 323 GLU A CA 1
ATOM 2489 C C . GLU A 1 321 ? 17.123 -12.372 31.911 1.00 39.44 323 GLU A C 1
ATOM 2490 O O . GLU A 1 321 ? 16.677 -12.613 33.039 1.00 41.53 323 GLU A O 1
ATOM 2496 N N . LYS A 1 322 ? 17.026 -11.163 31.353 1.00 38.01 324 LYS A N 1
ATOM 2497 C CA . LYS A 1 322 ? 16.277 -10.104 32.021 1.00 35.65 324 LYS A CA 1
ATOM 2498 C C . LYS A 1 322 ? 14.814 -10.482 32.180 1.00 47.12 324 LYS A C 1
ATOM 2499 O O . LYS A 1 322 ? 14.197 -10.205 33.216 1.00 55.60 324 LYS A O 1
ATOM 2505 N N . LYS A 1 323 ? 14.232 -11.076 31.138 1.00 48.92 325 LYS A N 1
ATOM 2506 C CA . LYS A 1 323 ? 12.829 -11.466 31.183 1.00 47.90 325 LYS A CA 1
ATOM 2507 C C . LYS A 1 323 ? 12.587 -12.492 32.281 1.00 41.40 325 LYS A C 1
ATOM 2508 O O . LYS A 1 323 ? 11.638 -12.372 33.062 1.00 41.82 325 LYS A O 1
ATOM 2514 N N . HIS A 1 324 ? 13.456 -13.503 32.361 1.00 43.75 326 HIS A N 1
ATOM 2515 C CA . HIS A 1 324 ? 13.318 -14.546 33.372 1.00 46.97 326 HIS A CA 1
ATOM 2516 C C . HIS A 1 324 ? 13.372 -13.969 34.783 1.00 53.19 326 HIS A C 1
ATOM 2517 O O . HIS A 1 324 ? 12.636 -14.414 35.671 1.00 56.21 326 HIS A O 1
ATOM 2524 N N . LYS A 1 325 ? 14.225 -12.9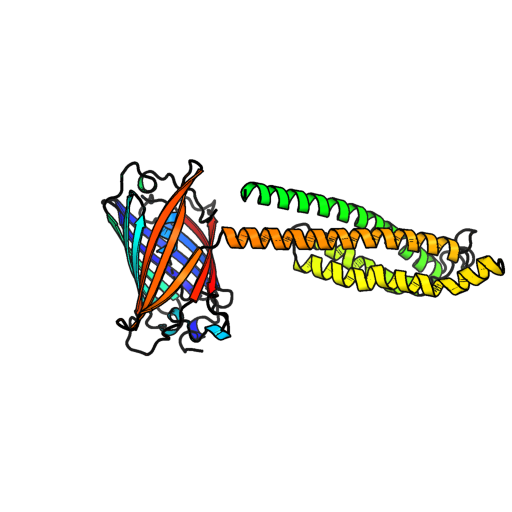69 35.002 1.00 47.97 327 LYS A N 1
ATOM 2525 C CA . LYS A 1 325 ? 14.462 -12.431 36.335 1.00 50.30 327 LYS A CA 1
ATOM 2526 C C . LYS A 1 325 ? 13.477 -11.339 36.739 1.00 48.58 327 LYS A C 1
ATOM 2527 O O . LYS A 1 325 ? 13.402 -11.001 37.926 1.00 58.26 327 LYS A O 1
ATOM 2533 N N . ASN A 1 326 ? 12.728 -10.768 35.796 1.00 44.52 328 ASN A N 1
ATOM 2534 C CA . ASN A 1 326 ? 11.723 -9.763 36.121 1.00 44.30 328 ASN A CA 1
ATOM 2535 C C . ASN A 1 326 ? 10.308 -10.338 36.063 1.00 45.65 328 ASN A C 1
ATOM 2536 O O . ASN A 1 326 ? 9.329 -9.587 36.090 1.00 38.76 328 ASN A O 1
ATOM 2541 N N . SER A 1 327 ? 10.186 -11.663 36.030 1.00 49.38 329 SER A N 1
ATOM 2542 C CA . SER A 1 327 ? 8.913 -12.346 35.851 1.00 47.21 329 SER A CA 1
ATOM 2543 C C . SER A 1 327 ? 8.501 -13.067 37.128 1.00 40.37 329 SER A C 1
ATOM 2544 O O . SER A 1 327 ? 9.330 -13.686 37.799 1.00 40.16 329 SER A O 1
ATOM 2547 N N . HIS A 1 328 ? 7.212 -12.991 37.450 1.00 29.62 330 HIS A N 1
ATOM 2548 C CA . HIS A 1 328 ? 6.610 -13.780 38.514 1.00 29.93 330 HIS A CA 1
ATOM 2549 C C . HIS A 1 328 ? 5.543 -14.682 37.911 1.00 34.14 330 HIS A C 1
ATOM 2550 O O . HIS A 1 328 ? 4.801 -14.267 37.013 1.00 39.76 330 HIS A O 1
ATOM 2557 N N . ASN A 1 329 ? 5.471 -15.916 38.400 1.00 35.40 331 ASN A N 1
ATOM 2558 C CA . ASN A 1 329 ? 4.550 -16.913 37.867 1.00 30.24 331 ASN A CA 1
ATOM 2559 C C . ASN A 1 329 ? 3.352 -17.052 38.797 1.00 31.97 331 ASN A C 1
ATOM 2560 O O . ASN A 1 329 ? 3.513 -17.350 39.985 1.00 34.65 331 ASN A O 1
ATOM 2565 N N . VAL A 1 330 ? 2.158 -16.834 38.253 1.00 25.63 332 VAL A N 1
ATOM 2566 C CA . VAL A 1 330 ? 0.908 -16.983 38.989 1.00 26.59 332 VAL A CA 1
ATOM 2567 C C . VAL A 1 330 ? 0.347 -18.355 38.632 1.00 31.89 332 VAL A C 1
ATOM 2568 O O . VAL A 1 330 ? -0.205 -18.545 37.547 1.00 36.29 332 VAL A O 1
ATOM 2572 N N . TYR A 1 331 ? 0.477 -19.312 39.546 1.00 29.33 333 TYR A N 1
ATOM 2573 C CA . TYR A 1 331 ? 0.047 -20.681 39.283 1.00 35.50 333 TYR A CA 1
ATOM 2574 C C . TYR A 1 331 ? -1.446 -20.81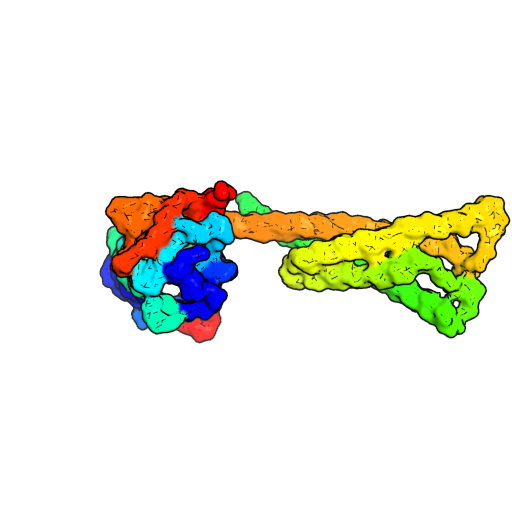5 39.563 1.00 30.80 333 TYR A C 1
ATOM 2575 O O . TYR A 1 331 ? -1.892 -20.639 40.701 1.00 35.55 333 TYR A O 1
ATOM 2584 N N . ILE A 1 332 ? -2.214 -21.125 38.523 1.00 28.55 334 ILE A N 1
ATOM 2585 C CA . ILE A 1 332 ? -3.670 -21.159 38.587 1.00 28.73 334 ILE A CA 1
ATOM 2586 C C . ILE A 1 332 ? -4.137 -22.606 38.525 1.00 35.68 334 ILE A C 1
ATOM 2587 O O . ILE A 1 332 ? -3.640 -23.398 37.714 1.00 33.26 334 ILE A O 1
ATOM 2592 N N . THR A 1 333 ? -5.086 -22.951 39.392 1.00 30.85 335 THR A N 1
ATOM 2593 C CA . THR A 1 333 ? -5.713 -24.262 39.396 1.00 40.88 335 THR A CA 1
ATOM 2594 C C . THR A 1 333 ? -7.223 -24.085 39.460 1.00 39.20 335 THR A C 1
ATOM 2595 O O . THR A 1 333 ? -7.722 -23.057 39.926 1.00 41.26 335 THR A O 1
ATOM 2599 N N . ALA A 1 334 ? -7.946 -25.097 38.986 1.00 46.35 336 ALA A N 1
ATOM 2600 C CA . ALA A 1 334 ? -9.402 -25.038 38.984 1.00 40.92 336 ALA A CA 1
ATOM 2601 C C . ALA A 1 334 ? -9.947 -25.298 40.381 1.00 50.23 336 ALA A C 1
ATOM 2602 O O . ALA A 1 334 ? -9.489 -26.209 41.076 1.00 62.01 336 ALA A O 1
ATOM 2604 N N . ASP A 1 335 ? -10.929 -24.498 40.790 1.00 47.99 337 ASP A N 1
ATOM 2605 C CA . ASP A 1 335 ? -11.620 -24.669 42.068 1.00 50.11 337 ASP A CA 1
ATOM 2606 C C . ASP A 1 335 ? -13.071 -25.021 41.755 1.00 60.97 337 ASP A C 1
ATOM 2607 O O . ASP A 1 335 ? -13.953 -24.157 41.757 1.00 54.75 337 ASP A O 1
ATOM 2612 N N . LYS A 1 336 ? -13.313 -26.305 41.496 1.00 66.76 338 LYS A N 1
ATOM 2613 C CA . LYS A 1 336 ? -14.625 -26.750 41.049 1.00 69.06 338 LYS A CA 1
ATOM 2614 C C . LYS A 1 336 ? -15.700 -26.605 42.118 1.00 73.17 338 LYS A C 1
ATOM 2615 O O . LYS A 1 336 ? -16.881 -26.503 41.776 1.00 79.85 338 LYS A O 1
ATOM 2621 N N . GLN A 1 337 ? -15.325 -26.595 43.395 1.00 73.09 339 GLN A N 1
ATOM 2622 C CA . GLN A 1 337 ? -16.321 -26.495 44.456 1.00 76.80 339 GLN A CA 1
ATOM 2623 C C . GLN A 1 337 ? -16.988 -25.125 44.462 1.00 73.09 339 GLN A C 1
ATOM 2624 O O . GLN A 1 337 ? -18.188 -25.013 44.742 1.00 73.74 339 GLN A O 1
ATOM 2630 N N . LYS A 1 338 ? -16.234 -24.073 44.145 1.00 65.85 340 LYS A N 1
ATOM 2631 C CA . LYS A 1 338 ? -16.775 -22.723 44.058 1.00 65.25 340 LYS A CA 1
ATOM 2632 C C . LYS A 1 338 ? -16.945 -22.255 42.618 1.00 58.33 340 LYS A C 1
ATOM 2633 O O . LYS A 1 338 ? -17.158 -21.058 42.389 1.00 64.56 340 LYS A O 1
ATOM 2639 N N . ASN A 1 339 ? -16.860 -23.169 41.648 1.00 53.17 341 ASN A N 1
ATOM 2640 C CA . ASN A 1 339 ? -17.048 -22.857 40.228 1.00 54.85 341 ASN A CA 1
ATOM 2641 C C . ASN A 1 339 ? -16.107 -21.745 39.766 1.00 51.13 341 ASN A C 1
ATOM 2642 O O . ASN A 1 339 ? -16.470 -20.896 38.950 1.00 46.88 341 ASN A O 1
ATOM 2647 N N . GLY A 1 340 ? -14.890 -21.750 40.276 1.00 40.00 342 GLY A N 1
ATOM 2648 C CA . GLY A 1 340 ? -13.918 -20.720 39.955 1.00 37.10 342 GLY A CA 1
ATOM 2649 C C . GLY A 1 340 ? -12.524 -21.285 39.906 1.00 43.47 342 GLY A C 1
ATOM 2650 O O . GLY A 1 340 ? -12.324 -22.466 39.603 1.00 42.47 342 GLY A O 1
ATOM 2651 N N . ILE A 1 341 ? -11.544 -20.432 40.201 1.00 35.16 343 ILE A N 1
ATOM 2652 C CA . ILE A 1 341 ? -10.144 -20.821 40.196 1.00 37.63 343 ILE A CA 1
ATOM 2653 C C . ILE A 1 341 ? -9.508 -20.382 41.505 1.00 40.12 343 ILE A C 1
ATOM 2654 O O . ILE A 1 341 ? -10.022 -19.518 42.219 1.00 36.92 343 ILE A O 1
ATOM 2659 N N . LYS A 1 342 ? -8.374 -21.000 41.811 1.00 42.23 344 LYS A N 1
ATOM 2660 C CA . LYS A 1 342 ? -7.512 -20.582 42.900 1.00 38.57 344 LYS A CA 1
ATOM 2661 C C . LYS A 1 342 ? -6.122 -20.304 42.348 1.00 34.84 344 LYS A C 1
ATOM 2662 O O . LYS A 1 342 ? -5.737 -20.804 41.287 1.00 28.83 344 LYS A O 1
ATOM 2668 N N . ALA A 1 343 ? -5.373 -19.484 43.076 1.00 32.80 345 ALA A N 1
ATOM 2669 C CA . ALA A 1 343 ? -4.021 -19.130 42.682 1.00 30.47 345 ALA A CA 1
ATOM 2670 C C . ALA A 1 343 ? -3.145 -19.075 43.920 1.00 33.13 345 ALA A C 1
ATOM 2671 O O . ALA A 1 343 ? -3.605 -18.697 45.001 1.00 32.82 345 ALA A O 1
ATOM 2673 N N . ASN A 1 344 ? -1.887 -19.475 43.757 1.00 34.42 346 ASN A N 1
ATOM 2674 C CA . ASN A 1 344 ? -0.895 -19.402 44.820 1.00 36.96 346 ASN A CA 1
ATOM 2675 C C . ASN A 1 344 ? 0.431 -18.993 44.203 1.00 34.48 346 ASN A C 1
ATOM 2676 O O . ASN A 1 344 ? 0.852 -19.565 43.193 1.00 31.02 346 ASN A O 1
ATOM 2681 N N . PHE A 1 345 ? 1.071 -17.991 44.798 1.00 34.25 347 PHE A N 1
ATOM 2682 C CA . PHE A 1 345 ? 2.364 -17.522 44.320 1.00 31.19 347 PHE A CA 1
ATOM 2683 C C . PHE A 1 345 ? 2.988 -16.658 45.404 1.00 28.63 347 PHE A C 1
ATOM 2684 O O . PHE A 1 345 ? 2.327 -16.247 46.360 1.00 32.19 347 PHE A O 1
ATOM 2692 N N . LYS A 1 346 ? 4.283 -16.406 45.250 1.00 27.84 348 LYS A N 1
ATOM 2693 C CA . LYS A 1 346 ? 5.057 -15.655 46.228 1.00 38.74 348 LYS A CA 1
ATOM 2694 C C . LYS A 1 346 ? 5.789 -14.535 45.509 1.00 38.63 348 LYS A C 1
ATOM 2695 O O . LYS A 1 346 ? 6.548 -14.791 44.569 1.00 42.78 348 LYS A O 1
ATOM 2701 N N . ILE A 1 347 ? 5.545 -13.303 45.933 1.00 34.70 349 ILE A N 1
ATOM 2702 C CA . ILE A 1 347 ? 6.298 -12.153 45.450 1.00 28.54 349 ILE A CA 1
ATOM 2703 C C . ILE A 1 347 ? 7.454 -11.912 46.409 1.00 27.43 349 ILE A C 1
ATOM 2704 O O . ILE A 1 347 ? 7.274 -11.948 47.632 1.00 31.90 349 ILE A O 1
ATOM 2709 N N . ARG A 1 348 ? 8.643 -11.690 45.862 1.00 34.21 350 ARG A N 1
ATOM 2710 C CA . ARG A 1 348 ? 9.837 -11.409 46.656 1.00 36.63 350 ARG A CA 1
ATOM 2711 C C . ARG A 1 348 ? 10.216 -9.946 46.435 1.00 39.13 350 ARG A C 1
ATOM 2712 O O . ARG A 1 348 ? 10.921 -9.607 45.483 1.00 49.60 350 ARG A O 1
ATOM 2720 N N . HIS A 1 349 ? 9.734 -9.081 47.325 1.00 34.62 351 HIS A N 1
ATOM 2721 C CA . HIS A 1 349 ? 10.030 -7.658 47.229 1.00 34.43 351 HIS A CA 1
ATOM 2722 C C . HIS A 1 349 ? 11.457 -7.384 47.679 1.00 30.40 351 HIS A C 1
ATOM 2723 O O . HIS A 1 349 ? 11.915 -7.914 48.693 1.00 35.36 351 HIS A O 1
ATOM 2730 N N . ASN A 1 350 ? 12.156 -6.540 46.924 1.00 36.86 352 ASN A N 1
ATOM 2731 C CA . ASN A 1 350 ? 13.533 -6.191 47.245 1.00 41.05 352 ASN A CA 1
ATOM 2732 C C . ASN A 1 350 ? 13.572 -5.169 48.375 1.00 40.63 352 ASN A C 1
ATOM 2733 O O . ASN A 1 350 ? 12.924 -4.120 48.298 1.00 39.53 352 ASN A O 1
ATOM 2738 N N . VAL A 1 351 ? 14.331 -5.482 49.427 1.00 30.92 353 VAL A N 1
ATOM 2739 C CA . VAL A 1 351 ? 14.553 -4.570 50.544 1.00 45.05 353 VAL A CA 1
ATOM 2740 C C . VAL A 1 351 ? 15.818 -3.765 50.276 1.00 46.07 353 VAL A C 1
ATOM 2741 O O . VAL A 1 351 ? 16.775 -4.255 49.668 1.00 48.89 353 VAL A O 1
ATOM 2745 N N . GLU A 1 352 ? 15.829 -2.514 50.747 1.00 45.63 354 GLU A N 1
ATOM 2746 C CA . GLU A 1 352 ? 16.900 -1.585 50.401 1.00 53.49 354 GLU A CA 1
ATOM 2747 C C . GLU A 1 352 ? 18.259 -2.006 50.947 1.00 59.26 354 GLU A C 1
ATOM 2748 O O . GLU A 1 352 ? 19.284 -1.547 50.433 1.00 62.12 354 GLU A O 1
ATOM 2754 N N . ASP A 1 353 ? 18.301 -2.856 51.970 1.00 56.09 355 ASP A N 1
ATOM 2755 C CA . ASP A 1 353 ? 19.575 -3.349 52.475 1.00 48.28 355 ASP A CA 1
ATOM 2756 C C . ASP A 1 353 ? 20.148 -4.482 51.629 1.00 52.70 355 ASP A C 1
ATOM 2757 O O . ASP A 1 353 ? 21.103 -5.138 52.059 1.00 48.33 355 ASP A O 1
ATOM 2762 N N . GLY A 1 354 ? 19.591 -4.720 50.442 1.00 54.05 356 GLY A N 1
ATOM 2763 C CA . GLY A 1 354 ? 20.150 -5.675 49.502 1.00 62.81 356 GLY A CA 1
ATOM 2764 C C . GLY A 1 354 ? 19.582 -7.072 49.656 1.00 67.21 356 GLY A C 1
ATOM 2765 O O . GLY A 1 354 ? 20.289 -8.075 49.498 1.00 76.45 356 GLY A O 1
ATOM 2766 N N . SER A 1 355 ? 18.291 -7.155 49.941 1.00 71.84 357 SER A N 1
ATOM 2767 C CA . SER A 1 355 ? 17.694 -8.401 50.403 1.00 65.03 357 SER A CA 1
ATOM 2768 C C . SER A 1 355 ? 16.260 -8.474 49.890 1.00 54.15 357 SER A C 1
ATOM 2769 O O . SER A 1 355 ? 15.886 -7.761 48.952 1.00 59.97 357 SER A O 1
ATOM 2772 N N . VAL A 1 356 ? 15.451 -9.338 50.507 1.00 37.33 358 VAL A N 1
ATOM 2773 C CA . VAL A 1 356 ? 14.122 -9.645 49.996 1.00 41.38 358 VAL A CA 1
ATOM 2774 C C . VAL A 1 356 ? 13.119 -9.712 51.138 1.00 43.58 358 VAL A C 1
ATOM 2775 O O . VAL A 1 356 ? 13.438 -10.141 52.250 1.00 41.10 358 VAL A O 1
ATOM 2779 N N . GLN A 1 357 ? 11.895 -9.265 50.853 1.00 39.48 359 GLN A N 1
ATOM 2780 C CA . GLN A 1 357 ? 10.751 -9.408 51.748 1.00 38.05 359 GLN A CA 1
ATOM 2781 C C . GLN A 1 357 ? 9.685 -10.223 51.030 1.00 32.53 359 GLN A C 1
ATOM 2782 O O . GLN A 1 357 ? 9.136 -9.776 50.017 1.00 32.99 359 GLN A O 1
ATOM 2788 N N . LEU A 1 358 ? 9.388 -11.409 51.552 1.00 27.96 360 LEU A N 1
ATOM 2789 C CA . LEU A 1 358 ? 8.461 -12.313 50.883 1.00 36.31 360 LEU A CA 1
ATOM 2790 C C . LEU A 1 358 ? 7.014 -11.927 51.165 1.00 27.51 360 LEU A C 1
ATOM 2791 O O . LEU A 1 358 ? 6.671 -11.493 52.269 1.00 33.51 360 LEU A O 1
ATOM 2796 N N . ALA A 1 359 ? 6.167 -12.093 50.152 1.00 29.74 361 ALA A N 1
ATOM 2797 C CA . ALA A 1 359 ? 4.730 -11.844 50.250 1.00 27.97 361 ALA A CA 1
ATOM 2798 C C . ALA A 1 359 ? 4.011 -13.039 49.628 1.00 34.21 361 ALA A C 1
ATOM 2799 O O . ALA A 1 359 ? 3.948 -13.162 48.402 1.00 31.75 361 ALA A O 1
ATOM 2801 N N . ASP A 1 360 ? 3.470 -13.914 50.474 1.00 31.22 362 ASP A N 1
ATOM 2802 C CA . ASP A 1 360 ? 2.812 -15.131 50.012 1.00 33.80 362 ASP A CA 1
ATOM 2803 C C . ASP A 1 360 ? 1.364 -14.827 49.645 1.00 27.92 362 ASP A C 1
ATOM 2804 O O . ASP A 1 360 ? 0.587 -14.364 50.489 1.00 27.74 362 ASP A O 1
ATOM 2809 N N . HIS A 1 361 ? 0.999 -15.100 48.395 1.00 29.24 363 HIS A N 1
ATOM 2810 C CA . HIS A 1 361 ? -0.319 -14.776 47.868 1.00 27.47 363 HIS A CA 1
ATOM 2811 C C . HIS A 1 361 ? -1.194 -16.022 47.806 1.00 37.78 363 HIS A C 1
ATOM 2812 O O . HIS A 1 361 ? -0.812 -17.026 47.196 1.00 32.58 363 HIS A O 1
ATOM 2819 N N . TYR A 1 362 ? -2.369 -15.944 48.430 1.00 44.08 364 TYR A N 1
ATOM 2820 C CA . TYR A 1 362 ? -3.414 -16.955 48.310 1.00 33.12 364 TYR A CA 1
ATOM 2821 C C . TYR A 1 362 ? -4.634 -16.281 47.701 1.00 32.26 364 TYR A C 1
ATOM 2822 O O . TYR A 1 362 ? -5.181 -15.338 48.284 1.00 27.07 364 TYR A O 1
ATOM 2831 N N . GLN A 1 363 ? -5.056 -16.760 46.535 1.00 27.67 365 GLN A N 1
ATOM 2832 C CA . GLN A 1 363 ? -6.053 -16.081 45.725 1.00 29.44 365 GLN A CA 1
ATOM 2833 C C . GLN A 1 363 ? -7.179 -17.043 45.369 1.00 34.95 365 GLN A C 1
ATOM 2834 O O . GLN A 1 363 ? -6.958 -18.244 45.191 1.00 34.31 365 GLN A O 1
ATOM 2840 N N . GLN A 1 364 ? -8.396 -16.505 45.279 1.00 27.47 366 GLN A N 1
ATOM 2841 C CA . GLN A 1 364 ? -9.529 -17.258 44.763 1.00 37.69 366 GLN A CA 1
ATOM 2842 C C . GLN A 1 364 ? -10.441 -16.323 43.981 1.00 35.94 366 GLN A C 1
ATOM 2843 O O . GLN A 1 364 ? -10.648 -15.170 44.372 1.00 35.42 366 GLN A O 1
ATOM 2849 N N . ASN A 1 365 ? -10.958 -16.821 42.859 1.00 32.53 367 ASN A N 1
ATOM 2850 C CA . ASN A 1 365 ? -11.824 -16.056 41.971 1.00 29.83 367 ASN A CA 1
ATOM 2851 C C . ASN A 1 365 ? -13.133 -16.804 41.774 1.00 32.75 367 ASN A C 1
ATOM 2852 O O . ASN A 1 365 ? -13.130 -18.018 41.543 1.00 38.54 367 ASN A O 1
ATOM 2857 N N . THR A 1 366 ? -14.249 -16.079 41.864 1.00 39.52 368 THR A N 1
ATOM 2858 C CA . THR A 1 366 ? -15.569 -16.643 41.628 1.00 42.60 368 THR A CA 1
ATOM 2859 C C . THR A 1 366 ? -16.338 -15.765 40.651 1.00 39.80 368 THR A C 1
ATOM 2860 O O . THR A 1 366 ? -16.302 -14.533 40.760 1.00 38.43 368 THR A O 1
ATOM 2864 N N . PRO A 1 367 ? -17.047 -16.364 39.695 1.00 37.94 369 PRO A N 1
ATOM 2865 C CA . PRO A 1 367 ? -17.820 -15.562 38.740 1.00 42.59 369 PRO A CA 1
ATOM 2866 C C . PRO A 1 367 ? -18.974 -14.840 39.422 1.00 49.81 369 PRO A C 1
ATOM 2867 O O . PRO A 1 367 ? -19.618 -15.374 40.329 1.00 50.00 369 PRO A O 1
ATOM 2871 N N . ILE A 1 368 ? -19.230 -13.611 38.973 1.00 51.13 370 ILE A N 1
ATOM 2872 C CA . ILE A 1 368 ? -20.269 -12.788 39.588 1.00 49.06 370 ILE A CA 1
ATOM 2873 C C . ILE A 1 368 ? -21.651 -13.301 39.205 1.00 57.52 370 ILE A C 1
ATOM 2874 O O . ILE A 1 368 ? -22.485 -13.604 40.066 1.00 59.81 370 ILE A O 1
ATOM 2879 N N . GLY A 1 369 ? -21.913 -13.404 37.907 1.00 61.46 371 GLY A N 1
ATOM 2880 C CA . GLY A 1 369 ? -23.227 -13.788 37.444 1.00 71.69 371 GLY A CA 1
ATOM 2881 C C . GLY A 1 369 ? -23.366 -15.278 37.217 1.00 71.52 371 GLY A C 1
ATOM 2882 O O . GLY A 1 369 ? -22.393 -16.029 37.178 1.00 68.40 371 GLY A O 1
ATOM 2883 N N . ASP A 1 370 ? -24.616 -15.706 37.083 1.00 75.38 372 ASP A N 1
ATOM 2884 C CA . ASP A 1 370 ? -24.893 -17.067 36.659 1.00 74.77 372 ASP A CA 1
ATOM 2885 C C . ASP A 1 370 ? -24.556 -17.214 35.182 1.00 73.29 372 ASP A C 1
ATOM 2886 O O . ASP A 1 370 ? -24.866 -16.340 34.368 1.00 84.33 372 ASP A O 1
ATOM 2891 N N . GLY A 1 371 ? -23.906 -18.318 34.839 1.00 61.58 373 GLY A N 1
ATOM 2892 C CA . GLY A 1 371 ? -23.473 -18.540 33.482 1.00 61.37 373 GLY A CA 1
ATOM 2893 C C . GLY A 1 371 ? -22.202 -19.356 33.428 1.00 53.72 373 GLY A C 1
ATOM 2894 O O . GLY A 1 371 ? -21.346 -19.277 34.314 1.00 53.21 373 GLY A O 1
ATOM 2895 N N . PRO A 1 372 ? -22.057 -20.162 32.378 1.00 55.14 374 PRO A N 1
ATOM 2896 C CA . PRO A 1 372 ? -20.899 -21.059 32.294 1.00 55.84 374 PRO A CA 1
ATOM 2897 C C . PRO A 1 372 ? -19.599 -20.288 32.129 1.00 48.18 374 PRO A C 1
ATOM 2898 O O . PRO A 1 372 ? -19.544 -19.253 31.461 1.00 48.50 374 PRO A O 1
ATOM 2902 N N . VAL A 1 373 ? -18.548 -20.801 32.767 1.00 52.06 375 VAL A N 1
ATOM 2903 C CA . VAL A 1 373 ? -17.204 -20.254 32.650 1.00 45.71 375 VAL A CA 1
ATOM 2904 C C . VAL A 1 373 ? -16.234 -21.408 32.447 1.00 45.39 375 VAL A C 1
ATOM 2905 O O . VAL A 1 373 ? -16.520 -22.561 32.776 1.00 49.19 375 VAL A O 1
ATOM 2909 N N . LEU A 1 374 ? -15.072 -21.079 31.893 1.00 40.64 376 LEU A N 1
ATOM 2910 C CA . LEU A 1 374 ? -14.051 -22.076 31.607 1.00 40.28 376 LEU A CA 1
ATOM 2911 C C . LEU A 1 374 ? -13.282 -22.407 32.880 1.00 38.85 376 LEU A C 1
ATOM 2912 O O . LEU A 1 374 ? -12.643 -21.529 33.471 1.00 36.60 376 LEU A O 1
ATOM 2917 N N . LEU A 1 375 ? -13.347 -23.668 33.308 1.00 42.05 377 LEU A N 1
ATOM 2918 C CA . LEU A 1 375 ? -12.553 -24.131 34.437 1.00 39.49 377 LEU A CA 1
ATOM 2919 C C . LEU A 1 375 ? -11.262 -24.725 33.895 1.00 46.56 377 LEU A C 1
ATOM 2920 O O . LEU A 1 375 ? -11.308 -25.764 33.221 1.00 40.57 377 LEU A O 1
ATOM 2925 N N . PRO A 1 376 ? -10.106 -24.123 34.156 1.00 43.03 378 PRO A N 1
ATOM 2926 C CA . PRO A 1 376 ? -8.883 -24.512 33.454 1.00 45.95 378 PRO A CA 1
ATOM 2927 C C . PRO A 1 376 ? -8.175 -25.700 34.089 1.00 44.79 378 PRO A C 1
ATOM 2928 O O . PRO A 1 376 ? -8.346 -26.017 35.268 1.00 36.73 378 PRO A O 1
ATOM 2932 N N . ASP A 1 377 ? -7.367 -26.356 33.266 1.00 36.82 379 ASP A N 1
ATOM 2933 C CA . ASP A 1 377 ? -6.347 -27.232 33.804 1.00 45.92 379 ASP A CA 1
ATOM 2934 C C . ASP A 1 377 ? -5.186 -26.392 34.321 1.00 39.09 379 ASP A C 1
ATOM 2935 O O . ASP A 1 377 ? -5.058 -25.204 34.012 1.00 34.24 379 ASP A O 1
ATOM 2940 N N . ASN A 1 378 ? -4.340 -27.033 35.121 1.00 36.62 380 ASN A N 1
ATOM 2941 C CA . ASN A 1 378 ? -3.201 -26.376 35.752 1.00 35.24 380 ASN A CA 1
ATOM 2942 C C . ASN A 1 378 ? -2.356 -25.618 34.735 1.00 31.42 380 ASN A C 1
ATOM 2943 O O . ASN A 1 378 ? -2.007 -26.152 33.680 1.00 32.37 380 ASN A O 1
ATOM 2948 N N . HIS A 1 379 ? -2.033 -24.365 35.056 1.00 29.73 381 HIS A N 1
ATOM 2949 C CA . HIS A 1 379 ? -1.158 -23.535 34.230 1.00 28.18 381 HIS A CA 1
ATOM 2950 C C . HIS A 1 379 ? -0.728 -22.328 35.060 1.00 28.34 381 HIS A C 1
ATOM 2951 O O . HIS A 1 379 ? -1.115 -22.183 36.223 1.00 33.43 381 HIS A O 1
ATOM 2958 N N . TYR A 1 380 ? 0.079 -21.456 34.452 1.00 25.37 382 TYR A N 1
ATOM 2959 C CA . TYR A 1 380 ? 0.555 -20.266 35.141 1.00 26.09 382 TYR A CA 1
ATOM 2960 C C . TYR A 1 380 ? 0.582 -19.073 34.193 1.00 23.17 382 TYR A C 1
ATOM 2961 O O . TYR A 1 380 ? 0.643 -19.217 32.969 1.00 29.15 382 TYR A O 1
ATOM 2970 N N . LEU A 1 381 ? 0.525 -17.883 34.785 1.00 26.96 383 LEU A N 1
ATOM 2971 C CA . LEU A 1 381 ? 0.637 -16.626 34.057 1.00 27.80 383 LEU A CA 1
ATOM 2972 C C . LEU A 1 381 ? 2.020 -16.040 34.304 1.00 28.74 383 LEU A C 1
ATOM 2973 O O . LEU A 1 381 ? 2.383 -15.770 35.454 1.00 35.95 383 LEU A O 1
ATOM 2978 N N . SER A 1 382 ? 2.787 -15.849 33.233 1.00 31.09 384 SER A N 1
ATOM 2979 C CA . SER A 1 382 ? 4.101 -15.218 33.334 1.00 32.54 384 SER A CA 1
ATOM 2980 C C . SER A 1 382 ? 3.908 -13.707 33.317 1.00 32.09 384 SER A C 1
ATOM 2981 O O . SER A 1 382 ? 3.533 -13.134 32.289 1.00 28.75 384 SER A O 1
ATOM 2984 N N . THR A 1 383 ? 4.168 -13.059 34.451 1.00 29.25 385 THR A N 1
ATOM 2985 C CA . THR A 1 383 ? 3.819 -11.660 34.659 1.00 36.80 385 THR A CA 1
ATOM 2986 C C . THR A 1 383 ? 5.073 -10.806 34.798 1.00 36.77 385 THR A C 1
ATOM 2987 O O . THR A 1 383 ? 5.937 -11.094 35.631 1.00 36.57 385 THR A O 1
ATOM 2991 N N . GLN A 1 384 ? 5.153 -9.741 33.999 1.00 38.36 386 GLN A N 1
ATOM 2992 C CA . GLN A 1 384 ? 6.271 -8.804 34.025 1.00 38.06 386 GLN A CA 1
ATOM 2993 C C . GLN A 1 384 ? 5.736 -7.399 34.246 1.00 34.46 386 GLN A C 1
ATOM 2994 O O . GLN A 1 384 ? 4.897 -6.927 33.472 1.00 37.78 386 GLN A O 1
ATOM 3000 N N . SER A 1 385 ? 6.236 -6.726 35.278 1.00 34.06 387 SER A N 1
ATOM 3001 C CA . SER A 1 385 ? 5.827 -5.365 35.596 1.00 39.30 387 SER A CA 1
ATOM 3002 C C . SER A 1 385 ? 7.047 -4.456 35.647 1.00 42.93 387 SER A C 1
ATOM 3003 O O . SER A 1 385 ? 8.108 -4.850 36.141 1.00 41.10 387 SER A O 1
ATOM 3006 N N . VAL A 1 386 ? 6.890 -3.239 35.132 1.00 36.05 388 VAL A N 1
ATOM 3007 C CA . VAL A 1 386 ? 7.932 -2.220 35.174 1.00 39.28 388 VAL A CA 1
ATOM 3008 C C . VAL A 1 386 ? 7.332 -0.971 35.800 1.00 34.87 388 VAL A C 1
ATOM 3009 O O . VAL A 1 386 ? 6.330 -0.443 35.302 1.00 29.47 388 VAL A O 1
ATOM 3013 N N . LEU A 1 387 ? 7.938 -0.503 36.886 1.00 30.41 389 LEU A N 1
ATOM 3014 C CA . LEU A 1 387 ? 7.442 0.641 37.638 1.00 31.35 389 LEU A CA 1
ATOM 3015 C C . LEU A 1 387 ? 8.257 1.880 37.291 1.00 33.50 389 LEU A C 1
ATOM 3016 O O . LEU A 1 387 ? 9.485 1.813 37.180 1.00 40.01 389 LEU A O 1
ATOM 3021 N N . SER A 1 388 ? 7.574 3.010 37.125 1.00 31.34 390 SER A N 1
ATOM 3022 C CA . SER A 1 388 ? 8.247 4.266 36.802 1.00 39.32 390 SER A CA 1
ATOM 3023 C C . SER A 1 388 ? 7.452 5.418 37.410 1.00 40.34 390 SER A C 1
ATOM 3024 O O . SER A 1 388 ? 6.469 5.208 38.128 1.00 37.87 390 SER A O 1
ATOM 3027 N N . LYS A 1 389 ? 7.881 6.644 37.111 1.00 40.64 391 LYS A N 1
ATOM 3028 C CA . LYS A 1 389 ? 7.269 7.848 37.649 1.00 38.15 391 LYS A CA 1
ATOM 3029 C C . LYS A 1 389 ? 6.959 8.825 36.526 1.00 41.97 391 LYS A C 1
ATOM 3030 O O . LYS A 1 389 ? 7.607 8.822 35.475 1.00 44.66 391 LYS A O 1
ATOM 3036 N N . ASP A 1 390 ? 5.956 9.668 36.768 1.00 41.32 392 ASP A N 1
ATOM 3037 C CA . ASP A 1 390 ? 5.637 10.779 35.889 1.00 43.99 392 ASP A CA 1
ATOM 3038 C C . ASP A 1 390 ? 6.270 12.040 36.453 1.00 46.88 392 ASP A C 1
ATOM 3039 O O . ASP A 1 390 ? 5.903 12.455 37.564 1.00 47.04 392 ASP A O 1
ATOM 3044 N N . PRO A 1 391 ? 7.215 12.671 35.753 1.00 49.43 393 PRO A N 1
ATOM 3045 C CA . PRO A 1 391 ? 7.887 13.848 36.332 1.00 52.48 393 PRO A CA 1
ATOM 3046 C C . PRO A 1 391 ? 6.962 15.030 36.569 1.00 55.83 393 PRO A C 1
ATOM 3047 O O . PRO A 1 391 ? 7.238 15.854 37.451 1.00 56.54 393 PRO A O 1
ATOM 3051 N N . ASN A 1 392 ? 5.872 15.146 35.813 1.00 54.86 394 ASN A N 1
ATOM 3052 C CA . ASN A 1 392 ? 4.948 16.258 35.994 1.00 56.98 394 ASN A CA 1
ATOM 3053 C C . ASN A 1 392 ? 3.918 16.007 37.088 1.00 55.12 394 ASN A C 1
ATOM 3054 O O . ASN A 1 392 ? 3.257 16.957 37.520 1.00 57.19 394 ASN A O 1
ATOM 3059 N N . GLU A 1 393 ? 3.769 14.767 37.548 1.00 51.58 395 GLU A N 1
ATOM 3060 C CA . GLU A 1 393 ? 2.776 14.422 38.559 1.00 49.88 395 GLU A CA 1
ATOM 3061 C C . GLU A 1 393 ? 3.364 14.648 39.948 1.00 50.17 395 GLU A C 1
ATOM 3062 O O . GLU A 1 393 ? 4.336 13.987 40.332 1.00 51.04 395 GLU A O 1
ATOM 3068 N N . LYS A 1 394 ? 2.767 15.571 40.703 1.00 52.11 396 LYS A N 1
ATOM 3069 C CA . LYS A 1 394 ? 3.273 15.921 42.025 1.00 52.97 396 LYS A CA 1
ATOM 3070 C C . LYS A 1 394 ? 2.724 15.033 43.133 1.00 50.44 396 LYS A C 1
ATOM 3071 O O . LYS A 1 394 ? 3.392 14.853 44.158 1.00 50.26 396 LYS A O 1
ATOM 3077 N N . ARG A 1 395 ? 1.527 14.481 42.964 1.00 51.56 397 ARG A N 1
ATOM 3078 C CA . ARG A 1 395 ? 0.961 13.628 43.994 1.00 51.17 397 ARG A CA 1
ATOM 3079 C C . ARG A 1 395 ? 1.699 12.292 44.049 1.00 47.65 397 ARG A C 1
ATOM 3080 O O . ARG A 1 395 ? 2.447 11.924 43.139 1.00 48.90 397 ARG A O 1
ATOM 3088 N N . ASP A 1 396 ? 1.492 11.573 45.149 1.00 51.42 398 ASP A N 1
ATOM 3089 C CA . ASP A 1 396 ? 2.040 10.230 45.295 1.00 39.72 398 ASP A CA 1
ATOM 3090 C C . ASP A 1 396 ? 1.386 9.308 44.273 1.00 38.64 398 ASP A C 1
ATOM 3091 O O . ASP A 1 396 ? 0.161 9.145 44.272 1.00 37.21 398 ASP A O 1
ATOM 3096 N N . HIS A 1 397 ? 2.194 8.705 43.404 1.00 36.51 399 HIS A N 1
ATOM 3097 C CA . HIS A 1 397 ? 1.656 8.022 42.237 1.00 39.10 399 HIS A CA 1
ATOM 3098 C C . HIS A 1 397 ? 2.562 6.863 41.849 1.00 33.27 399 HIS A C 1
ATOM 3099 O O . HIS A 1 397 ? 3.672 6.710 42.364 1.00 38.71 399 HIS A O 1
ATOM 3106 N N . MET A 1 398 ? 2.072 6.047 40.916 1.00 35.52 400 MET A N 1
ATOM 3107 C CA . MET A 1 398 ? 2.859 4.968 40.331 1.00 36.44 400 MET A CA 1
ATOM 3108 C C . MET A 1 398 ? 2.430 4.772 38.885 1.00 40.16 400 MET A C 1
ATOM 3109 O O . MET A 1 398 ? 1.236 4.623 38.607 1.00 41.01 400 MET A O 1
ATOM 3114 N N . VAL A 1 399 ? 3.397 4.780 37.972 1.00 36.26 401 VAL A N 1
ATOM 3115 C CA . VAL A 1 399 ? 3.156 4.480 36.566 1.00 37.86 401 VAL A CA 1
ATOM 3116 C C . VAL A 1 399 ? 3.552 3.029 36.327 1.00 38.02 401 VAL A C 1
ATOM 3117 O O . VAL A 1 399 ? 4.676 2.624 36.650 1.00 35.75 401 VAL A O 1
ATOM 3121 N N . LEU A 1 400 ? 2.630 2.241 35.779 1.00 37.10 402 LEU A N 1
ATOM 3122 C CA . LEU A 1 400 ? 2.793 0.794 35.703 1.00 33.12 402 LEU A CA 1
ATOM 3123 C C . LEU A 1 400 ? 2.677 0.312 34.264 1.00 42.67 402 LEU A C 1
ATOM 3124 O O . LEU A 1 400 ? 1.736 0.678 33.550 1.00 46.81 402 LEU A O 1
ATOM 3129 N N . LEU A 1 401 ? 3.632 -0.519 33.855 1.00 42.50 403 LEU A N 1
ATOM 3130 C CA . LEU A 1 401 ? 3.634 -1.182 32.560 1.00 40.83 403 LEU A CA 1
ATOM 3131 C C . LEU A 1 401 ? 3.758 -2.679 32.803 1.00 37.12 403 LEU A C 1
ATOM 3132 O O . LEU A 1 401 ? 4.664 -3.116 33.520 1.00 40.44 403 LEU A O 1
ATOM 3137 N N . GLU A 1 402 ? 2.845 -3.463 32.225 1.00 31.52 404 GLU A N 1
ATOM 3138 C CA . GLU A 1 402 ? 2.759 -4.884 32.540 1.00 35.21 404 GLU A CA 1
ATOM 3139 C C . GLU A 1 402 ? 2.617 -5.711 31.267 1.00 40.51 404 GLU A C 1
ATOM 3140 O O . GLU A 1 402 ? 1.992 -5.285 30.293 1.00 41.05 404 GLU A O 1
ATOM 3146 N N . PHE A 1 403 ? 3.216 -6.905 31.295 1.00 36.23 405 PHE A N 1
ATOM 3147 C CA . PHE A 1 403 ? 3.133 -7.885 30.215 1.00 37.71 405 PHE A CA 1
ATOM 3148 C C . PHE A 1 403 ? 2.834 -9.243 30.834 1.00 34.89 405 PHE A C 1
ATOM 3149 O O . PHE A 1 403 ? 3.623 -9.740 31.645 1.00 38.57 405 PHE A O 1
ATOM 3157 N N . VAL A 1 404 ? 1.708 -9.846 30.455 1.00 30.65 406 VAL A N 1
ATOM 3158 C CA . VAL A 1 404 ? 1.263 -11.113 31.027 1.00 34.37 406 VAL A CA 1
ATOM 3159 C C . VAL A 1 404 ? 1.027 -12.114 29.905 1.00 33.67 406 VAL A C 1
ATOM 3160 O O . VAL A 1 404 ? 0.485 -11.763 28.852 1.00 34.17 406 VAL A O 1
ATOM 3164 N N . THR A 1 405 ? 1.426 -13.363 30.139 1.00 31.36 407 THR A N 1
ATOM 3165 C CA . THR A 1 405 ? 1.208 -14.443 29.185 1.00 29.87 407 THR A CA 1
ATOM 3166 C C . THR A 1 405 ? 1.013 -15.749 29.942 1.00 31.43 407 THR A C 1
ATOM 3167 O O . THR A 1 405 ? 1.811 -16.077 30.825 1.00 35.84 407 THR A O 1
ATOM 3171 N N . ALA A 1 406 ? -0.047 -16.479 29.604 1.00 29.90 408 ALA A N 1
ATOM 3172 C CA . ALA A 1 406 ? -0.211 -17.838 30.101 1.00 31.80 408 ALA A CA 1
ATOM 3173 C C . ALA A 1 406 ? 0.752 -18.772 29.374 1.00 28.49 408 ALA A C 1
ATOM 3174 O O . ALA A 1 406 ? 1.062 -18.576 28.197 1.00 33.37 408 ALA A O 1
ATOM 3176 N N . ALA A 1 407 ? 1.233 -19.797 30.081 1.00 32.44 409 ALA A N 1
ATOM 3177 C CA . ALA A 1 407 ? 2.299 -20.615 29.505 1.00 44.43 409 ALA A CA 1
ATOM 3178 C C . ALA A 1 407 ? 2.430 -22.009 30.107 1.00 49.32 409 ALA A C 1
ATOM 3179 O O . ALA A 1 407 ? 3.310 -22.776 29.699 1.00 60.05 409 ALA A O 1
ATOM 3181 N N . GLY A 1 408 ? 1.572 -22.358 31.065 1.00 38.43 410 GLY A N 1
ATOM 3182 C CA . GLY A 1 408 ? 1.802 -23.572 31.832 1.00 51.46 410 GLY A CA 1
ATOM 3183 C C . GLY A 1 408 ? 1.669 -24.864 31.049 1.00 54.36 410 GLY A C 1
ATOM 3184 O O . GLY A 1 408 ? 2.274 -25.871 31.433 1.00 58.73 410 GLY A O 1
ATOM 3185 N N . ILE A 1 409 ? 0.905 -24.862 29.964 1.00 55.19 411 ILE A N 1
ATOM 3186 C CA . ILE A 1 409 ? 0.468 -26.090 29.310 1.00 55.89 411 ILE A CA 1
ATOM 3187 C C . ILE A 1 409 ? 1.203 -26.232 27.985 1.00 66.34 411 ILE A C 1
ATOM 3188 O O . ILE A 1 409 ? 0.955 -25.475 27.038 1.00 68.68 411 ILE A O 1
ATOM 3193 N N . THR A 1 410 ? 2.109 -27.211 27.916 1.00 70.51 412 THR A N 1
ATOM 3194 C CA . THR A 1 410 ? 2.650 -27.624 26.626 1.00 74.59 412 THR A CA 1
ATOM 3195 C C . THR A 1 410 ? 1.613 -28.405 25.832 1.00 85.83 412 THR A C 1
ATOM 3196 O O . THR A 1 410 ? 1.528 -28.271 24.605 1.00 88.49 412 THR A O 1
ATOM 3200 N N . HIS A 1 411 ? 0.821 -29.225 26.518 1.00 87.68 413 HIS A N 1
ATOM 3201 C CA . HIS A 1 411 ? -0.211 -30.043 25.891 1.00 84.73 413 HIS A CA 1
ATOM 3202 C C . HIS A 1 411 ? -1.258 -29.188 25.185 1.00 77.52 413 HIS A C 1
ATOM 3203 O O . HIS A 1 411 ? -1.722 -29.533 24.098 1.00 75.56 413 HIS A O 1
#

Radius of gyration: 30.95 Å; Cα contacts (8 Å, |Δi|>4): 797; chains: 1; bounding box: 76×46×84 Å

Sequence (397 aa):
MSKGEELFTGVVPILVELDGDVNGHKFSVRGEGEGDATNGKLTLKFICTTGKLPVPWPTLVTTLVQCFSRYPDHMKRHDFFKSAMPEGYVQERTISFKDDGTYKTRAEVKFEGDTLVNRIELKGIDFKEDGNILGHKLEYNMASRQHRERVAMHYQMSVTLKYEIKKLIYVHLVIWLLLVAKMSVGHLRLLSHDQVAMPYQWEYPYLLSILPSLLGLLSFPRNNISYLVLSMISMGLFSIAPLIYGSMEMFPAAQQLYRHGKAYRFLFGFSAVSIMYLVLVLAVQVHAWQLYYSKKLLDSWFTSTQEKKHKNSHNVYITADKQKNGIKANFKIRHNVEDGSVQLADHYQQNTPIGDGPVLLPDNHYLSTQSVLSKDPNEKRDHMVLLEFVTAAGITH